Protein AF-0000000082933139 (afdb_homodimer)

Nearest PDB structures (foldseek):
  3ljs-assembly2_B  TM=9.142E-01  e=3.316E-31  Xylella fastidiosa Temecula1
  3pl2-assembly1_B  TM=9.063E-01  e=2.157E-30  Corynebacterium glutamicum
  3ljs-assembly2_A  TM=8.601E-01  e=1.639E-28  Xylella fastidiosa Temecula1
  8ras-assembly1_K  TM=7.975E-01  e=4.867E-24  Sinapis alba
  8w9z-assembly1_I  TM=8.044E-01  e=2.268E-21  Nicotiana tabacum

Secondary structure (DSSP, 8-state):
-EEEEEES--EEEEEEEEE-TTS-EEEEEEEE-HHHHHHHHHHHTT--EEEEEEEESSHHHHHHHHHHHHTTEEEEEEEEESSSPPPEEEEEE-TTS-EEEEEE-TT-GGG---GGG--HHHHHTEEEEEEESGGGSSTTHHHHHHHHHHHHHHTT-EEEEE----GGGSS-HHHHHHHHHHHHTT-SEEEEEHHHHHHHH----HHHHHHHHHHHH--SEEEEE-GGG-EEEEETTEEEEEPPPP---S--TTHHHHHHHHHHHHHHHH---GGG--HHHHHHHHHHHHHHHHHHTTSSSSGGGPPPHHHHHHHHHHHHT-/-EEEEEES--EEEEEEEEE-TTS-EEEEEEEE-HHHHHHHHHHHTT--EEEEEEEESSHHHHHHHHHHHHTTEEEEEEEEESSSPPPEEEEEE-TTS-EEEEEE-TT-GGG---GGG--HHHHHTEEEEEEESGGGSSTTHHHHHHHHHHHHHHTT-EEEEE----GGGSS-HHHHHHHHHHHHTT-SEEEEEHHHHHHHH----HHHHHHHHHHHH--SEEEEE-GGG-EEEEETTEEEEEPPPP---S--TTHHHHHHHHHHHHHHHH---GGG--HHHHHHHHHHHHHHHHHHTTSSSSGGGPPPHHHHHHHHHHHHT-

Radius of gyration: 29.5 Å; Cα contacts (8 Å, |Δi|>4): 1467; chains: 2; bounding box: 49×88×71 Å

Foldseek 3Di:
DFAEEEEFAKAWEWEWDAADPVRHTDTDTFIDDLRLLLQLLLLLQVGAYEYAFEAAPDPRRVVRLVVCVVSRHHDPRYHYDPPAHAKYKYWDQDPVRDTDIDIPPPPHGRQEDALVSGPLVNLLPYQEYEYELLLCQHPPSVVNVVSSLVSNVVSVHAYEYEHPDDCVSHPDLVVSLVSSVVVLLRHQEYEYELVVLCSNQVDNDPLVSVQCSCVVRVHQKYKYQHVQQFIKIDGHNDIDTAGADDDDFDAQPQLSSQLNSQLSSLVSVVVDDSNPDDPVSNNVSRHLSRLQSRQLRNDDGSSVSGDHPVVSVVSSVVRVVD/DFAEEEEFAKAWEWEWDAADPVRHTDTDTFIDDLRLLLQLLLLLQVGAYEYAFEAAPDPRRVVRVVVCVVSRHHDPRYHYDPPAHAKYKYWDQDPVRDTDIDIPPPPHGRQEDALVSGPLVNLLPYQEYEYELLLCQHPPSVVNVVSSLVSNVVSVHAYEYEHPDDCVSHPDLVVSLVSSVVVLLRHQEYEYELVVLCSNQVDNDPLVSVQCSCVVRVHQKYKYQHVQQFIKIDGHPDIDTAGADDDDFDAQPQLSSQLNSQLSSLVVVVVDDSNPDDPVSNNVSSHLSRLQSRQLRNDDGSSVSGDHPVVSVVSSVVRVVD

Organism: NCBI:txid1450156

InterPro domains:
  IPR002173 Carbohydrate/purine kinase, PfkB, conserved site [PS00584] (251-264)
  IPR011611 Carbohydrate kinase PfkB [PF00294] (3-308)
  IPR029056 Ribokinase-like [G3DSA:3.40.1190.20] (1-322)
  IPR029056 Ribokinase-like [SSF53613] (1-316)
  IPR050306 PfkB Carbohydrate Kinase [PTHR43085] (4-315)

Structure (mmCIF, N/CA/C/O backbone):
data_AF-0000000082933139-model_v1
#
loop_
_entity.id
_entity.type
_entity.pdbx_description
1 polymer 'Carbohydrate kinase'
#
loop_
_atom_site.group_PDB
_atom_site.id
_atom_site.type_symbol
_atom_site.label_atom_id
_atom_site.label_alt_id
_atom_site.label_comp_id
_atom_site.label_asym_id
_atom_site.label_entity_id
_atom_site.label_seq_id
_atom_site.pdbx_PDB_ins_code
_atom_site.Cartn_x
_atom_site.Cartn_y
_atom_site.Cartn_z
_atom_site.occupancy
_atom_site.B_iso_or_equiv
_atom_site.auth_seq_id
_atom_site.auth_comp_id
_atom_site.auth_asym_id
_atom_site.auth_atom_id
_atom_site.pdbx_PDB_model_num
ATOM 1 N N . MET A 1 1 ? -16.219 -31.406 -9.07 1 93.25 1 MET A N 1
ATOM 2 C CA . MET A 1 1 ? -14.875 -31.938 -9.25 1 93.25 1 MET A CA 1
ATOM 3 C C . MET A 1 1 ? -13.977 -30.938 -9.961 1 93.25 1 MET A C 1
ATOM 5 O O . MET A 1 1 ? -14.406 -30.281 -10.914 1 93.25 1 MET A O 1
ATOM 9 N N . TYR A 1 2 ? -12.812 -30.672 -9.422 1 98.31 2 TYR A N 1
ATOM 10 C CA . TYR A 1 2 ? -11.852 -29.734 -10.008 1 98.31 2 TYR A CA 1
ATOM 11 C C . TYR A 1 2 ? -10.758 -30.484 -10.758 1 98.31 2 TYR A C 1
ATOM 13 O O . TYR A 1 2 ? -10.406 -31.609 -10.398 1 98.31 2 TYR A O 1
ATOM 21 N N . ASP A 1 3 ? -10.336 -29.859 -11.836 1 98.75 3 ASP A N 1
ATOM 22 C CA . ASP A 1 3 ? -9.133 -30.359 -12.484 1 98.75 3 ASP A CA 1
ATOM 23 C C . ASP A 1 3 ? -7.879 -29.984 -11.688 1 98.75 3 ASP A C 1
ATOM 25 O O . ASP A 1 3 ? -7.027 -30.844 -11.43 1 98.75 3 ASP A O 1
ATOM 29 N N . VAL A 1 4 ? -7.777 -28.75 -11.352 1 98.88 4 VAL A N 1
ATOM 30 C CA . VAL A 1 4 ? -6.617 -28.281 -10.602 1 98.88 4 VAL A CA 1
ATOM 31 C C . VAL A 1 4 ? -7.07 -27.344 -9.484 1 98.88 4 VAL A C 1
ATOM 33 O O . VAL A 1 4 ? -7.848 -26.406 -9.719 1 98.88 4 VAL A O 1
ATOM 36 N N . VAL A 1 5 ? -6.637 -27.531 -8.297 1 98.94 5 VAL A N 1
ATOM 37 C CA . VAL A 1 5 ? -6.758 -26.609 -7.172 1 98.94 5 VAL A CA 1
ATOM 38 C C . VAL A 1 5 ? -5.371 -26.125 -6.742 1 98.94 5 VAL A C 1
ATOM 40 O O . VAL A 1 5 ? -4.422 -26.922 -6.695 1 98.94 5 VAL A O 1
ATOM 43 N N . ALA A 1 6 ? -5.246 -24.891 -6.566 1 98.94 6 ALA A N 1
ATOM 44 C CA . ALA A 1 6 ? -3.957 -24.344 -6.148 1 98.94 6 ALA A CA 1
ATOM 45 C C . ALA A 1 6 ? -4.09 -23.547 -4.852 1 98.94 6 ALA A C 1
ATOM 47 O O . ALA A 1 6 ? -5.141 -22.953 -4.582 1 98.94 6 ALA A O 1
ATOM 48 N N . LEU A 1 7 ? -3.043 -23.562 -4.078 1 98.88 7 LEU A N 1
ATOM 49 C CA . LEU A 1 7 ? -2.949 -22.812 -2.83 1 98.88 7 LEU A CA 1
ATOM 50 C C . LEU A 1 7 ? -1.76 -21.859 -2.855 1 98.88 7 LEU A C 1
ATOM 52 O O . LEU A 1 7 ? -0.675 -22.219 -3.312 1 98.88 7 LEU A O 1
ATOM 56 N N . GLY A 1 8 ? -1.961 -20.641 -2.455 1 98.62 8 GLY A N 1
ATOM 57 C CA . GLY A 1 8 ? -0.815 -19.766 -2.34 1 98.62 8 GLY A CA 1
ATOM 58 C C . GLY A 1 8 ? -1.201 -18.297 -2.248 1 98.62 8 GLY A C 1
ATOM 59 O O . GLY A 1 8 ? -2.207 -17.953 -1.625 1 98.62 8 GLY A O 1
ATOM 60 N N . GLU A 1 9 ? -0.348 -17.453 -2.799 1 98.25 9 GLU A N 1
ATOM 61 C CA . GLU A 1 9 ? -0.527 -16.016 -2.672 1 98.25 9 GLU A CA 1
ATOM 62 C C . GLU A 1 9 ? -1.403 -15.461 -3.795 1 98.25 9 GLU A C 1
ATOM 64 O O . GLU A 1 9 ? -1.332 -15.938 -4.934 1 98.25 9 GLU A O 1
ATOM 69 N N . LEU A 1 10 ? -2.199 -14.578 -3.502 1 98.25 10 LEU A N 1
ATOM 70 C CA . LEU A 1 10 ? -2.967 -13.68 -4.359 1 98.25 10 LEU A CA 1
ATOM 71 C C . LEU A 1 10 ? -2.857 -12.242 -3.877 1 98.25 10 LEU A C 1
ATOM 73 O O . LEU A 1 10 ? -3.107 -11.953 -2.703 1 98.25 10 LEU A O 1
ATOM 77 N N . LEU A 1 11 ? -2.395 -11.352 -4.742 1 98.06 11 LEU A N 1
ATOM 78 C CA . LEU A 1 11 ? -2.061 -10 -4.305 1 98.06 11 LEU A CA 1
ATOM 79 C C . LEU A 1 11 ? -2.213 -9.008 -5.449 1 98.06 11 LEU A C 1
ATOM 81 O O . LEU A 1 11 ? -2.57 -9.383 -6.566 1 98.06 11 LEU A O 1
ATOM 85 N N . ILE A 1 12 ? -2.035 -7.727 -5.129 1 97.25 12 ILE A N 1
ATOM 86 C CA . ILE A 1 12 ? -2.082 -6.676 -6.137 1 97.25 12 ILE A CA 1
ATOM 87 C C . ILE A 1 12 ? -0.664 -6.305 -6.562 1 97.25 12 ILE A C 1
ATOM 89 O O . ILE A 1 12 ? 0.189 -6.016 -5.719 1 97.25 12 ILE A O 1
ATOM 93 N N . ASP A 1 13 ? -0.45 -6.348 -7.805 1 95.56 13 ASP A N 1
ATOM 94 C CA . ASP A 1 13 ? 0.782 -5.828 -8.391 1 95.56 13 ASP A CA 1
ATOM 95 C C . ASP A 1 13 ? 0.583 -4.41 -8.922 1 95.56 13 ASP A C 1
ATOM 97 O O . ASP A 1 13 ? -0.117 -4.203 -9.914 1 95.56 13 ASP A O 1
ATOM 101 N N . PHE A 1 14 ? 1.21 -3.439 -8.25 1 95.81 14 PHE A N 1
ATOM 102 C CA . PHE A 1 14 ? 1.191 -2.068 -8.742 1 95.81 14 PHE A CA 1
ATOM 103 C C . PHE A 1 14 ? 2.398 -1.799 -9.633 1 95.81 14 PHE A C 1
ATOM 105 O O . PHE A 1 14 ? 3.541 -1.845 -9.172 1 95.81 14 PHE A O 1
ATOM 112 N N . THR A 1 15 ? 2.148 -1.492 -10.891 1 92.88 15 THR A N 1
ATOM 113 C CA . THR A 1 15 ? 3.219 -1.225 -11.844 1 92.88 15 THR A CA 1
ATOM 114 C C . THR A 1 15 ? 3.193 0.234 -12.297 1 92.88 15 THR A C 1
ATOM 116 O O . THR A 1 15 ? 2.125 0.843 -12.375 1 92.88 15 THR A O 1
ATOM 119 N N . PRO A 1 16 ? 4.367 0.781 -12.57 1 91.88 16 PRO A N 1
ATOM 120 C CA . PRO A 1 16 ? 4.402 2.17 -13.031 1 91.88 16 PRO A CA 1
ATOM 121 C C . PRO A 1 16 ? 3.633 2.373 -14.336 1 91.88 16 PRO A C 1
ATOM 123 O O . PRO A 1 16 ? 3.697 1.529 -15.234 1 91.88 16 PRO A O 1
ATOM 126 N N . ALA A 1 17 ? 2.90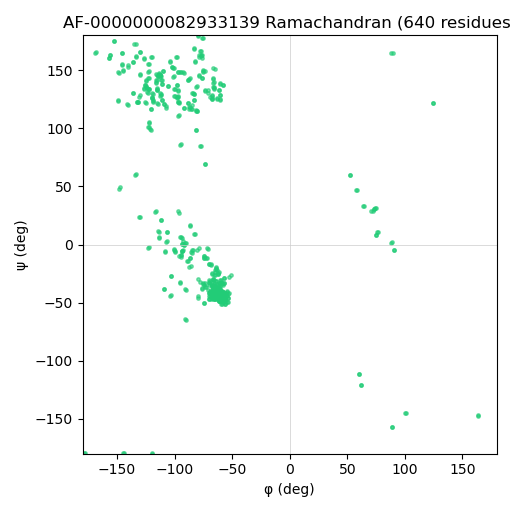8 3.447 -14.43 1 91.69 17 ALA A N 1
ATOM 127 C CA . ALA A 1 17 ? 2.102 3.746 -15.609 1 91.69 17 ALA A CA 1
ATOM 128 C C . ALA A 1 17 ? 2.342 5.176 -16.094 1 91.69 17 ALA A C 1
ATOM 130 O O . ALA A 1 17 ? 1.435 5.816 -16.625 1 91.69 17 ALA A O 1
ATOM 131 N N . GLY A 1 18 ? 3.484 5.734 -15.758 1 89.56 18 GLY A N 1
ATOM 132 C CA . GLY A 1 18 ? 3.83 7.066 -16.219 1 89.56 18 GLY A CA 1
ATOM 133 C C . GLY A 1 18 ? 3.354 8.164 -15.289 1 89.56 18 GLY A C 1
ATOM 134 O O . GLY A 1 18 ? 3.314 7.977 -14.07 1 89.56 18 GLY A O 1
ATOM 135 N N . LEU A 1 19 ? 3.176 9.445 -15.82 1 89.88 19 LEU A N 1
ATOM 136 C CA . LEU A 1 19 ? 2.814 10.617 -15.039 1 89.88 19 LEU A CA 1
ATOM 137 C C . LEU A 1 19 ? 1.415 11.102 -15.398 1 89.88 19 LEU A C 1
ATOM 139 O O . LEU A 1 19 ? 0.994 10.992 -16.562 1 89.88 19 LEU A O 1
ATOM 143 N N . SER A 1 20 ? 0.741 11.609 -14.406 1 87.69 20 SER A N 1
ATOM 144 C CA . SER A 1 20 ? -0.543 12.258 -14.648 1 87.69 20 SER A CA 1
ATOM 145 C C . SER A 1 20 ? -0.355 13.648 -15.25 1 87.69 20 SER A C 1
ATOM 147 O O . SER A 1 20 ? 0.776 14.102 -15.438 1 87.69 20 SER A O 1
ATOM 149 N N . SER A 1 21 ? -1.571 14.305 -15.547 1 81.12 21 SER A N 1
ATOM 150 C CA . SER A 1 21 ? -1.556 15.68 -16.047 1 81.12 21 SER A CA 1
ATOM 151 C C . SER A 1 21 ? -0.943 16.625 -15.023 1 81.12 21 SER A C 1
ATOM 153 O O . SER A 1 21 ? -0.359 17.656 -15.383 1 81.12 21 SER A O 1
ATOM 155 N N . ASN A 1 22 ? -0.962 16.312 -13.781 1 78.06 22 ASN A N 1
ATOM 156 C CA . ASN A 1 22 ? -0.425 17.125 -12.703 1 78.06 22 ASN A CA 1
ATOM 157 C C . ASN A 1 22 ? 1.006 16.734 -12.352 1 78.06 22 ASN A C 1
ATOM 159 O O . ASN A 1 22 ? 1.52 17.109 -11.297 1 78.06 22 ASN A O 1
ATOM 163 N N . GLN A 1 23 ? 1.573 15.812 -13.18 1 81.25 23 GLN A N 1
ATOM 164 C CA . GLN A 1 23 ? 2.967 15.391 -13.07 1 81.25 23 GLN A CA 1
ATOM 165 C C . GLN A 1 23 ? 3.195 14.539 -11.828 1 81.25 23 GLN A C 1
ATOM 167 O O . GLN A 1 23 ? 4.258 14.617 -11.203 1 81.25 23 GLN A O 1
ATOM 172 N N . CYS A 1 24 ? 2.143 13.852 -11.438 1 87.31 24 CYS A N 1
ATOM 173 C CA . CYS A 1 24 ? 2.258 12.891 -10.352 1 87.31 24 CYS A CA 1
ATOM 174 C C . CYS A 1 24 ? 2.439 11.477 -10.891 1 87.31 24 CYS A C 1
ATOM 176 O O . CYS A 1 24 ? 1.902 11.141 -11.945 1 87.31 24 CYS A O 1
ATOM 178 N N . PHE A 1 25 ? 3.145 10.656 -10.195 1 91.12 25 PHE A N 1
ATOM 179 C CA . PHE A 1 25 ? 3.379 9.273 -10.609 1 91.12 25 PHE A CA 1
ATOM 180 C C . PHE A 1 25 ? 2.082 8.477 -10.594 1 91.12 25 PHE A C 1
ATOM 182 O O . PHE A 1 25 ? 1.262 8.633 -9.688 1 91.12 25 PHE A O 1
ATOM 189 N N . LEU A 1 26 ? 1.925 7.641 -11.602 1 94.38 26 LEU A N 1
ATOM 190 C CA . LEU A 1 26 ? 0.761 6.766 -11.711 1 94.38 26 LEU A CA 1
ATOM 191 C C . LEU A 1 26 ? 1.159 5.305 -11.539 1 94.38 26 LEU A C 1
ATOM 193 O O . LEU A 1 26 ? 2.221 4.887 -12 1 94.38 26 LEU A O 1
ATOM 197 N N . PHE A 1 27 ? 0.306 4.562 -10.93 1 95.12 27 PHE A N 1
ATOM 198 C CA . PHE A 1 27 ? 0.46 3.115 -10.812 1 95.12 27 PHE A CA 1
ATOM 199 C C . PHE A 1 27 ? -0.769 2.396 -11.359 1 95.12 27 PHE A C 1
ATOM 201 O O . PHE A 1 27 ? -1.898 2.846 -11.156 1 95.12 27 PHE A O 1
ATOM 208 N N . GLU A 1 28 ? -0.49 1.3 -12.023 1 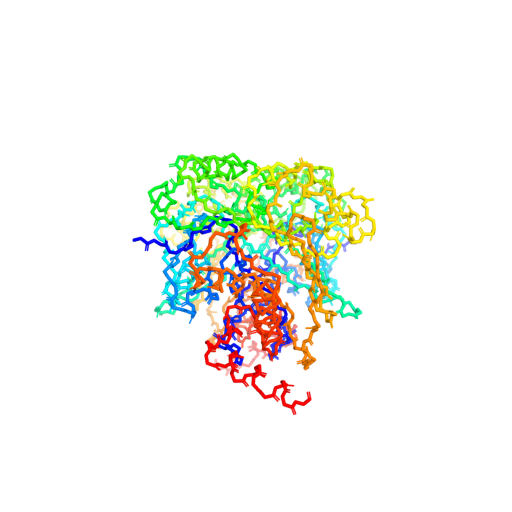95 28 GLU A N 1
ATOM 209 C CA . GLU A 1 28 ? -1.558 0.436 -12.516 1 95 28 GLU A CA 1
ATOM 210 C C . GLU A 1 28 ? -1.811 -0.729 -11.562 1 95 28 GLU A C 1
ATOM 212 O O . GLU A 1 28 ? -0.87 -1.394 -11.125 1 95 28 GLU A O 1
ATOM 217 N N . GLN A 1 29 ? -3.064 -0.867 -11.195 1 95 29 GLN A N 1
ATOM 218 C CA . GLN A 1 29 ? -3.49 -1.962 -10.336 1 95 29 GLN A CA 1
ATOM 219 C C . GLN A 1 29 ? -3.686 -3.248 -11.133 1 95 29 GLN A C 1
ATOM 221 O O . GLN A 1 29 ? -4.582 -3.334 -11.969 1 95 29 GLN A O 1
ATOM 226 N N . ASN A 1 30 ? -2.869 -4.301 -10.875 1 94.38 30 ASN A N 1
ATOM 227 C CA . ASN A 1 30 ? -2.959 -5.574 -11.586 1 94.38 30 ASN A CA 1
ATOM 228 C C . ASN A 1 30 ? -3.102 -6.742 -10.617 1 94.38 30 ASN A C 1
ATOM 230 O O . ASN A 1 30 ? -2.48 -6.754 -9.547 1 94.38 30 ASN A O 1
ATOM 234 N N . PRO A 1 31 ? -4.016 -7.68 -11 1 95.31 31 PRO A N 1
ATOM 235 C CA . PRO A 1 31 ? -4.027 -8.898 -10.188 1 95.31 31 PRO A CA 1
ATOM 236 C C . PRO A 1 31 ? -2.736 -9.711 -10.32 1 95.31 31 PRO A C 1
ATOM 238 O O . PRO A 1 31 ? -2.189 -9.836 -11.422 1 95.31 31 PRO A O 1
ATOM 241 N N . GLY A 1 32 ? -2.201 -10.156 -9.172 1 93.94 32 GLY A N 1
ATOM 242 C CA . GLY A 1 32 ? -0.989 -10.961 -9.156 1 93.94 32 GLY A CA 1
ATOM 243 C C . GLY A 1 32 ? -1.089 -12.18 -8.25 1 93.94 32 GLY A C 1
ATOM 244 O O . GLY A 1 32 ? -2.037 -12.305 -7.477 1 93.94 32 GLY A O 1
ATOM 245 N N . GLY A 1 33 ? -0.032 -12.977 -8.375 1 96 33 GLY A N 1
ATOM 246 C CA . GLY A 1 33 ? 0.03 -14.266 -7.695 1 96 33 GLY A CA 1
ATOM 247 C C . GLY A 1 33 ? 0.272 -15.43 -8.641 1 96 33 GLY A C 1
ATOM 248 O O . GLY A 1 33 ? -0.572 -15.734 -9.477 1 96 33 GLY A O 1
ATOM 249 N N . ALA A 1 34 ? 1.315 -16.094 -8.367 1 97.69 34 ALA A N 1
ATOM 250 C CA . ALA A 1 34 ? 1.764 -17.141 -9.297 1 97.69 34 ALA A CA 1
ATOM 251 C C . ALA A 1 34 ? 0.75 -18.281 -9.383 1 97.69 34 ALA A C 1
ATOM 253 O O . ALA A 1 34 ? 0.373 -18.703 -10.477 1 97.69 34 ALA A O 1
ATOM 254 N N . PRO A 1 35 ? 0.233 -18.797 -8.242 1 98.56 35 PRO A N 1
ATOM 255 C CA . PRO A 1 35 ? -0.731 -19.906 -8.344 1 98.56 35 PRO A CA 1
ATOM 256 C C . PRO A 1 35 ? -1.997 -19.5 -9.102 1 98.56 35 PRO A C 1
ATOM 258 O O . PRO A 1 35 ? -2.518 -20.297 -9.898 1 98.56 35 PRO A O 1
ATOM 261 N N . ALA A 1 36 ? -2.457 -18.312 -8.836 1 97.94 36 ALA A N 1
ATOM 262 C CA . ALA A 1 36 ? -3.652 -17.828 -9.523 1 97.94 36 ALA A CA 1
ATOM 263 C C . ALA A 1 36 ? -3.395 -17.672 -11.023 1 97.94 36 ALA A C 1
ATOM 265 O O . ALA A 1 36 ? -4.285 -17.922 -11.836 1 97.94 36 ALA A O 1
ATOM 266 N N . ASN A 1 37 ? -2.238 -17.25 -11.398 1 97.88 37 ASN A N 1
ATOM 267 C CA . ASN A 1 37 ? -1.879 -17.156 -12.805 1 97.88 37 ASN A CA 1
ATOM 268 C C . ASN A 1 37 ? -1.94 -18.516 -13.492 1 97.88 37 ASN A C 1
ATOM 270 O O . ASN A 1 37 ? -2.459 -18.641 -14.602 1 97.88 37 ASN A O 1
ATOM 274 N N . VAL A 1 38 ? -1.393 -19.5 -12.797 1 98.75 38 VAL A N 1
ATOM 275 C CA . VAL A 1 38 ? -1.419 -20.859 -13.328 1 98.75 38 VAL A CA 1
ATOM 276 C C . VAL A 1 38 ? -2.863 -21.312 -13.523 1 98.75 38 VAL A C 1
ATOM 278 O O . VAL A 1 38 ? -3.223 -21.828 -14.586 1 98.75 38 VAL A O 1
ATOM 281 N N . LEU A 1 39 ? -3.695 -21.109 -12.516 1 98.81 39 LEU A N 1
ATOM 282 C CA . LEU A 1 39 ? -5.098 -21.5 -12.57 1 98.81 39 LEU A CA 1
ATOM 283 C C . LEU A 1 39 ? -5.828 -20.766 -13.688 1 98.81 39 LEU A C 1
ATOM 285 O O . LEU A 1 39 ? -6.727 -21.328 -14.32 1 98.81 39 LEU A O 1
ATOM 289 N N . SER A 1 40 ? -5.48 -19.531 -13.883 1 98.38 40 SER A N 1
ATOM 290 C CA . SER A 1 40 ? -6.156 -18.703 -14.883 1 98.38 40 SER A CA 1
ATOM 291 C C . SER A 1 40 ? -5.918 -19.25 -16.297 1 98.38 40 SER A C 1
ATOM 293 O O . SER A 1 40 ? -6.812 -19.219 -17.141 1 98.38 40 SER A O 1
ATOM 295 N N . VAL A 1 41 ? -4.711 -19.688 -16.578 1 98.44 41 VAL A N 1
ATOM 296 C CA . VAL A 1 41 ? -4.402 -20.312 -17.859 1 98.44 41 VAL A CA 1
ATOM 297 C C . VAL A 1 41 ? -5.27 -21.547 -18.047 1 98.44 41 VAL A C 1
ATOM 299 O O . VAL A 1 41 ? -5.895 -21.719 -19.094 1 98.44 41 VAL A O 1
ATOM 302 N N . LEU A 1 42 ? -5.336 -22.406 -17.031 1 98.81 42 LEU A N 1
ATOM 303 C CA . LEU A 1 42 ? -6.102 -23.656 -17.078 1 98.81 42 LEU A CA 1
ATOM 304 C C . LEU A 1 42 ? -7.586 -23.375 -17.281 1 98.81 42 LEU A C 1
ATOM 306 O O . LEU A 1 42 ? -8.258 -24.062 -18.047 1 98.81 42 LEU A O 1
ATOM 310 N N . SER A 1 43 ? -8.023 -22.359 -16.516 1 98.56 43 SER A N 1
ATOM 311 C CA . SER A 1 43 ? -9.43 -21.984 -16.656 1 98.56 43 SER A CA 1
ATOM 312 C C . SER A 1 43 ? -9.727 -21.516 -18.078 1 98.56 43 SER A C 1
ATOM 314 O O . SER A 1 43 ? -10.742 -21.906 -18.672 1 98.56 43 SER A O 1
ATOM 316 N N . LYS A 1 44 ? -8.875 -20.688 -18.625 1 97.5 44 LYS A N 1
ATOM 317 C CA . LYS A 1 44 ? -9.039 -20.219 -20 1 97.5 44 LYS A CA 1
ATOM 318 C C . LYS A 1 44 ? -9.023 -21.391 -20.984 1 97.5 44 LYS A C 1
ATOM 320 O O . LYS A 1 44 ? -9.633 -21.312 -22.062 1 97.5 44 LYS A O 1
ATOM 325 N N . PHE A 1 45 ? -8.32 -22.422 -20.672 1 98.31 45 PHE A N 1
ATOM 326 C CA . PHE A 1 45 ? -8.258 -23.641 -21.484 1 98.31 45 PHE A CA 1
ATOM 327 C C . PHE A 1 45 ? -9.391 -24.594 -21.125 1 98.31 45 PHE A C 1
ATOM 329 O O . PHE A 1 45 ? -9.297 -25.797 -21.359 1 98.31 45 PHE A O 1
ATOM 336 N N . ASN A 1 46 ? -10.43 -24.156 -20.438 1 97.75 46 ASN A N 1
ATOM 337 C CA . ASN A 1 46 ? -11.695 -24.828 -20.141 1 97.75 46 ASN A CA 1
ATOM 338 C C . ASN A 1 46 ? -11.523 -25.922 -19.109 1 97.75 46 ASN A C 1
ATOM 340 O O . ASN A 1 46 ? -12.148 -26.984 -19.203 1 97.75 46 ASN A O 1
ATOM 344 N N . LYS A 1 47 ? -10.625 -25.797 -18.219 1 98.62 47 LYS A N 1
ATOM 345 C CA . LYS A 1 47 ? -10.5 -26.688 -17.078 1 98.62 47 LYS A CA 1
ATOM 346 C C . LYS A 1 47 ? -11.211 -26.125 -15.852 1 98.62 47 LYS A C 1
ATOM 348 O O . LYS A 1 47 ? -11.312 -24.922 -15.688 1 98.62 47 LYS A O 1
ATOM 353 N N . ALA A 1 48 ? -11.711 -26.984 -15.039 1 98.81 48 ALA A N 1
ATOM 354 C CA . ALA A 1 48 ? -12.305 -26.578 -13.766 1 98.81 48 ALA A CA 1
ATOM 355 C C . ALA A 1 48 ? -11.234 -26.359 -12.703 1 98.81 48 ALA A C 1
ATOM 357 O O . ALA A 1 48 ? -10.523 -27.297 -12.328 1 98.81 48 ALA A O 1
ATOM 358 N N . THR A 1 49 ? -11.125 -25.109 -12.266 1 98.88 49 THR A N 1
ATOM 359 C CA . THR A 1 49 ? -10.039 -24.781 -11.344 1 98.88 49 THR A CA 1
ATOM 360 C C . THR A 1 49 ? -10.578 -24.094 -10.094 1 98.88 49 THR A C 1
ATOM 362 O O . THR A 1 49 ? -11.727 -23.641 -10.078 1 98.88 49 THR A O 1
ATOM 365 N N . GLY A 1 50 ? -9.781 -24.109 -9.016 1 98.88 50 GLY A N 1
ATOM 366 C CA . GLY A 1 50 ? -10.141 -23.453 -7.762 1 98.88 50 GLY A CA 1
ATOM 367 C C . GLY A 1 50 ? -8.93 -22.938 -6.996 1 98.88 50 GLY A C 1
ATOM 368 O O . GLY A 1 50 ? -7.867 -23.562 -7.012 1 98.88 50 GLY A O 1
ATOM 369 N N . PHE A 1 51 ? -9.148 -21.875 -6.309 1 98.88 51 PHE A N 1
ATOM 370 C CA . PHE A 1 51 ? -8.07 -21.219 -5.578 1 98.88 51 PHE A CA 1
ATOM 371 C C . PHE A 1 51 ? -8.32 -21.266 -4.078 1 98.88 51 PHE A C 1
ATOM 373 O O . PHE A 1 51 ? -9.453 -21.078 -3.627 1 98.88 51 PHE A O 1
ATOM 380 N N . ILE A 1 52 ? -7.25 -21.625 -3.357 1 98.94 52 ILE A N 1
ATOM 381 C CA . ILE A 1 52 ? -7.273 -21.594 -1.899 1 98.94 52 ILE A CA 1
ATOM 382 C C . ILE A 1 52 ? -6.273 -20.547 -1.394 1 98.94 52 ILE A C 1
ATOM 384 O O . ILE A 1 52 ? -5.09 -20.609 -1.731 1 98.94 52 ILE A O 1
ATOM 388 N N . GLY A 1 53 ? -6.664 -19.641 -0.705 1 98.81 53 GLY A N 1
ATOM 389 C CA . GLY A 1 53 ? -5.816 -18.609 -0.122 1 98.81 53 GLY A CA 1
ATOM 390 C C . GLY A 1 53 ? -6.586 -17.625 0.726 1 98.81 53 GLY A C 1
ATOM 391 O O . GLY A 1 53 ? -7.781 -17.797 0.967 1 98.81 53 GLY A O 1
ATOM 392 N N . LYS A 1 54 ? -5.926 -16.656 1.275 1 98.75 54 LYS A N 1
ATOM 393 C CA . LYS A 1 54 ? -6.539 -15.656 2.15 1 98.75 54 LYS A CA 1
ATOM 394 C C . LYS A 1 54 ? -6.273 -14.242 1.641 1 98.75 54 LYS A C 1
ATOM 396 O O . LYS A 1 54 ? -5.172 -13.938 1.186 1 98.75 54 LYS A O 1
ATOM 401 N N . LEU A 1 55 ? -7.293 -13.422 1.646 1 98.81 55 LEU A N 1
ATOM 402 C CA . LEU A 1 55 ? -7.27 -12.023 1.25 1 98.81 55 LEU A CA 1
ATOM 403 C C . LEU A 1 55 ? -7.754 -11.125 2.385 1 98.81 55 LEU A C 1
ATOM 405 O O . LEU A 1 55 ? -8.438 -11.594 3.301 1 98.81 55 LEU A O 1
ATOM 409 N N . GLY A 1 56 ? -7.297 -9.859 2.34 1 98.19 56 GLY A N 1
ATOM 410 C CA . GLY A 1 56 ? -7.926 -8.906 3.24 1 98.19 56 GLY A CA 1
ATOM 411 C C . GLY A 1 56 ? -9.383 -8.633 2.898 1 98.19 56 GLY A C 1
ATOM 412 O O . GLY A 1 56 ? -9.758 -8.648 1.727 1 98.19 56 GLY A O 1
ATOM 413 N N . ASN A 1 57 ? -10.211 -8.469 3.938 1 97.31 57 ASN A N 1
ATOM 414 C CA . ASN A 1 57 ? -11.57 -7.973 3.721 1 97.31 57 ASN A CA 1
ATOM 415 C C . ASN A 1 57 ? -11.57 -6.484 3.391 1 97.31 57 ASN A C 1
ATOM 417 O O . ASN A 1 57 ? -12.031 -5.668 4.191 1 97.31 57 ASN A O 1
ATOM 421 N N . ASP A 1 58 ? -11.086 -6.145 2.248 1 94.94 58 ASP A N 1
ATOM 422 C CA . ASP A 1 58 ? -10.906 -4.785 1.758 1 94.94 58 ASP A CA 1
ATOM 423 C C . ASP A 1 58 ? -11.164 -4.703 0.255 1 94.94 58 ASP A C 1
ATOM 425 O O . ASP A 1 58 ? -11.57 -5.688 -0.364 1 94.94 58 ASP A O 1
ATOM 429 N N . GLN A 1 59 ? -11.023 -3.561 -0.301 1 93.5 59 GLN A N 1
ATOM 430 C CA . GLN A 1 59 ? -11.367 -3.342 -1.703 1 93.5 59 GLN A CA 1
ATOM 431 C C . GLN A 1 59 ? -10.469 -4.172 -2.621 1 93.5 59 GLN A C 1
ATOM 433 O O . GLN A 1 59 ? -10.93 -4.699 -3.635 1 93.5 59 GLN A O 1
ATOM 438 N N . PHE A 1 60 ? -9.211 -4.289 -2.266 1 96.62 60 PHE A N 1
ATOM 439 C CA . PHE A 1 60 ? -8.273 -5.039 -3.092 1 96.62 60 PHE A CA 1
ATOM 440 C C . PHE A 1 60 ? -8.594 -6.531 -3.061 1 96.62 60 PHE A C 1
ATOM 442 O O . PHE A 1 60 ? -8.539 -7.203 -4.09 1 96.62 60 PHE A O 1
ATOM 449 N N . GLY A 1 61 ? -8.883 -6.992 -1.845 1 98.06 61 GLY A N 1
ATOM 450 C CA . GLY A 1 61 ? -9.273 -8.391 -1.733 1 98.06 61 GLY A CA 1
ATOM 451 C C . GLY A 1 61 ? -10.5 -8.727 -2.555 1 98.06 61 GLY A C 1
ATOM 452 O O . GLY A 1 61 ? -10.516 -9.727 -3.275 1 98.06 61 GLY A O 1
ATOM 453 N N . HIS A 1 62 ? -11.5 -7.91 -2.469 1 96.81 62 HIS A N 1
ATOM 454 C CA . HIS A 1 62 ? -12.727 -8.141 -3.219 1 96.81 62 HIS A CA 1
ATOM 455 C C . HIS A 1 62 ? -12.492 -8.008 -4.719 1 96.81 62 HIS A C 1
ATOM 457 O O . HIS A 1 62 ? -13.078 -8.742 -5.512 1 96.81 62 HIS A O 1
ATOM 463 N N . PHE A 1 63 ? -11.695 -7.082 -5.062 1 95.31 63 PHE A N 1
ATOM 464 C CA . PHE A 1 63 ? -11.312 -6.941 -6.465 1 95.31 63 PHE A CA 1
ATOM 465 C C . PHE A 1 63 ? -10.672 -8.219 -6.984 1 95.31 63 PHE A C 1
ATOM 467 O O . PHE A 1 63 ? -11.062 -8.727 -8.039 1 95.31 63 PHE A O 1
ATOM 474 N N . LEU A 1 64 ? -9.719 -8.758 -6.27 1 97.88 64 LEU A N 1
ATOM 475 C CA . LEU A 1 64 ? -9 -9.961 -6.68 1 97.88 64 LEU A CA 1
ATOM 476 C C . LEU A 1 64 ? -9.945 -11.148 -6.812 1 97.88 64 LEU A C 1
ATOM 478 O O . LEU A 1 64 ? -9.867 -11.906 -7.781 1 97.88 64 LEU A O 1
ATOM 482 N N . LYS A 1 65 ? -10.805 -11.312 -5.797 1 98.56 65 LYS A N 1
ATOM 483 C CA . LYS A 1 65 ? -11.797 -12.375 -5.902 1 98.56 65 LYS A CA 1
ATOM 484 C C . LYS A 1 65 ? -12.656 -12.203 -7.156 1 98.56 65 LYS A C 1
ATOM 486 O O . LYS A 1 65 ? -12.945 -13.18 -7.852 1 98.56 65 LYS A O 1
ATOM 491 N N . GLY A 1 66 ? -13.086 -10.961 -7.41 1 97.44 66 GLY A N 1
ATOM 492 C CA . GLY A 1 66 ? -13.875 -10.68 -8.602 1 97.44 66 GLY A CA 1
ATOM 493 C C . GLY A 1 66 ? -13.156 -11.039 -9.891 1 97.44 66 GLY A C 1
ATOM 494 O O . GLY A 1 66 ? -13.766 -11.57 -10.82 1 97.44 66 GLY A O 1
ATOM 495 N N . VAL A 1 67 ? -11.883 -10.766 -9.961 1 96.31 67 VAL A N 1
ATOM 496 C CA . VAL A 1 67 ? -11.086 -11.086 -11.141 1 96.31 67 VAL A CA 1
ATOM 497 C C . VAL A 1 67 ? -11.125 -12.594 -11.398 1 96.31 67 VAL A C 1
ATOM 499 O O . VAL A 1 67 ? -11.328 -13.031 -12.531 1 96.31 67 VAL A O 1
ATOM 502 N N . LEU A 1 68 ? -10.898 -13.391 -10.352 1 98.12 68 LEU A N 1
ATOM 503 C CA . LEU A 1 68 ? -10.898 -14.844 -10.492 1 98.12 68 LEU A CA 1
ATOM 504 C C . LEU A 1 68 ? -12.289 -15.344 -10.875 1 98.12 68 LEU A C 1
ATOM 506 O O . LEU A 1 68 ? -12.422 -16.219 -11.734 1 98.12 68 LEU A O 1
ATOM 510 N N . ASP A 1 69 ? -13.32 -14.781 -10.227 1 98.25 69 ASP A N 1
ATOM 511 C CA . ASP A 1 69 ? -14.688 -15.148 -10.578 1 98.25 69 ASP A CA 1
ATOM 512 C C . ASP A 1 69 ? -14.969 -14.883 -12.055 1 98.25 69 ASP A C 1
ATOM 514 O O . ASP A 1 69 ? -15.602 -15.695 -12.727 1 98.25 69 ASP A O 1
ATOM 518 N N . ASP A 1 70 ? -14.523 -13.828 -12.531 1 96.62 70 ASP A N 1
ATOM 519 C CA . ASP A 1 70 ? -14.789 -13.398 -13.898 1 96.62 70 ASP A CA 1
ATOM 520 C C . ASP A 1 70 ? -14.164 -14.359 -14.914 1 96.62 70 ASP A C 1
ATOM 522 O O . ASP A 1 70 ? -14.656 -14.492 -16.031 1 96.62 70 ASP A O 1
ATOM 526 N N . ILE A 1 71 ? -13.117 -15.039 -14.523 1 96.44 71 ILE A N 1
ATOM 527 C CA . ILE A 1 71 ? -12.469 -15.953 -15.461 1 96.44 71 ILE A CA 1
ATOM 528 C C . ILE A 1 71 ? -12.773 -17.391 -15.078 1 96.44 71 ILE A C 1
ATOM 530 O O . ILE A 1 71 ? -12.055 -18.312 -15.469 1 96.44 71 ILE A O 1
ATOM 534 N N . ASN A 1 72 ? -13.672 -17.594 -14.18 1 97.75 72 ASN A N 1
ATOM 535 C CA . ASN A 1 72 ? -14.273 -18.875 -13.82 1 97.75 72 ASN A CA 1
ATOM 536 C C . ASN A 1 72 ? -13.32 -19.734 -13.008 1 97.75 72 ASN A C 1
ATOM 538 O O . ASN A 1 72 ? -13.273 -20.953 -13.18 1 97.75 72 ASN A O 1
ATOM 542 N N . VAL A 1 73 ? -12.492 -19.125 -12.258 1 98.62 73 VAL A N 1
ATOM 543 C CA . VAL A 1 73 ? -11.758 -19.828 -11.211 1 98.62 73 VAL A CA 1
ATOM 544 C C . VAL A 1 73 ? -12.57 -19.828 -9.914 1 98.62 73 VAL A C 1
ATOM 546 O O . VAL A 1 73 ? -12.953 -18.766 -9.422 1 98.62 73 VAL A O 1
ATOM 549 N N . SER A 1 74 ? -12.844 -21 -9.438 1 98.75 74 SER A N 1
ATOM 550 C CA . SER A 1 74 ? -13.641 -21.062 -8.211 1 98.75 74 SER A CA 1
ATOM 551 C C . SER A 1 74 ? -12.93 -20.375 -7.051 1 98.75 74 SER A C 1
ATOM 553 O O . SER A 1 74 ? -11.742 -20.609 -6.82 1 98.75 74 SER A O 1
ATOM 555 N N . THR A 1 75 ? -13.648 -19.562 -6.34 1 98.69 75 THR A N 1
ATOM 556 C CA . THR A 1 75 ? -13.086 -18.812 -5.211 1 98.69 75 THR A CA 1
ATOM 557 C C . THR A 1 75 ? -13.672 -19.312 -3.895 1 98.69 75 THR A C 1
ATOM 559 O O . THR A 1 75 ? -13.641 -18.609 -2.885 1 98.69 75 THR A O 1
ATOM 562 N N . GLU A 1 76 ? -14.188 -20.516 -3.891 1 98.31 76 GLU A N 1
ATOM 563 C CA . GLU A 1 76 ? -14.797 -21.109 -2.701 1 98.31 76 GLU A CA 1
ATOM 564 C C . GLU A 1 76 ? -13.758 -21.312 -1.603 1 98.31 76 GLU A C 1
ATOM 566 O O . GLU A 1 76 ? -14.102 -21.406 -0.423 1 98.31 76 GLU A O 1
ATOM 571 N N . GLY A 1 77 ? -12.516 -21.406 -1.998 1 98.75 77 GLY A N 1
ATOM 572 C CA . GLY A 1 77 ? -11.438 -21.641 -1.053 1 98.75 77 GLY A CA 1
ATOM 573 C C . GLY A 1 77 ? -10.828 -20.359 -0.507 1 98.75 77 GLY A C 1
ATOM 574 O O . GLY A 1 77 ? -9.922 -20.406 0.326 1 98.75 77 GLY A O 1
ATOM 575 N N . ILE A 1 78 ? -11.344 -19.188 -0.92 1 98.81 78 ILE A N 1
ATOM 576 C CA . ILE A 1 78 ? -10.797 -17.922 -0.454 1 98.81 78 ILE A CA 1
ATOM 577 C C . ILE A 1 78 ? -11.422 -17.547 0.887 1 98.81 78 ILE A C 1
ATOM 579 O O . ILE A 1 78 ? -12.641 -17.641 1.053 1 98.81 78 ILE A O 1
ATOM 583 N N . VAL A 1 79 ? -10.586 -17.203 1.86 1 98.69 79 VAL A N 1
ATOM 584 C CA . VAL A 1 79 ? -10.992 -16.688 3.16 1 98.6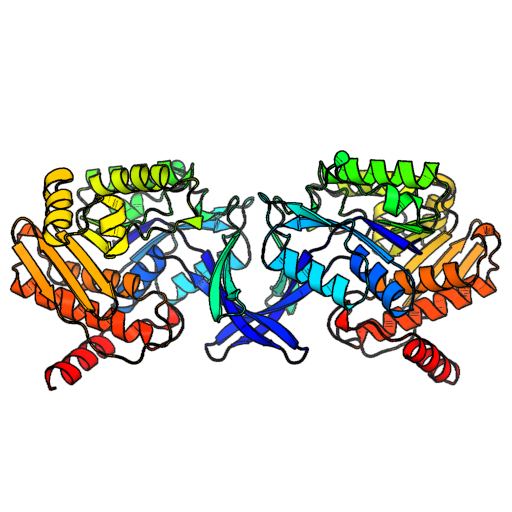9 79 VAL A CA 1
ATOM 585 C C . VAL A 1 79 ? -10.594 -15.219 3.275 1 98.69 79 VAL A C 1
ATOM 587 O O . VAL A 1 79 ? -9.516 -14.82 2.83 1 98.69 79 VAL A O 1
ATOM 590 N N . PHE A 1 80 ? -11.508 -14.391 3.838 1 98.56 80 PHE A N 1
ATOM 591 C CA . PHE A 1 80 ? -11.203 -12.977 4.031 1 98.56 80 PHE A CA 1
ATOM 592 C C . PHE A 1 80 ? -10.734 -12.719 5.457 1 98.56 80 PHE A C 1
ATOM 594 O O . PHE A 1 80 ? -11.258 -13.305 6.406 1 98.56 80 PHE A O 1
ATOM 601 N N . ASP A 1 81 ? -9.734 -11.945 5.613 1 98.19 81 ASP A N 1
ATOM 602 C CA . ASP A 1 81 ? -9.203 -11.531 6.906 1 98.19 81 ASP A CA 1
ATOM 603 C C . ASP A 1 81 ? -9.688 -10.133 7.277 1 98.19 81 ASP A C 1
ATOM 605 O O . ASP A 1 81 ? -9.461 -9.172 6.531 1 98.19 81 ASP A O 1
ATOM 609 N N . ASP A 1 82 ? -10.258 -9.906 8.43 1 95.5 82 ASP A N 1
ATOM 610 C CA . ASP A 1 82 ? -10.797 -8.617 8.844 1 95.5 82 ASP A CA 1
ATOM 611 C C . ASP A 1 82 ? -9.719 -7.746 9.484 1 95.5 82 ASP A C 1
ATOM 613 O O . ASP A 1 82 ? -9.898 -6.539 9.648 1 95.5 82 ASP A O 1
ATOM 617 N N . GLU A 1 83 ? -8.594 -8.336 9.781 1 93.88 83 GLU A N 1
ATOM 618 C CA . GLU A 1 83 ? -7.57 -7.613 10.531 1 93.88 83 GLU A CA 1
ATOM 619 C C . GLU A 1 83 ? -6.379 -7.27 9.648 1 93.88 83 GLU A C 1
ATOM 621 O O . GLU A 1 83 ? -5.75 -6.223 9.812 1 93.88 83 GLU A O 1
ATOM 626 N N . VAL A 1 84 ? -6.02 -8.188 8.766 1 96.38 84 VAL A N 1
ATOM 627 C CA . VAL A 1 84 ? -4.82 -8.023 7.949 1 96.38 84 VAL A CA 1
ATOM 628 C C . VAL A 1 84 ? -5.215 -7.668 6.516 1 96.38 84 VAL A C 1
ATOM 630 O O . VAL A 1 84 ? -6.098 -8.297 5.934 1 96.38 84 VAL A O 1
ATOM 633 N N . ARG A 1 85 ? -4.527 -6.715 5.922 1 96.88 85 ARG A N 1
ATOM 634 C CA . ARG A 1 85 ? -4.871 -6.188 4.605 1 96.88 85 ARG A CA 1
ATOM 635 C C . ARG A 1 85 ? -4.32 -7.078 3.498 1 96.88 85 ARG A C 1
ATOM 637 O O . ARG A 1 85 ? -3.389 -7.855 3.725 1 96.88 85 ARG A O 1
ATOM 644 N N . THR A 1 86 ? -4.949 -6.957 2.342 1 98.44 86 THR A N 1
ATOM 645 C CA . THR A 1 86 ? -4.465 -7.641 1.146 1 98.44 86 THR A CA 1
ATOM 646 C C . THR A 1 86 ? -3.029 -7.227 0.833 1 98.44 86 THR A C 1
ATOM 648 O O . THR A 1 86 ? -2.672 -6.055 0.959 1 98.44 86 THR A O 1
ATOM 651 N N . THR A 1 87 ? -2.211 -8.188 0.47 1 98.31 87 THR A N 1
ATOM 652 C CA . THR A 1 87 ? -0.807 -7.938 0.159 1 98.31 87 THR A CA 1
ATOM 653 C C . THR A 1 87 ? -0.674 -7.086 -1.099 1 98.31 87 THR A C 1
ATOM 655 O O . THR A 1 87 ? -1.385 -7.301 -2.082 1 98.31 87 THR A O 1
ATOM 658 N N . LEU A 1 88 ? 0.216 -6.09 -1.032 1 97.81 88 LEU A N 1
ATOM 659 C CA . LEU A 1 88 ? 0.533 -5.254 -2.186 1 97.81 88 LEU A CA 1
ATOM 660 C C . LEU A 1 88 ? 1.993 -5.418 -2.594 1 97.81 88 LEU A C 1
ATOM 662 O O . LEU A 1 88 ? 2.871 -5.543 -1.735 1 97.81 88 LEU A O 1
ATOM 666 N N . ALA A 1 89 ? 2.197 -5.473 -3.842 1 95.94 89 ALA A N 1
ATOM 667 C CA . ALA A 1 89 ? 3.537 -5.402 -4.422 1 95.94 89 ALA A CA 1
ATOM 668 C C . ALA A 1 89 ? 3.672 -4.191 -5.34 1 95.94 89 ALA A C 1
ATOM 670 O O . ALA A 1 89 ? 2.793 -3.926 -6.164 1 95.94 89 ALA A O 1
ATOM 671 N N . PHE A 1 90 ? 4.738 -3.408 -5.125 1 95.38 90 PHE A N 1
ATOM 672 C CA . PHE A 1 90 ? 5.012 -2.254 -5.973 1 95.38 90 PHE A CA 1
ATOM 673 C C . PHE A 1 90 ? 6.273 -2.477 -6.801 1 95.38 90 PHE A C 1
ATOM 675 O O . PHE A 1 90 ? 7.309 -2.877 -6.266 1 95.38 90 PHE A O 1
ATOM 682 N N . VAL A 1 91 ? 6.129 -2.246 -8.023 1 90.94 91 VAL A N 1
ATOM 683 C CA . VAL A 1 91 ? 7.285 -2.191 -8.914 1 90.94 91 VAL A CA 1
ATOM 684 C C . VAL A 1 91 ? 7.723 -0.74 -9.102 1 90.94 91 VAL A C 1
ATOM 686 O O . VAL A 1 91 ? 6.902 0.129 -9.406 1 90.94 91 VAL A O 1
ATOM 689 N N . HIS A 1 92 ? 8.938 -0.47 -8.758 1 88.62 92 HIS A N 1
ATOM 690 C CA . HIS A 1 92 ? 9.523 0.849 -8.969 1 88.62 92 HIS A CA 1
ATOM 691 C C . HIS A 1 92 ? 10.602 0.804 -10.047 1 88.62 92 HIS A C 1
ATOM 693 O O . HIS A 1 92 ? 11.305 -0.202 -10.188 1 88.62 92 HIS A O 1
ATOM 699 N N . LEU A 1 93 ? 10.656 1.843 -10.867 1 82.81 93 LEU A N 1
ATOM 700 C CA . LEU A 1 93 ? 11.758 1.977 -11.828 1 82.81 93 LEU A CA 1
ATOM 701 C C . LEU A 1 93 ? 12.844 2.898 -11.281 1 82.81 93 LEU A C 1
ATOM 703 O O . LEU A 1 93 ? 12.547 3.996 -10.805 1 82.81 93 LEU A O 1
ATOM 707 N N . ASP A 1 94 ? 14.031 2.414 -11.195 1 77.62 94 ASP A N 1
ATOM 708 C CA . ASP A 1 94 ? 15.117 3.273 -10.734 1 77.62 94 ASP A CA 1
ATOM 709 C C . ASP A 1 94 ? 15.617 4.176 -11.859 1 77.62 94 ASP A C 1
ATOM 711 O O . ASP A 1 94 ? 15.039 4.207 -12.945 1 77.62 94 ASP A O 1
ATOM 715 N N . GLU A 1 95 ? 16.562 4.949 -11.461 1 75.94 95 GLU A N 1
ATOM 716 C CA . GLU A 1 95 ? 17.094 5.941 -12.391 1 75.94 95 GLU A CA 1
ATOM 717 C C . GLU A 1 95 ? 17.609 5.281 -13.672 1 75.94 95 GLU A C 1
ATOM 719 O O . GLU A 1 95 ? 17.594 5.887 -14.742 1 75.94 95 GLU A O 1
ATOM 724 N N . ASN A 1 96 ? 18.062 4.043 -13.609 1 80.19 96 ASN A N 1
ATOM 725 C CA . ASN A 1 96 ? 18.609 3.32 -14.75 1 80.19 96 ASN A CA 1
ATOM 726 C C . ASN A 1 96 ? 17.547 2.512 -15.477 1 80.19 96 ASN A C 1
ATOM 728 O O . ASN A 1 96 ? 17.828 1.819 -16.453 1 80.19 96 ASN A O 1
ATOM 732 N N . GLY A 1 97 ? 16.359 2.625 -14.914 1 75.69 97 GLY A N 1
ATOM 733 C CA . GLY A 1 97 ? 15.266 1.877 -15.531 1 75.69 97 GLY A CA 1
ATOM 734 C C . GLY A 1 97 ? 15.125 0.471 -14.984 1 75.69 97 GLY A C 1
ATOM 735 O O . GLY A 1 97 ? 14.289 -0.305 -15.461 1 75.69 97 GLY A O 1
ATOM 736 N N . ASP A 1 98 ? 15.961 0.135 -14.016 1 80.19 98 ASP A N 1
ATOM 737 C CA . ASP A 1 98 ? 15.891 -1.193 -13.414 1 80.19 98 ASP A CA 1
ATOM 738 C C . ASP A 1 98 ? 14.711 -1.298 -12.453 1 80.19 98 ASP A C 1
ATOM 740 O O . ASP A 1 98 ? 14.406 -0.348 -11.727 1 80.19 98 ASP A O 1
ATOM 744 N N . ARG A 1 99 ? 14.094 -2.512 -12.453 1 82.5 99 ARG A N 1
ATOM 745 C CA . ARG A 1 99 ? 12.914 -2.734 -11.617 1 82.5 99 ARG A CA 1
ATOM 746 C C . ARG A 1 99 ? 13.32 -3.076 -10.188 1 82.5 99 ARG A C 1
ATOM 748 O O . ARG A 1 99 ? 14.203 -3.908 -9.969 1 82.5 99 ARG A O 1
ATOM 755 N N . LYS A 1 100 ? 12.82 -2.324 -9.336 1 86.56 100 LYS A N 1
ATOM 756 C CA . LYS A 1 100 ? 12.898 -2.637 -7.914 1 86.56 100 LYS A CA 1
ATOM 757 C C . LYS A 1 100 ? 11.523 -2.918 -7.332 1 86.56 100 LYS A C 1
ATOM 759 O O . LYS A 1 100 ? 10.523 -2.348 -7.785 1 86.56 100 LYS A O 1
ATOM 764 N N . PHE A 1 101 ? 11.539 -3.902 -6.344 1 88.56 101 PHE A N 1
ATOM 765 C CA . PHE A 1 101 ? 10.258 -4.305 -5.781 1 88.56 101 PHE A CA 1
ATOM 766 C C . PHE A 1 101 ? 10.18 -3.934 -4.305 1 88.56 101 PHE A C 1
ATOM 768 O O . PHE A 1 101 ? 11.188 -3.967 -3.594 1 88.56 101 PHE A O 1
ATOM 775 N N . SER A 1 102 ? 9.016 -3.52 -3.949 1 91.88 102 SER A N 1
ATOM 776 C CA . SER A 1 102 ? 8.68 -3.404 -2.533 1 91.88 102 SER A CA 1
ATOM 777 C C . SER A 1 102 ? 7.348 -4.078 -2.221 1 91.88 102 SER A C 1
ATOM 779 O O . SER A 1 102 ? 6.449 -4.105 -3.062 1 91.88 102 SER A O 1
ATOM 781 N N . PHE A 1 103 ? 7.297 -4.633 -1.021 1 94.62 103 PHE A N 1
ATOM 782 C CA . PHE A 1 103 ? 6.113 -5.402 -0.653 1 94.62 103 PHE A CA 1
ATOM 783 C C . PHE A 1 103 ? 5.484 -4.852 0.622 1 94.62 103 PHE A C 1
ATOM 785 O O . PHE A 1 103 ? 6.195 -4.5 1.567 1 94.62 103 PHE A O 1
ATOM 792 N N . TYR A 1 104 ? 4.266 -4.641 0.591 1 96.38 104 TYR A N 1
ATOM 793 C CA . TYR A 1 104 ? 3.48 -4.426 1.802 1 96.38 104 TYR A CA 1
ATOM 794 C C . TYR A 1 104 ? 2.85 -5.73 2.279 1 96.38 104 TYR A C 1
ATOM 796 O O . TYR A 1 104 ? 1.721 -6.055 1.905 1 96.38 104 TYR A O 1
ATOM 804 N N . ARG A 1 105 ? 3.615 -6.43 3.045 1 95.81 105 ARG A N 1
ATOM 805 C CA . ARG A 1 105 ? 3.354 -7.805 3.455 1 95.81 105 ARG A CA 1
ATOM 806 C C . ARG A 1 105 ? 3.906 -8.078 4.852 1 95.81 105 ARG A C 1
ATOM 808 O O . ARG A 1 105 ? 4.625 -9.055 5.062 1 95.81 105 ARG A O 1
ATOM 815 N N . ASN A 1 106 ? 3.6 -7.117 5.836 1 89.94 106 ASN A N 1
ATOM 816 C CA . ASN A 1 106 ? 4.172 -7.266 7.168 1 89.94 106 ASN A CA 1
ATOM 817 C C . ASN A 1 106 ? 3.121 -7.055 8.258 1 89.94 106 ASN A C 1
ATOM 819 O O . ASN A 1 106 ? 3.26 -6.164 9.094 1 89.94 106 ASN A O 1
ATOM 823 N N . PRO A 1 107 ? 2.102 -7.797 8.336 1 94.06 107 PRO A N 1
ATOM 824 C CA . PRO A 1 107 ? 1.853 -8.961 7.488 1 94.06 107 PRO A CA 1
ATOM 825 C C . PRO A 1 107 ? 0.916 -8.656 6.324 1 94.06 107 PRO A C 1
ATOM 827 O O . PRO A 1 107 ? 0.253 -7.617 6.316 1 94.06 107 PRO A O 1
ATOM 830 N N . GLY A 1 108 ? 0.941 -9.484 5.344 1 96.75 108 GLY A N 1
ATOM 831 C CA . GLY A 1 108 ? -0.083 -9.555 4.312 1 96.75 108 GLY A CA 1
ATOM 832 C C . GLY A 1 108 ? -1.055 -10.695 4.516 1 96.75 108 GLY A C 1
ATOM 833 O O . GLY A 1 108 ? -0.699 -11.727 5.098 1 96.75 108 GLY A O 1
ATOM 834 N N . ALA A 1 109 ? -2.234 -10.508 4.035 1 98.38 109 ALA A N 1
ATOM 835 C CA . ALA A 1 109 ? -3.281 -11.5 4.266 1 98.38 109 ALA A CA 1
ATOM 836 C C . ALA A 1 109 ? -2.857 -12.875 3.752 1 98.38 109 ALA A C 1
ATOM 838 O O . ALA A 1 109 ? -3.223 -13.898 4.332 1 98.38 109 ALA A O 1
ATOM 839 N N . ASP A 1 110 ? -2.09 -12.969 2.707 1 98.31 110 ASP A N 1
ATOM 840 C CA . ASP A 1 110 ? -1.676 -14.234 2.119 1 98.31 110 ASP A CA 1
ATOM 841 C C . ASP A 1 110 ? -0.814 -15.039 3.094 1 98.31 110 ASP A C 1
ATOM 843 O O . ASP A 1 110 ? -0.64 -16.25 2.926 1 98.31 110 ASP A O 1
ATOM 847 N N . MET A 1 111 ? -0.23 -14.375 4.105 1 98.12 111 MET A N 1
ATOM 848 C CA . MET A 1 111 ? 0.626 -15.016 5.098 1 98.12 111 MET A CA 1
ATOM 849 C C . MET A 1 111 ? -0.205 -15.617 6.223 1 98.12 111 MET A C 1
ATOM 851 O O . MET A 1 111 ? 0.316 -16.359 7.055 1 98.12 111 MET A O 1
ATOM 855 N N . MET A 1 112 ? -1.543 -15.391 6.188 1 98.62 112 MET A N 1
ATOM 856 C CA . MET A 1 112 ? -2.301 -15.594 7.422 1 98.62 112 MET A CA 1
ATOM 857 C C . MET A 1 112 ? -3.26 -16.766 7.285 1 98.62 112 MET A C 1
ATOM 859 O O . MET A 1 112 ? -4.082 -17.016 8.172 1 98.62 112 MET A O 1
ATOM 863 N N . LEU A 1 113 ? -3.205 -17.484 6.176 1 98.81 113 LEU A N 1
ATOM 864 C CA . LEU A 1 113 ? -4.051 -18.672 6.035 1 98.81 113 LEU A CA 1
ATOM 865 C C . LEU A 1 113 ? -3.736 -19.703 7.121 1 98.81 113 LEU A C 1
ATOM 867 O O . LEU A 1 113 ? -2.574 -20.047 7.328 1 98.81 113 LEU A O 1
ATOM 871 N N . LYS A 1 114 ? -4.785 -20.172 7.82 1 98.62 114 LYS A N 1
ATOM 872 C CA . LYS A 1 114 ? -4.613 -21.125 8.898 1 98.62 114 LYS A CA 1
ATOM 873 C C . LYS A 1 114 ? -5.023 -22.531 8.461 1 98.62 114 LYS A C 1
ATOM 875 O O . LYS A 1 114 ? -5.801 -22.688 7.52 1 98.62 114 LYS A O 1
ATOM 880 N N . GLU A 1 115 ? -4.52 -23.516 9.117 1 98.75 115 GLU A N 1
ATOM 881 C CA . GLU A 1 115 ? -4.801 -24.906 8.805 1 98.75 115 GLU A CA 1
ATOM 882 C C . GLU A 1 115 ? -6.301 -25.172 8.797 1 98.75 115 GLU A C 1
ATOM 884 O O . GLU A 1 115 ? -6.801 -25.906 7.934 1 98.75 115 GLU A O 1
ATOM 889 N N . GLU A 1 116 ? -6.973 -24.562 9.75 1 98.56 116 GLU A N 1
ATOM 890 C CA . GLU A 1 116 ? -8.391 -24.844 9.922 1 98.56 116 GLU A CA 1
ATOM 891 C C . GLU A 1 116 ? -9.227 -24.188 8.828 1 98.56 116 GLU A C 1
ATOM 893 O O . GLU A 1 116 ? -10.406 -24.5 8.664 1 98.56 116 GLU A O 1
ATOM 898 N N . GLU A 1 117 ? -8.594 -23.312 8.094 1 98.62 117 GLU A N 1
ATOM 899 C CA . GLU A 1 117 ? -9.32 -22.562 7.074 1 98.62 117 GLU A CA 1
ATOM 900 C C . GLU A 1 117 ? -9.211 -23.234 5.707 1 98.62 117 GLU A C 1
ATOM 902 O O . GLU A 1 117 ? -9.93 -22.875 4.773 1 98.62 117 GLU A O 1
ATOM 907 N N . ILE A 1 118 ? -8.375 -24.234 5.551 1 98.69 118 ILE A N 1
ATOM 908 C CA . ILE A 1 118 ? -8.148 -24.891 4.27 1 98.69 118 ILE A CA 1
ATOM 909 C C . ILE A 1 118 ? -9.406 -25.641 3.834 1 98.69 118 ILE A C 1
ATOM 911 O O . ILE A 1 118 ? -9.969 -26.422 4.602 1 98.69 118 ILE A O 1
ATOM 915 N N . ASN A 1 119 ? -9.828 -25.406 2.662 1 98.19 119 ASN A N 1
ATOM 916 C CA . ASN A 1 119 ? -10.93 -26.141 2.076 1 98.19 119 ASN A CA 1
ATOM 917 C C . ASN A 1 119 ? -10.484 -27.531 1.595 1 98.19 119 ASN A C 1
ATOM 919 O O . ASN A 1 119 ? -10.297 -27.734 0.396 1 98.19 119 ASN A O 1
ATOM 923 N N . LEU A 1 120 ? -10.461 -28.469 2.457 1 98.31 120 LEU A N 1
ATOM 924 C CA . LEU A 1 120 ? -9.961 -29.812 2.164 1 98.31 120 LEU A CA 1
ATOM 925 C C . LEU A 1 120 ? -10.859 -30.516 1.152 1 98.31 120 LEU A C 1
ATOM 927 O O . LEU A 1 120 ? -10.383 -31.328 0.36 1 98.31 120 LEU A O 1
ATOM 931 N N . GLU A 1 121 ? -12.109 -30.172 1.179 1 98.31 121 GLU A N 1
ATOM 932 C CA . GLU A 1 121 ? -13.047 -30.766 0.224 1 98.31 121 GLU A CA 1
ATOM 933 C C . GLU A 1 121 ? -12.664 -30.406 -1.211 1 98.31 121 GLU A C 1
ATOM 935 O O . GLU A 1 121 ? -12.742 -31.25 -2.105 1 98.31 121 GLU A O 1
ATOM 940 N N . MET A 1 122 ? -12.273 -29.203 -1.373 1 98.38 122 MET A N 1
ATOM 941 C CA . MET A 1 122 ? -11.836 -28.766 -2.693 1 98.38 122 MET A CA 1
ATOM 942 C C . MET A 1 122 ? -10.609 -29.562 -3.148 1 98.38 122 MET A C 1
ATOM 944 O O . MET A 1 122 ? -10.508 -29.938 -4.316 1 98.38 122 MET A O 1
ATOM 948 N N . ILE A 1 123 ? -9.719 -29.797 -2.24 1 98.69 123 ILE A N 1
ATOM 949 C CA . ILE A 1 123 ? -8.492 -30.531 -2.553 1 98.69 123 ILE A CA 1
ATOM 950 C C . ILE A 1 123 ? -8.836 -31.984 -2.887 1 98.69 123 ILE A C 1
ATOM 952 O O . ILE A 1 123 ? -8.406 -32.5 -3.918 1 98.69 123 ILE A O 1
ATOM 956 N N . LYS A 1 124 ? -9.664 -32.562 -2.07 1 97.94 124 LYS A N 1
ATOM 957 C CA . LYS A 1 124 ? -10.031 -33.969 -2.246 1 97.94 124 LYS A CA 1
ATOM 958 C C . LYS A 1 124 ? -10.719 -34.188 -3.592 1 97.94 124 LYS A C 1
ATOM 960 O O . LYS A 1 124 ? -10.57 -35.25 -4.207 1 97.94 124 LYS A O 1
ATOM 965 N N . ASN A 1 125 ? -11.414 -33.25 -4.008 1 97.94 125 ASN A N 1
ATOM 966 C CA . ASN A 1 125 ? -12.195 -33.344 -5.234 1 97.94 125 ASN A CA 1
ATOM 967 C C . ASN A 1 125 ? -11.453 -32.75 -6.43 1 97.94 125 ASN A C 1
ATOM 969 O O . ASN A 1 125 ? -12.07 -32.188 -7.332 1 97.94 125 ASN A O 1
ATOM 973 N N . SER A 1 126 ? -10.141 -32.75 -6.418 1 98.38 126 SER A N 1
ATOM 974 C CA . SER A 1 126 ? -9.336 -32.281 -7.543 1 98.38 126 SER A CA 1
ATOM 975 C C . SER A 1 126 ? -8.43 -33.406 -8.07 1 98.38 126 SER A C 1
ATOM 977 O O . SER A 1 126 ? -8.234 -34.406 -7.41 1 98.38 126 SER A O 1
ATOM 979 N N . LYS A 1 127 ? -7.945 -33.25 -9.273 1 98.44 127 LYS A N 1
ATOM 980 C CA . LYS A 1 127 ? -7 -34.188 -9.875 1 98.44 127 LYS A CA 1
ATOM 981 C C . LYS A 1 127 ? -5.559 -33.781 -9.586 1 98.44 127 LYS A C 1
ATOM 983 O O . LYS A 1 127 ? -4.699 -34.625 -9.383 1 98.44 127 LYS A O 1
ATOM 988 N N . VAL A 1 128 ? -5.324 -32.5 -9.617 1 98.75 128 VAL A N 1
ATOM 989 C CA . VAL A 1 128 ? -3.99 -31.938 -9.406 1 98.75 128 VAL A CA 1
ATOM 990 C C . VAL A 1 128 ? -4.039 -30.891 -8.305 1 98.75 128 VAL A C 1
ATOM 992 O O . VAL A 1 128 ? -4.961 -30.062 -8.266 1 98.75 128 VAL A O 1
ATOM 995 N N . PHE A 1 129 ? -3.117 -30.906 -7.355 1 98.88 129 PHE A N 1
ATOM 996 C CA . PHE A 1 129 ? -2.914 -29.859 -6.367 1 98.88 129 PHE A CA 1
ATOM 997 C C . PHE A 1 129 ? -1.625 -29.094 -6.645 1 98.88 129 PHE A C 1
ATOM 999 O O . PHE A 1 129 ? -0.551 -29.688 -6.738 1 98.88 129 PHE A O 1
ATOM 1006 N N . HIS A 1 130 ? -1.754 -27.797 -6.852 1 98.94 130 HIS A N 1
ATOM 1007 C CA . HIS A 1 130 ? -0.608 -26.953 -7.188 1 98.94 130 HIS A CA 1
ATOM 1008 C C . HIS A 1 130 ? -0.295 -25.969 -6.062 1 98.94 130 HIS A C 1
ATOM 1010 O O . HIS A 1 130 ? -1.206 -25.453 -5.41 1 98.94 130 HIS A O 1
ATOM 1016 N N . PHE A 1 131 ? 1.02 -25.672 -5.871 1 98.88 131 PHE A N 1
ATOM 1017 C CA . PHE A 1 131 ? 1.399 -24.688 -4.863 1 98.88 131 PHE A CA 1
ATOM 1018 C C . PHE A 1 131 ? 2.756 -24.078 -5.188 1 98.88 131 PHE A C 1
ATOM 1020 O O . PHE A 1 131 ? 3.438 -24.516 -6.117 1 98.88 131 PHE A O 1
ATOM 1027 N N . GLY A 1 132 ? 3.076 -22.984 -4.605 1 98.38 132 GLY A N 1
ATOM 1028 C CA . GLY A 1 132 ? 4.383 -22.344 -4.613 1 98.38 132 GLY A CA 1
ATOM 1029 C C . GLY A 1 132 ? 4.977 -22.188 -3.225 1 98.38 132 GLY A C 1
ATOM 1030 O O . GLY A 1 132 ? 4.359 -22.578 -2.232 1 98.38 132 GLY A O 1
ATOM 1031 N N . SER A 1 133 ? 6.141 -21.625 -3.16 1 98.19 133 SER A N 1
ATOM 1032 C CA . SER A 1 133 ? 6.832 -21.578 -1.877 1 98.19 133 SER A CA 1
ATOM 1033 C C . SER A 1 133 ? 6.449 -20.344 -1.085 1 98.19 133 SER A C 1
ATOM 1035 O O . SER A 1 133 ? 6.715 -20.25 0.116 1 98.19 133 SER A O 1
ATOM 1037 N N . LEU A 1 134 ? 5.82 -19.375 -1.744 1 97.69 134 LEU A N 1
ATOM 1038 C CA . LEU A 1 134 ? 5.562 -18.125 -1.061 1 97.69 134 LEU A CA 1
ATOM 1039 C C . LEU A 1 134 ? 4.555 -18.312 0.069 1 97.69 134 LEU A C 1
ATOM 1041 O O . LEU A 1 134 ? 4.551 -17.547 1.036 1 97.69 134 LEU A O 1
ATOM 1045 N N . SER A 1 135 ? 3.711 -19.328 -0.056 1 98.38 135 SER A N 1
ATOM 1046 C CA . SER A 1 135 ? 2.795 -19.656 1.033 1 98.38 135 SER A CA 1
ATOM 1047 C C . SER A 1 135 ? 3.537 -20.266 2.215 1 98.38 135 SER A C 1
ATOM 1049 O O . SER A 1 135 ? 2.947 -20.5 3.273 1 98.38 135 SER A O 1
ATOM 1051 N N . MET A 1 136 ? 4.82 -20.469 2.045 1 98.38 136 MET A N 1
ATOM 1052 C CA . MET A 1 136 ? 5.594 -21.109 3.098 1 98.38 136 MET A CA 1
ATOM 1053 C C . MET A 1 136 ? 6.609 -20.156 3.703 1 98.38 136 MET A C 1
ATOM 1055 O O . MET A 1 136 ? 7.516 -20.578 4.426 1 98.38 136 MET A O 1
ATOM 1059 N N . THR A 1 137 ? 6.52 -18.859 3.385 1 97.81 137 THR A N 1
ATOM 1060 C CA . THR A 1 137 ? 7.465 -17.875 3.879 1 97.81 137 THR A CA 1
ATOM 1061 C C . THR A 1 137 ? 7.281 -17.656 5.375 1 97.81 137 THR A C 1
ATOM 1063 O O . THR A 1 137 ? 8.242 -17.344 6.086 1 97.81 137 THR A O 1
ATOM 1066 N N . HIS A 1 138 ? 6.043 -17.766 5.801 1 97.5 138 HIS A N 1
ATOM 1067 C CA . HIS A 1 138 ? 5.723 -17.422 7.184 1 97.5 138 HIS A CA 1
ATOM 1068 C C . HIS A 1 138 ? 4.625 -18.328 7.73 1 97.5 138 HIS A C 1
ATOM 1070 O O . HIS A 1 138 ? 3.848 -18.906 6.965 1 97.5 138 HIS A O 1
ATOM 1076 N N . GLU A 1 139 ? 4.664 -18.438 9.055 1 98 139 GLU A N 1
ATOM 1077 C CA . GLU A 1 139 ? 3.494 -18.984 9.742 1 98 139 GLU A CA 1
ATOM 1078 C C . GLU A 1 139 ? 2.4 -17.922 9.883 1 98 139 GLU A C 1
ATOM 1080 O O . GLU A 1 139 ? 2.691 -16.734 9.992 1 98 139 GLU A O 1
ATOM 1085 N N . PRO A 1 140 ? 1.163 -18.344 9.805 1 98.5 140 PRO A N 1
ATOM 1086 C CA . PRO A 1 140 ? 0.638 -19.703 9.875 1 98.5 140 PRO A CA 1
ATOM 1087 C C . PRO A 1 140 ? 0.478 -20.344 8.492 1 98.5 140 PRO A C 1
ATOM 1089 O O . PRO A 1 140 ? 0.148 -21.531 8.391 1 98.5 140 PRO A O 1
ATOM 1092 N N . ALA A 1 141 ? 0.7 -19.609 7.473 1 98.69 141 ALA A N 1
ATOM 1093 C CA . ALA A 1 141 ? 0.447 -20.094 6.113 1 98.69 141 ALA A CA 1
ATOM 1094 C C . ALA A 1 141 ? 1.358 -21.266 5.77 1 98.69 141 ALA A C 1
ATOM 1096 O O . ALA A 1 141 ? 0.96 -22.172 5.035 1 98.69 141 ALA A O 1
ATOM 1097 N N . ARG A 1 142 ? 2.529 -21.25 6.328 1 98.56 142 ARG A N 1
ATOM 1098 C CA . ARG A 1 142 ? 3.467 -22.344 6.094 1 98.56 142 ARG A CA 1
ATOM 1099 C C . ARG A 1 142 ? 2.871 -23.672 6.539 1 98.56 142 ARG A C 1
ATOM 1101 O O . ARG A 1 142 ? 2.826 -24.625 5.762 1 98.56 142 ARG A O 1
ATOM 1108 N N . SER A 1 143 ? 2.373 -23.719 7.762 1 98.69 143 SER A N 1
ATOM 1109 C CA . SER A 1 143 ? 1.758 -24.922 8.297 1 98.69 143 SER A CA 1
ATOM 1110 C C . SER A 1 143 ? 0.503 -25.297 7.512 1 98.69 143 SER A C 1
ATOM 1112 O O . SER A 1 143 ? 0.24 -26.484 7.277 1 98.69 143 SER A O 1
ATOM 1114 N N . ALA A 1 144 ? -0.25 -24.312 7.137 1 98.81 144 ALA A N 1
ATOM 1115 C CA . ALA A 1 144 ? -1.45 -24.562 6.34 1 98.81 144 ALA A CA 1
ATOM 1116 C C . ALA A 1 144 ? -1.101 -25.203 5.004 1 98.81 144 ALA A C 1
ATOM 1118 O O . ALA A 1 144 ? -1.762 -26.156 4.574 1 98.81 144 ALA A O 1
ATOM 1119 N N . THR A 1 145 ? -0.099 -24.688 4.371 1 98.81 145 THR A N 1
ATOM 1120 C CA . THR A 1 145 ? 0.341 -25.234 3.088 1 98.81 145 THR A CA 1
ATOM 1121 C C . THR A 1 145 ? 0.799 -26.688 3.236 1 98.81 145 THR A C 1
ATOM 1123 O O . THR A 1 145 ? 0.433 -27.531 2.432 1 98.81 145 THR A O 1
ATOM 1126 N N . LEU A 1 146 ? 1.544 -26.953 4.234 1 98.69 146 LEU A N 1
ATOM 1127 C CA . LEU A 1 146 ? 2.055 -28.297 4.469 1 98.69 146 LEU A CA 1
ATOM 1128 C C . LEU A 1 146 ? 0.916 -29.266 4.766 1 98.69 146 LEU A C 1
ATOM 1130 O O . LEU A 1 146 ? 0.936 -30.406 4.309 1 98.69 146 LEU A O 1
ATOM 1134 N N . LYS A 1 147 ? -0.052 -28.797 5.504 1 98.69 147 LYS A N 1
ATOM 1135 C CA . LYS A 1 147 ? -1.228 -29.641 5.754 1 98.69 147 LYS A CA 1
ATOM 1136 C C . LYS A 1 147 ? -1.943 -29.984 4.453 1 98.69 147 LYS A C 1
ATOM 1138 O O . LYS A 1 147 ? -2.352 -31.125 4.25 1 98.69 147 LYS A O 1
ATOM 1143 N N . ALA A 1 148 ? -2.109 -29 3.646 1 98.88 148 ALA A N 1
ATOM 1144 C CA . ALA A 1 148 ? -2.76 -29.203 2.355 1 98.88 148 ALA A CA 1
ATOM 1145 C C . ALA A 1 148 ? -1.987 -30.203 1.509 1 98.88 148 ALA A C 1
ATOM 1147 O O . ALA A 1 148 ? -2.586 -31.062 0.85 1 98.88 148 ALA A O 1
ATOM 1148 N N . LEU A 1 149 ? -0.681 -30.109 1.548 1 98.75 149 LEU A N 1
ATOM 1149 C CA . LEU A 1 149 ? 0.176 -31 0.777 1 98.75 149 LEU A CA 1
ATOM 1150 C C . LEU A 1 149 ? 0.06 -32.438 1.282 1 98.75 149 LEU A C 1
ATOM 1152 O O . LEU A 1 149 ? -0.068 -33.375 0.487 1 98.75 149 LEU A O 1
ATOM 1156 N N . LYS A 1 150 ? 0.131 -32.594 2.562 1 98.62 150 LYS A N 1
ATOM 1157 C CA . LYS A 1 150 ? -0.021 -33.906 3.16 1 98.62 150 LYS A CA 1
ATOM 1158 C C . LYS A 1 150 ? -1.365 -34.531 2.789 1 98.62 150 LYS A C 1
ATOM 1160 O O . LYS A 1 150 ? -1.437 -35.719 2.449 1 98.62 150 LYS A O 1
ATOM 1165 N N . TYR A 1 151 ? -2.355 -33.719 2.869 1 98.81 151 TYR A N 1
ATOM 1166 C CA . TYR A 1 151 ? -3.697 -34.188 2.541 1 98.81 151 TYR A CA 1
ATOM 1167 C C . TYR A 1 151 ? -3.791 -34.594 1.072 1 98.81 151 TYR A C 1
ATOM 1169 O O . TYR A 1 151 ? -4.383 -35.625 0.739 1 98.81 151 TYR A O 1
ATOM 1177 N N . ALA A 1 152 ? -3.266 -33.781 0.175 1 98.75 152 ALA A N 1
ATOM 1178 C CA . ALA A 1 152 ? -3.26 -34.062 -1.253 1 98.75 152 ALA A CA 1
ATOM 1179 C C . ALA A 1 152 ? -2.584 -35.406 -1.523 1 98.75 152 ALA A C 1
ATOM 1181 O O . ALA A 1 152 ? -3.072 -36.219 -2.33 1 98.75 152 ALA A O 1
ATOM 1182 N N . LYS A 1 153 ? -1.486 -35.688 -0.857 1 97.94 153 LYS A N 1
ATOM 1183 C CA . LYS A 1 153 ? -0.766 -36.938 -1.017 1 97.94 153 LYS A CA 1
ATOM 1184 C C . LYS A 1 153 ? -1.585 -38.094 -0.486 1 97.94 153 LYS A C 1
ATOM 1186 O O . LYS A 1 153 ? -1.609 -39.188 -1.093 1 97.94 153 LYS A O 1
ATOM 1191 N N . GLU A 1 154 ? -2.225 -37.875 0.635 1 98.06 154 GLU A N 1
ATOM 1192 C CA . GLU A 1 154 ? -3.092 -38.906 1.21 1 98.06 154 GLU A CA 1
ATOM 1193 C C . GLU A 1 154 ? -4.203 -39.281 0.242 1 98.06 154 GLU A C 1
ATOM 1195 O O . GLU A 1 154 ? -4.645 -40.438 0.226 1 98.06 154 GLU A O 1
ATOM 1200 N N . LYS A 1 155 ? -4.613 -38.375 -0.486 1 97.88 155 LYS A N 1
ATOM 1201 C CA . LYS A 1 155 ? -5.703 -38.594 -1.427 1 97.88 155 LYS A CA 1
ATOM 1202 C C . LYS A 1 155 ? -5.164 -39 -2.803 1 97.88 155 LYS A C 1
ATOM 1204 O O . LYS A 1 155 ? -5.926 -39.094 -3.764 1 97.88 155 LYS A O 1
ATOM 1209 N N . ASP A 1 156 ? -3.848 -39.156 -2.969 1 96.75 156 ASP A N 1
ATOM 1210 C CA . ASP A 1 156 ? -3.152 -39.625 -4.16 1 96.75 156 ASP A CA 1
ATOM 1211 C C . ASP A 1 156 ? -3.33 -38.656 -5.324 1 96.75 156 ASP A C 1
ATOM 1213 O O . ASP A 1 156 ? -3.543 -39.094 -6.465 1 96.75 156 ASP A O 1
ATOM 1217 N N . LEU A 1 157 ? -3.418 -37.375 -4.984 1 97.94 157 LEU A N 1
ATOM 1218 C CA . LEU A 1 157 ? -3.465 -36.375 -6.023 1 97.94 157 LEU A CA 1
ATOM 1219 C C . LEU A 1 157 ? -2.084 -36.156 -6.641 1 97.94 157 LEU A C 1
ATOM 1221 O O . LEU A 1 157 ? -1.066 -36.406 -5.992 1 97.94 157 LEU A O 1
ATOM 1225 N N . LEU A 1 158 ? -2.084 -35.781 -7.945 1 98.12 158 LEU A N 1
ATOM 1226 C CA . LEU A 1 158 ? -0.859 -35.281 -8.547 1 98.12 158 LEU A CA 1
ATOM 1227 C C . LEU A 1 158 ? -0.494 -33.906 -7.973 1 98.12 158 LEU A C 1
ATOM 1229 O O . LEU A 1 158 ? -1.323 -33 -7.949 1 98.12 158 LEU A O 1
ATOM 1233 N N . VAL A 1 159 ? 0.739 -33.719 -7.457 1 98.69 159 VAL A N 1
ATOM 1234 C CA . VAL A 1 159 ? 1.145 -32.469 -6.84 1 98.69 159 VAL A CA 1
ATOM 1235 C C . VAL A 1 159 ? 2.117 -31.734 -7.754 1 98.69 159 VAL A C 1
ATOM 1237 O O . VAL A 1 159 ? 3.158 -32.281 -8.133 1 98.69 159 VAL A O 1
ATOM 1240 N N . SER A 1 160 ? 1.733 -30.562 -8.172 1 98.88 160 SER A N 1
ATOM 1241 C CA . SER A 1 160 ? 2.562 -29.656 -8.969 1 98.88 160 SER A CA 1
ATOM 1242 C C . SER A 1 160 ? 3.174 -28.562 -8.109 1 98.88 160 SER A C 1
ATOM 1244 O O . SER A 1 160 ? 2.492 -27.969 -7.273 1 98.88 160 SER A O 1
ATOM 1246 N N . TYR A 1 161 ? 4.508 -28.312 -8.312 1 98.81 161 TYR A N 1
ATOM 1247 C CA . TYR A 1 161 ? 5.238 -27.375 -7.465 1 98.81 161 TYR A CA 1
ATOM 1248 C C . TYR A 1 161 ? 6.055 -26.391 -8.305 1 98.81 161 TYR A C 1
ATOM 1250 O O . TYR A 1 161 ? 6.836 -26.812 -9.164 1 98.81 161 TYR A O 1
ATOM 1258 N N . ASP A 1 162 ? 5.836 -25.172 -8.141 1 98.81 162 ASP A N 1
ATOM 1259 C CA . ASP A 1 162 ? 6.652 -24.062 -8.648 1 98.81 162 ASP A CA 1
ATOM 1260 C C . ASP A 1 162 ? 7.156 -23.188 -7.5 1 98.81 162 ASP A C 1
ATOM 1262 O O . ASP A 1 162 ? 6.445 -22.297 -7.039 1 98.81 162 ASP A O 1
ATOM 1266 N N . PRO A 1 163 ? 8.367 -23.391 -7.098 1 98.31 163 PRO A N 1
ATOM 1267 C CA . PRO A 1 163 ? 8.867 -22.625 -5.953 1 98.31 163 PRO A CA 1
ATOM 1268 C C . PRO A 1 163 ? 8.703 -21.125 -6.137 1 98.31 163 PRO A C 1
ATOM 1270 O O . PRO A 1 163 ? 8.258 -20.422 -5.215 1 98.31 163 PRO A O 1
ATOM 1273 N N . ASN A 1 164 ? 9.094 -20.656 -7.352 1 96.88 164 ASN A N 1
ATOM 1274 C CA . ASN A 1 164 ? 8.953 -19.234 -7.641 1 96.88 164 ASN A CA 1
ATOM 1275 C C . ASN A 1 164 ? 9.609 -18.375 -6.559 1 96.88 164 ASN A C 1
ATOM 1277 O O . ASN A 1 164 ? 8.961 -17.5 -5.973 1 96.88 164 ASN A O 1
ATOM 1281 N N . TYR A 1 165 ? 10.914 -18.594 -6.395 1 96.69 165 TYR A N 1
ATOM 1282 C CA . TYR A 1 165 ? 11.695 -17.969 -5.336 1 96.69 165 TYR A CA 1
ATOM 1283 C C . TYR A 1 165 ? 11.727 -16.453 -5.492 1 96.69 165 TYR A C 1
ATOM 1285 O O . TYR A 1 165 ? 12.047 -15.938 -6.57 1 96.69 165 TYR A O 1
ATOM 1293 N N . ARG A 1 166 ? 11.336 -15.773 -4.438 1 94.56 166 ARG A N 1
ATOM 1294 C CA . ARG A 1 166 ? 11.43 -14.32 -4.332 1 94.56 166 ARG A CA 1
ATOM 1295 C C . ARG A 1 166 ? 12.266 -13.906 -3.127 1 94.56 166 ARG A C 1
ATOM 1297 O O . ARG A 1 166 ? 11.766 -13.852 -2.002 1 94.56 166 ARG A O 1
ATOM 1304 N N . PRO A 1 167 ? 13.453 -13.477 -3.369 1 94.06 167 PRO A N 1
ATOM 1305 C CA . PRO A 1 167 ? 14.391 -13.242 -2.273 1 94.06 167 PRO A CA 1
ATOM 1306 C C . PRO A 1 167 ? 13.867 -12.25 -1.241 1 94.06 167 PRO A C 1
ATOM 1308 O O . PRO A 1 167 ? 14.055 -12.438 -0.038 1 94.06 167 PRO A O 1
ATOM 1311 N N . LEU A 1 168 ? 13.125 -11.25 -1.611 1 91.06 168 LEU A N 1
ATOM 1312 C CA . LEU A 1 168 ? 12.711 -10.156 -0.739 1 91.06 168 LEU A CA 1
ATOM 1313 C C . LEU A 1 168 ? 11.617 -10.602 0.225 1 91.06 168 LEU A C 1
ATOM 1315 O O . LEU A 1 168 ? 11.312 -9.906 1.192 1 91.06 168 LEU A O 1
ATOM 1319 N N . LEU A 1 169 ? 11.086 -11.75 0.012 1 95.19 169 LEU A N 1
ATOM 1320 C CA . LEU A 1 169 ? 9.953 -12.195 0.818 1 95.19 169 LEU A CA 1
ATOM 1321 C C . LEU A 1 169 ? 10.414 -13.164 1.906 1 95.19 169 LEU A C 1
ATOM 1323 O O . LEU A 1 169 ? 9.609 -13.586 2.744 1 95.19 169 LEU A O 1
ATOM 1327 N N . TRP A 1 170 ? 11.68 -13.469 1.865 1 96.06 170 TRP A N 1
ATOM 1328 C CA . TRP A 1 170 ? 12.227 -14.414 2.83 1 96.06 170 TRP A CA 1
ATOM 1329 C C . TRP A 1 170 ? 13.148 -13.719 3.824 1 96.06 170 TRP A C 1
ATOM 1331 O O . TRP A 1 170 ? 13.797 -12.734 3.484 1 96.06 170 TRP A O 1
ATOM 1341 N N . LYS A 1 171 ? 13.219 -14.211 5.031 1 92.56 171 LYS A N 1
ATOM 1342 C CA . LYS A 1 171 ? 14.109 -13.672 6.059 1 92.56 171 LYS A CA 1
ATOM 1343 C C . LYS A 1 171 ? 15.57 -13.914 5.707 1 92.56 171 LYS A C 1
ATOM 1345 O O . LYS A 1 171 ? 16.438 -13.109 6.043 1 92.56 171 LYS A O 1
ATOM 1350 N N . SER A 1 172 ? 15.773 -15.109 5.047 1 95.94 172 SER A N 1
ATOM 1351 C CA . SER A 1 172 ? 17.125 -15.469 4.621 1 95.94 172 SER A CA 1
ATOM 1352 C C . SER A 1 172 ? 17.094 -16.469 3.473 1 95.94 172 SER A C 1
ATOM 1354 O O . SER A 1 172 ? 16.078 -17.156 3.268 1 95.94 172 SER A O 1
ATOM 1356 N N . ILE A 1 173 ? 18.188 -16.516 2.799 1 96.5 173 ILE A N 1
ATOM 1357 C CA . ILE A 1 173 ? 18.328 -17.484 1.705 1 96.5 173 ILE A CA 1
ATOM 1358 C C . ILE A 1 173 ? 18.281 -18.906 2.256 1 96.5 173 ILE A C 1
ATOM 1360 O O . ILE A 1 173 ? 17.734 -19.812 1.619 1 96.5 173 ILE A O 1
ATOM 1364 N N . GLU A 1 174 ? 18.828 -19.141 3.43 1 97.06 174 GLU A N 1
ATOM 1365 C CA . GLU A 1 174 ? 18.875 -20.453 4.062 1 97.06 174 GLU A CA 1
ATOM 1366 C C . GLU A 1 174 ? 17.469 -20.938 4.41 1 97.06 174 GLU A C 1
ATOM 1368 O O . GLU A 1 174 ? 17.125 -22.094 4.176 1 97.06 174 GLU A O 1
ATOM 1373 N N . GLU A 1 175 ? 16.703 -20.031 4.91 1 97.25 175 GLU A N 1
ATOM 1374 C CA . GLU A 1 175 ? 15.32 -20.391 5.223 1 97.25 175 GLU A CA 1
ATOM 1375 C C . GLU A 1 175 ? 14.539 -20.719 3.957 1 97.25 175 GLU A C 1
ATOM 1377 O O . GLU A 1 175 ? 13.75 -21.672 3.938 1 97.25 175 GLU A O 1
ATOM 1382 N N . ALA A 1 176 ? 14.758 -19.891 2.979 1 97.69 176 ALA A N 1
ATOM 1383 C CA . ALA A 1 176 ? 14.094 -20.125 1.7 1 97.69 176 ALA A CA 1
ATOM 1384 C C . ALA A 1 176 ? 14.422 -21.531 1.173 1 97.69 176 ALA A C 1
ATOM 1386 O O . ALA A 1 176 ? 13.523 -22.297 0.815 1 97.69 176 ALA A O 1
ATOM 1387 N N . LYS A 1 177 ? 15.68 -21.859 1.167 1 97.62 177 LYS A N 1
ATOM 1388 C CA . LYS A 1 177 ? 16.141 -23.156 0.673 1 97.62 177 LYS A CA 1
ATOM 1389 C C . LYS A 1 177 ? 15.516 -24.297 1.48 1 97.62 177 LYS A C 1
ATOM 1391 O O . LYS A 1 177 ? 15.062 -25.297 0.912 1 97.62 177 LYS A O 1
ATOM 1396 N N . GLN A 1 178 ? 15.531 -24.141 2.74 1 97.62 178 GLN A N 1
ATOM 1397 C CA . GLN A 1 178 ? 15 -25.172 3.625 1 97.62 178 GLN A CA 1
ATOM 1398 C C . GLN A 1 178 ? 13.516 -25.422 3.344 1 97.62 178 GLN A C 1
ATOM 1400 O O . GLN A 1 178 ? 13.102 -26.578 3.199 1 97.62 178 GLN A O 1
ATOM 1405 N N . GLN A 1 179 ? 12.766 -24.359 3.279 1 98.19 179 GLN A N 1
ATOM 1406 C CA . GLN A 1 179 ? 11.328 -24.516 3.082 1 98.19 179 GLN A CA 1
ATOM 1407 C C . GLN A 1 179 ? 11.016 -25 1.67 1 98.19 179 GLN A C 1
ATOM 1409 O O . GLN A 1 179 ? 10.078 -25.781 1.47 1 98.19 179 GLN A O 1
ATOM 1414 N N . ILE A 1 180 ? 11.742 -24.484 0.701 1 98.44 180 ILE A N 1
ATOM 1415 C CA . ILE A 1 180 ? 11.562 -24.938 -0.673 1 98.44 180 ILE A CA 1
ATOM 1416 C C . ILE A 1 180 ? 11.828 -26.453 -0.759 1 98.44 180 ILE A C 1
ATOM 1418 O O . ILE A 1 180 ? 11.07 -27.188 -1.396 1 98.44 180 ILE A O 1
ATOM 1422 N N . LYS A 1 181 ? 12.852 -26.922 -0.093 1 98 181 LYS A N 1
ATOM 1423 C CA . LYS A 1 181 ? 13.195 -28.328 -0.093 1 98 181 LYS A CA 1
ATOM 1424 C C . LYS A 1 181 ? 12.109 -29.172 0.58 1 98 181 LYS A C 1
ATOM 1426 O O . LYS A 1 181 ? 11.836 -30.297 0.169 1 98 181 LYS A O 1
ATOM 1431 N N . GLU A 1 182 ? 11.531 -28.625 1.587 1 98 182 GLU A N 1
ATOM 1432 C CA . GLU A 1 182 ? 10.398 -29.297 2.213 1 98 182 GLU A CA 1
ATOM 1433 C C . GLU A 1 182 ? 9.273 -29.531 1.209 1 98 182 GLU A C 1
ATOM 1435 O O . GLU A 1 182 ? 8.641 -30.594 1.219 1 98 182 GLU A O 1
ATOM 1440 N N . GLY A 1 183 ? 9.031 -28.562 0.385 1 98.38 183 GLY A N 1
ATOM 1441 C CA . GLY A 1 183 ? 8 -28.688 -0.638 1 98.38 183 GLY A CA 1
ATOM 1442 C C . GLY A 1 183 ? 8.336 -29.719 -1.691 1 98.38 183 GLY A C 1
ATOM 1443 O O . GLY A 1 183 ? 7.445 -30.391 -2.221 1 98.38 183 GLY A O 1
ATOM 1444 N N . LEU A 1 184 ? 9.641 -29.891 -1.952 1 98.56 184 LEU A N 1
ATOM 1445 C CA . LEU A 1 184 ? 10.102 -30.828 -2.975 1 98.56 184 LEU A CA 1
ATOM 1446 C C . LEU A 1 184 ? 9.703 -32.25 -2.629 1 98.56 184 LEU A C 1
ATOM 1448 O O . LEU A 1 184 ? 9.484 -33.094 -3.521 1 98.56 184 LEU A O 1
ATOM 1452 N N . ARG A 1 185 ? 9.516 -32.5 -1.413 1 97.88 185 ARG A N 1
ATOM 1453 C CA . ARG A 1 185 ? 9.219 -33.844 -0.936 1 97.88 185 ARG A CA 1
ATOM 1454 C C . ARG A 1 185 ? 7.832 -34.312 -1.389 1 97.88 185 ARG A C 1
ATOM 1456 O O . ARG A 1 185 ? 7.527 -35.5 -1.391 1 97.88 185 ARG A O 1
ATOM 1463 N N . TYR A 1 186 ? 7.035 -33.344 -1.792 1 98.19 186 TYR A N 1
ATOM 1464 C CA . TYR A 1 186 ? 5.656 -33.688 -2.145 1 98.19 186 TYR A CA 1
ATOM 1465 C C . TYR A 1 186 ? 5.445 -33.594 -3.652 1 98.19 186 TYR A C 1
ATOM 1467 O O . TYR A 1 186 ? 4.406 -34 -4.168 1 98.19 186 TYR A O 1
ATOM 1475 N N . ALA A 1 187 ? 6.375 -33.156 -4.406 1 98.31 187 ALA A N 1
ATOM 1476 C CA . ALA A 1 187 ? 6.176 -32.75 -5.793 1 98.31 187 ALA A CA 1
ATOM 1477 C C . ALA A 1 187 ? 6.203 -33.938 -6.73 1 98.31 187 ALA A C 1
ATOM 1479 O O . ALA A 1 187 ? 7.098 -34.812 -6.637 1 98.31 187 ALA A O 1
ATOM 1480 N N . ASP A 1 188 ? 5.211 -34.062 -7.586 1 97.81 188 ASP A N 1
ATOM 1481 C CA . ASP A 1 188 ? 5.227 -35 -8.711 1 97.81 188 ASP A CA 1
ATOM 1482 C C . ASP A 1 188 ? 5.691 -34.312 -9.984 1 97.81 188 ASP A C 1
ATOM 1484 O O . ASP A 1 188 ? 6.254 -34.938 -10.875 1 97.81 188 ASP A O 1
ATOM 1488 N N . ILE A 1 189 ? 5.367 -33.062 -10.086 1 98.31 189 ILE A N 1
ATOM 1489 C CA . ILE A 1 189 ? 5.789 -32.188 -11.164 1 98.31 189 ILE A CA 1
ATOM 1490 C C . ILE A 1 189 ? 6.461 -30.938 -10.578 1 98.31 189 ILE A C 1
ATOM 1492 O O . ILE A 1 189 ? 5.867 -30.219 -9.766 1 98.31 189 ILE A O 1
ATOM 1496 N N . LEU A 1 190 ? 7.703 -30.688 -10.969 1 98.75 190 LEU A N 1
ATOM 1497 C CA . LEU A 1 190 ? 8.461 -29.531 -10.492 1 98.75 190 LEU A CA 1
ATOM 1498 C C . LEU A 1 190 ? 8.844 -28.625 -11.648 1 98.75 190 LEU A C 1
ATOM 1500 O O . LEU A 1 190 ? 9.43 -29.078 -12.633 1 98.75 190 LEU A O 1
ATOM 1504 N N . LYS A 1 191 ? 8.477 -27.422 -11.578 1 98.81 191 LYS A N 1
ATOM 1505 C CA . LYS A 1 191 ? 8.938 -26.391 -12.508 1 98.81 191 LYS A CA 1
ATOM 1506 C C . LYS A 1 191 ? 9.852 -25.391 -11.805 1 98.81 191 LYS A C 1
ATOM 1508 O O . LYS A 1 191 ? 9.469 -24.812 -10.789 1 98.81 191 LYS A O 1
ATOM 1513 N N . VAL A 1 192 ? 11.055 -25.203 -12.32 1 98.38 192 VAL A N 1
ATOM 1514 C CA . VAL A 1 192 ? 12 -24.25 -11.766 1 98.38 192 VAL A CA 1
ATOM 1515 C C . VAL A 1 192 ? 12.664 -23.453 -12.898 1 98.38 192 VAL A C 1
ATOM 1517 O O . VAL A 1 192 ? 12.672 -23.891 -14.047 1 98.38 192 VAL A O 1
ATOM 1520 N N . SER A 1 193 ? 13.133 -22.344 -12.57 1 97.06 193 SER A N 1
ATOM 1521 C CA . SER A 1 193 ? 14.047 -21.641 -13.477 1 97.06 193 SER A CA 1
ATOM 1522 C C . SER A 1 193 ? 15.477 -22.141 -13.32 1 97.06 193 SER A C 1
ATOM 1524 O O . SER A 1 193 ? 15.781 -22.891 -12.383 1 97.06 193 SER A O 1
ATOM 1526 N N . GLU A 1 194 ? 16.266 -21.75 -14.227 1 96.06 194 GLU A N 1
ATOM 1527 C CA . GLU A 1 194 ? 17.688 -22.109 -14.141 1 96.06 194 GLU A CA 1
ATOM 1528 C C . GLU A 1 194 ? 18.312 -21.578 -12.859 1 96.06 194 GLU A C 1
ATOM 1530 O O . GLU A 1 194 ? 19.047 -22.297 -12.18 1 96.06 194 GLU A O 1
ATOM 1535 N N . GLU A 1 195 ? 17.984 -20.391 -12.516 1 95.38 195 GLU A N 1
ATOM 1536 C CA . GLU A 1 195 ? 18.516 -19.766 -11.312 1 95.38 195 GLU A CA 1
ATOM 1537 C C . GLU A 1 195 ? 18.031 -20.469 -10.055 1 95.38 195 GLU A C 1
ATOM 1539 O O . GLU A 1 195 ? 18.812 -20.688 -9.125 1 95.38 195 GLU A O 1
ATOM 1544 N N . GLU A 1 196 ? 16.797 -20.828 -10.039 1 96.75 196 GLU A N 1
ATOM 1545 C CA . GLU A 1 196 ? 16.234 -21.531 -8.898 1 96.75 196 GLU A CA 1
ATOM 1546 C C . GLU A 1 196 ? 16.859 -22.906 -8.734 1 96.75 196 GLU A C 1
ATOM 1548 O O . GLU A 1 196 ? 17.094 -23.375 -7.617 1 96.75 196 GLU A O 1
ATOM 1553 N N . LEU A 1 197 ? 17.047 -23.547 -9.883 1 97.81 197 LEU A N 1
ATOM 1554 C CA . LEU A 1 197 ? 17.656 -24.859 -9.852 1 97.81 197 LEU A CA 1
ATOM 1555 C C . LEU A 1 197 ? 19.031 -24.812 -9.188 1 97.81 197 LEU A C 1
ATOM 1557 O O . LEU A 1 197 ? 19.328 -25.641 -8.328 1 97.81 197 LEU A O 1
ATOM 1561 N N . GLU A 1 198 ? 19.766 -23.828 -9.602 1 97.19 198 GLU A N 1
ATOM 1562 C CA . GLU A 1 198 ? 21.078 -23.641 -9.008 1 97.19 198 GLU A CA 1
ATOM 1563 C C . GLU A 1 198 ? 20.984 -23.281 -7.527 1 97.19 198 GLU A C 1
ATOM 1565 O O . GLU A 1 198 ? 21.766 -23.766 -6.707 1 97.19 198 GLU A O 1
ATOM 1570 N N . LEU A 1 199 ? 20.047 -22.469 -7.219 1 96.62 199 LEU A N 1
ATOM 1571 C CA . LEU A 1 199 ? 19.844 -22.047 -5.84 1 96.62 199 LEU A CA 1
ATOM 1572 C C . LEU A 1 199 ? 19.516 -23.234 -4.945 1 96.62 199 LEU A C 1
ATOM 1574 O O . LEU A 1 199 ? 20.078 -23.375 -3.859 1 96.62 199 LEU A O 1
ATOM 1578 N N . ILE A 1 200 ? 18.625 -24.047 -5.398 1 97.06 200 ILE A N 1
ATOM 1579 C CA . ILE A 1 200 ? 18.078 -25.141 -4.605 1 97.06 200 ILE A CA 1
ATOM 1580 C C . ILE A 1 200 ? 19.125 -26.25 -4.461 1 97.06 200 ILE A C 1
ATOM 1582 O O . ILE A 1 200 ? 19.281 -26.828 -3.387 1 97.06 200 ILE A O 1
ATOM 1586 N N . THR A 1 201 ? 19.938 -26.516 -5.516 1 97.31 201 THR A N 1
ATOM 1587 C CA . THR A 1 201 ? 20.797 -27.703 -5.539 1 97.31 201 THR A CA 1
ATOM 1588 C C . THR A 1 201 ? 22.234 -27.328 -5.242 1 97.31 201 THR A C 1
ATOM 1590 O O . THR A 1 201 ? 23.031 -28.188 -4.84 1 97.31 201 THR A O 1
ATOM 1593 N N . GLY A 1 202 ? 22.594 -26.062 -5.578 1 96.81 202 GLY A N 1
ATOM 1594 C CA . GLY A 1 202 ? 23.984 -25.641 -5.516 1 96.81 202 GLY A CA 1
ATOM 1595 C C . GLY A 1 202 ? 24.812 -26.172 -6.672 1 96.81 202 GLY A C 1
ATOM 1596 O O . GLY A 1 202 ? 26.047 -26.094 -6.641 1 96.81 202 GLY A O 1
ATOM 1597 N N . ILE A 1 203 ? 24.109 -26.734 -7.672 1 97.31 203 ILE A N 1
ATOM 1598 C CA . ILE A 1 203 ? 24.781 -27.344 -8.812 1 97.31 203 ILE A CA 1
ATOM 1599 C C . ILE A 1 203 ? 24.516 -26.516 -10.07 1 97.31 203 ILE A C 1
ATOM 1601 O O . ILE A 1 203 ? 23.359 -26.266 -10.414 1 97.31 203 ILE A O 1
ATOM 1605 N N . ASP A 1 204 ? 25.469 -26.125 -10.812 1 94.81 204 ASP A N 1
ATOM 1606 C CA . ASP A 1 204 ? 25.344 -25.25 -11.977 1 94.81 204 ASP A CA 1
ATOM 1607 C C . ASP A 1 204 ? 25.047 -26.062 -13.234 1 94.81 204 ASP A C 1
ATOM 1609 O O . ASP A 1 204 ? 24.422 -25.562 -14.172 1 94.81 204 ASP A O 1
ATOM 1613 N N . ASP A 1 205 ? 25.312 -27.328 -13.234 1 96.19 205 ASP A N 1
ATOM 1614 C CA . ASP A 1 205 ? 25.047 -28.188 -14.383 1 96.19 205 ASP A CA 1
ATOM 1615 C C . ASP A 1 205 ? 23.609 -28.688 -14.375 1 96.19 205 ASP A C 1
ATOM 1617 O O . ASP A 1 205 ? 23.188 -29.391 -13.453 1 96.19 205 ASP A O 1
ATOM 1621 N N . MET A 1 206 ? 22.906 -28.344 -15.422 1 96.12 206 MET A N 1
ATOM 1622 C CA . MET A 1 206 ? 21.469 -28.609 -15.508 1 96.12 206 MET A CA 1
ATOM 1623 C C . MET A 1 206 ? 21.203 -30.109 -15.383 1 96.12 206 MET A C 1
ATOM 1625 O O . MET A 1 206 ? 20.297 -30.516 -14.641 1 96.12 206 MET A O 1
ATOM 1629 N N . LYS A 1 207 ? 21.938 -30.922 -16.141 1 96.88 207 LYS A N 1
ATOM 1630 C CA . LYS A 1 207 ? 21.75 -32.375 -16.125 1 96.88 207 LYS A CA 1
ATOM 1631 C C . LYS A 1 207 ? 22 -32.938 -14.727 1 96.88 207 LYS A C 1
ATOM 1633 O O . LYS A 1 207 ? 21.188 -33.688 -14.203 1 96.88 207 LYS A O 1
ATOM 1638 N N . LYS A 1 208 ? 23.094 -32.5 -14.117 1 97.69 208 LYS A N 1
ATOM 1639 C CA . LYS A 1 208 ? 23.469 -33 -12.797 1 97.69 208 LYS A CA 1
ATOM 1640 C C . LYS A 1 208 ? 22.484 -32.5 -11.734 1 97.69 208 LYS A C 1
ATOM 1642 O O . LYS A 1 208 ? 22.141 -33.25 -10.812 1 97.69 208 LYS A O 1
ATOM 1647 N N . ALA A 1 209 ? 22.109 -31.281 -11.898 1 98.12 209 ALA A N 1
ATOM 1648 C CA . ALA A 1 209 ? 21.219 -30.672 -10.914 1 98.12 209 ALA A CA 1
ATOM 1649 C C . ALA A 1 209 ? 19.859 -31.359 -10.922 1 98.12 209 ALA A C 1
ATOM 1651 O O . ALA A 1 209 ? 19.297 -31.656 -9.867 1 98.12 209 ALA A O 1
ATOM 1652 N N . THR A 1 210 ? 19.297 -31.594 -12.117 1 98.31 210 THR A N 1
ATOM 1653 C CA . THR A 1 210 ? 18 -32.25 -12.211 1 98.31 210 THR A CA 1
ATOM 1654 C C . THR A 1 210 ? 18.062 -33.688 -11.773 1 98.31 210 THR A C 1
ATOM 1656 O O . THR A 1 210 ? 17.109 -34.219 -11.203 1 98.31 210 THR A O 1
ATOM 1659 N N . GLU A 1 211 ? 19.188 -34.344 -12.078 1 97.56 211 GLU A N 1
ATOM 1660 C CA . GLU A 1 211 ? 19.375 -35.688 -11.602 1 97.56 211 GLU A CA 1
ATOM 1661 C C . GLU A 1 211 ? 19.406 -35.75 -10.078 1 97.56 211 GLU A C 1
ATOM 1663 O O . GLU A 1 211 ? 18.859 -36.688 -9.469 1 97.56 211 GLU A O 1
ATOM 1668 N N . PHE A 1 212 ? 20.094 -34.781 -9.508 1 97.31 212 PHE A N 1
ATOM 1669 C CA . PHE A 1 212 ? 20.156 -34.656 -8.062 1 97.31 212 PHE A CA 1
ATOM 1670 C C . PHE A 1 212 ? 18.75 -34.562 -7.457 1 97.31 212 PHE A C 1
ATOM 1672 O O . PHE A 1 212 ? 18.453 -35.25 -6.48 1 97.31 212 PHE A O 1
ATOM 1679 N N . LEU A 1 213 ? 17.906 -33.75 -8.008 1 97.62 213 LEU A N 1
ATOM 1680 C CA . LEU A 1 213 ? 16.547 -33.562 -7.512 1 97.62 213 LEU A CA 1
ATOM 1681 C C . LEU A 1 213 ? 15.719 -34.844 -7.723 1 97.62 213 LEU A C 1
ATOM 1683 O O . LEU A 1 213 ? 14.953 -35.25 -6.84 1 97.62 213 LEU A O 1
ATOM 1687 N N . TYR A 1 214 ? 15.867 -35.438 -8.891 1 96.69 214 TYR A N 1
ATOM 1688 C CA . TYR A 1 214 ? 15.141 -36.656 -9.211 1 96.69 214 TYR A CA 1
ATOM 1689 C C . TYR A 1 214 ? 15.484 -37.781 -8.219 1 96.69 214 TYR A C 1
ATOM 1691 O O . TYR A 1 214 ? 14.594 -38.375 -7.617 1 96.69 214 TYR A O 1
ATOM 1699 N N . LYS A 1 215 ? 16.734 -37.969 -7.992 1 95.38 215 LYS A N 1
ATOM 1700 C CA . LYS A 1 215 ? 17.188 -39.062 -7.133 1 95.38 215 LYS A CA 1
ATOM 1701 C C . LYS A 1 215 ? 16.953 -38.719 -5.66 1 95.38 215 LYS A C 1
ATOM 1703 O O . LYS A 1 215 ? 16.609 -39.625 -4.871 1 95.38 215 LYS A O 1
ATOM 1708 N N . GLY A 1 216 ? 17.141 -37.531 -5.336 1 96.06 216 GLY A N 1
ATOM 1709 C CA . GLY A 1 216 ? 17.078 -37.156 -3.936 1 96.06 216 GLY A CA 1
ATOM 1710 C C . GLY A 1 216 ? 15.664 -37 -3.418 1 96.06 216 GLY A C 1
ATOM 1711 O O . GLY A 1 216 ? 15.406 -37.25 -2.232 1 96.06 216 GLY A O 1
ATOM 1712 N N . TYR A 1 217 ? 14.742 -36.625 -4.258 1 96.44 217 TYR A N 1
ATOM 1713 C CA . TYR A 1 217 ? 13.391 -36.312 -3.795 1 96.44 217 TYR A CA 1
ATOM 1714 C C . TYR A 1 217 ? 12.359 -37.188 -4.516 1 96.44 217 TYR A C 1
ATOM 1716 O O . TYR A 1 217 ? 11.156 -37.062 -4.254 1 96.44 217 TYR A O 1
ATOM 1724 N N . ASP A 1 218 ? 12.797 -38.031 -5.457 1 94.56 218 ASP A N 1
ATOM 1725 C CA . ASP A 1 218 ? 11.922 -38.938 -6.211 1 94.56 218 ASP A CA 1
ATOM 1726 C C . ASP A 1 218 ? 10.844 -38.156 -6.961 1 94.56 218 ASP A C 1
ATOM 1728 O O . ASP A 1 218 ? 9.656 -38.469 -6.836 1 94.56 218 ASP A O 1
ATOM 1732 N N . ILE A 1 219 ? 11.172 -37.125 -7.629 1 96.5 219 ILE A N 1
ATOM 1733 C CA . ILE A 1 219 ? 10.258 -36.312 -8.422 1 96.5 219 ILE A CA 1
ATOM 1734 C C . ILE A 1 219 ? 10.148 -36.875 -9.836 1 96.5 219 ILE A C 1
ATOM 1736 O O . ILE A 1 219 ? 11.117 -36.844 -10.602 1 96.5 219 ILE A O 1
ATOM 1740 N N . PRO A 1 220 ? 9.016 -37.312 -10.25 1 95 220 PRO A N 1
ATOM 1741 C CA . PRO A 1 220 ? 8.875 -38 -11.523 1 95 220 PRO A CA 1
ATOM 1742 C C . PRO A 1 220 ? 9.156 -37.125 -12.727 1 95 220 PRO A C 1
ATOM 1744 O O . PRO A 1 220 ? 9.633 -37.594 -13.758 1 95 220 PRO A O 1
ATOM 1747 N N . PHE A 1 221 ? 8.82 -35.875 -12.633 1 97.81 221 PHE A N 1
ATOM 1748 C CA . PHE A 1 221 ? 8.969 -35 -13.781 1 97.81 221 PHE A CA 1
ATOM 1749 C C . PHE A 1 221 ? 9.461 -33.625 -13.352 1 97.81 221 PHE A C 1
ATOM 1751 O O . PHE A 1 221 ? 8.844 -32.969 -12.508 1 97.81 221 PHE A O 1
ATOM 1758 N N . ILE A 1 222 ? 10.602 -33.219 -13.867 1 98.56 222 ILE A N 1
ATOM 1759 C CA . ILE A 1 222 ? 11.219 -31.938 -13.586 1 98.56 222 ILE A CA 1
ATOM 1760 C C . ILE A 1 222 ? 11.375 -31.141 -14.883 1 98.56 222 ILE A C 1
ATOM 1762 O O . ILE A 1 222 ? 11.875 -31.672 -15.883 1 98.56 222 ILE A O 1
ATOM 1766 N N . THR A 1 223 ? 10.883 -29.984 -14.898 1 98.69 223 THR A N 1
ATOM 1767 C CA . THR A 1 223 ? 11.125 -29.109 -16.047 1 98.69 223 THR A CA 1
ATOM 1768 C C . THR A 1 223 ? 11.781 -27.812 -15.602 1 98.69 223 THR A C 1
ATOM 1770 O O . THR A 1 223 ? 11.508 -27.312 -14.516 1 98.69 223 THR A O 1
ATOM 1773 N N . VAL A 1 224 ? 12.688 -27.312 -16.422 1 98.62 224 VAL A N 1
ATOM 1774 C CA . VAL A 1 224 ? 13.438 -26.078 -16.188 1 98.62 224 VAL A CA 1
ATOM 1775 C C . VAL A 1 224 ? 13.172 -25.078 -17.312 1 98.62 224 VAL A C 1
ATOM 1777 O O . VAL A 1 224 ? 13.422 -25.375 -18.484 1 98.62 224 VAL A O 1
ATOM 1780 N N . THR A 1 225 ? 12.578 -23.969 -16.953 1 97.94 225 THR A N 1
ATOM 1781 C CA . THR A 1 225 ? 12.406 -22.922 -17.938 1 97.94 225 THR A CA 1
ATOM 1782 C C . THR A 1 225 ? 13.688 -22.109 -18.094 1 97.94 225 THR A C 1
ATOM 1784 O O . THR A 1 225 ? 14.328 -21.75 -17.109 1 97.94 225 THR A O 1
ATOM 1787 N N . LEU A 1 226 ? 14.055 -21.812 -19.328 1 96.62 226 LEU A N 1
ATOM 1788 C CA . LEU A 1 226 ? 15.312 -21.141 -19.641 1 96.62 226 LEU A CA 1
ATOM 1789 C C . LEU A 1 226 ? 15.062 -19.781 -20.281 1 96.62 226 LEU A C 1
ATOM 1791 O O . LEU A 1 226 ? 15.836 -19.344 -21.141 1 96.62 226 LEU A O 1
ATOM 1795 N N . GLY A 1 227 ? 14 -19.188 -19.984 1 92.69 227 GLY A N 1
ATOM 1796 C CA . GLY A 1 227 ? 13.656 -17.906 -20.578 1 92.69 227 GLY A CA 1
ATOM 1797 C C . GLY A 1 227 ? 13.5 -17.969 -22.094 1 92.69 227 GLY A C 1
ATOM 1798 O O . GLY A 1 227 ? 12.711 -18.766 -22.594 1 92.69 227 GLY A O 1
ATOM 1799 N N . ASP A 1 228 ? 14.336 -17.141 -22.766 1 92.62 228 ASP A N 1
ATOM 1800 C CA . ASP A 1 228 ? 14.234 -17.078 -24.219 1 92.62 228 ASP A CA 1
ATOM 1801 C C . ASP A 1 228 ? 15 -18.219 -24.875 1 92.62 228 ASP A C 1
ATOM 1803 O O . ASP A 1 228 ? 15.125 -18.266 -26.094 1 92.62 228 ASP A O 1
ATOM 1807 N N . LYS A 1 229 ? 15.477 -19.188 -24.094 1 95.69 229 LYS A N 1
ATOM 1808 C CA . LYS A 1 229 ? 16.234 -20.312 -24.625 1 95.69 229 LYS A CA 1
ATOM 1809 C C . LYS A 1 229 ? 15.414 -21.594 -24.609 1 95.69 229 LYS A C 1
ATOM 1811 O O . LYS A 1 229 ? 15.922 -22.672 -24.922 1 95.69 229 LYS A O 1
ATOM 1816 N N . GLY A 1 230 ? 14.203 -21.5 -24.203 1 97 230 GLY A N 1
ATOM 1817 C CA . GLY A 1 230 ? 13.336 -22.672 -24.234 1 97 230 GLY A CA 1
ATOM 1818 C C . GLY A 1 230 ? 13.188 -23.344 -22.891 1 97 230 GLY A C 1
ATOM 1819 O O . GLY A 1 230 ? 13.016 -22.688 -21.859 1 97 230 GLY A O 1
ATOM 1820 N N . SER A 1 231 ? 13.086 -24.656 -22.938 1 98.31 231 SER A N 1
ATOM 1821 C CA . SER A 1 231 ? 12.875 -25.406 -21.703 1 98.31 231 SER A CA 1
ATOM 1822 C C . SER A 1 231 ? 13.602 -26.75 -21.75 1 98.31 231 SER A C 1
ATOM 1824 O O . SER A 1 231 ? 13.875 -27.266 -22.828 1 98.31 231 SER A O 1
ATOM 1826 N N . TYR A 1 232 ? 13.984 -27.188 -20.609 1 98.31 232 TYR A N 1
ATOM 1827 C CA . TYR A 1 232 ? 14.625 -28.469 -20.359 1 98.31 232 TYR A CA 1
ATOM 1828 C C . TYR A 1 232 ? 13.75 -29.359 -19.484 1 98.31 232 TYR A C 1
ATOM 1830 O O . TYR A 1 232 ? 12.938 -28.844 -18.703 1 98.31 232 TYR A O 1
ATOM 1838 N N . PHE A 1 233 ? 13.805 -30.703 -19.719 1 98.31 233 PHE A N 1
ATOM 1839 C CA . PHE A 1 233 ? 13.023 -31.562 -18.844 1 98.31 233 PHE A CA 1
ATOM 1840 C C . PHE A 1 233 ? 13.797 -32.844 -18.516 1 98.31 233 PHE A C 1
ATOM 1842 O O . PHE A 1 233 ? 14.734 -33.219 -19.219 1 98.31 233 PHE A O 1
ATOM 1849 N N . ARG A 1 234 ? 13.469 -33.375 -17.375 1 98 234 ARG A N 1
ATOM 1850 C CA . ARG A 1 234 ? 13.93 -34.688 -16.938 1 98 234 ARG A CA 1
ATOM 1851 C C . ARG A 1 234 ? 12.766 -35.531 -16.453 1 98 234 ARG A C 1
ATOM 1853 O O . ARG A 1 234 ? 11.906 -35.062 -15.711 1 98 234 ARG A O 1
ATOM 1860 N N . LYS A 1 235 ? 12.625 -36.719 -16.938 1 97 235 LYS A N 1
ATOM 1861 C CA . LYS A 1 235 ? 11.75 -37.781 -16.453 1 97 235 LYS A CA 1
ATOM 1862 C C . LYS A 1 235 ? 12.547 -39.031 -16.141 1 97 235 LYS A C 1
ATOM 1864 O O . LYS A 1 235 ? 12.906 -39.781 -17.047 1 97 235 LYS A O 1
ATOM 1869 N N . ALA A 1 236 ? 12.773 -39.156 -14.828 1 92.88 236 ALA A N 1
ATOM 1870 C CA . ALA A 1 236 ? 13.625 -40.281 -14.406 1 92.88 236 ALA A CA 1
ATOM 1871 C C . ALA A 1 236 ? 15.008 -40.188 -15.031 1 92.88 236 ALA A C 1
ATOM 1873 O O . ALA A 1 236 ? 15.695 -39.156 -14.883 1 92.88 236 ALA A O 1
ATOM 1874 N N . ASP A 1 237 ? 15.312 -41.125 -15.953 1 91.88 237 ASP A N 1
ATOM 1875 C CA . ASP A 1 237 ? 16.656 -41.125 -16.531 1 91.88 237 ASP A CA 1
ATOM 1876 C C . ASP A 1 237 ? 16.656 -40.438 -17.906 1 91.88 237 ASP A C 1
ATOM 1878 O O . ASP A 1 237 ? 17.719 -40.188 -18.469 1 91.88 237 ASP A O 1
ATOM 1882 N N . ASP A 1 238 ? 15.508 -40.094 -18.344 1 94.75 238 ASP A N 1
ATOM 1883 C CA . ASP A 1 238 ? 15.406 -39.438 -19.641 1 94.75 238 ASP A CA 1
ATOM 1884 C C . ASP A 1 238 ? 15.438 -37.906 -19.469 1 94.75 238 ASP A C 1
ATOM 1886 O O . ASP A 1 238 ? 15.047 -37.406 -18.422 1 94.75 238 ASP A O 1
ATOM 1890 N N . GLU A 1 239 ? 15.953 -37.281 -20.391 1 96.25 239 GLU A N 1
ATOM 1891 C CA . GLU A 1 239 ? 16 -35.812 -20.391 1 96.25 239 GLU A CA 1
ATOM 1892 C C . GLU A 1 239 ? 15.867 -35.281 -21.812 1 96.25 239 GLU A C 1
ATOM 1894 O O . GLU A 1 239 ? 16 -36 -22.781 1 96.25 239 GLU A O 1
ATOM 1899 N N . GLY A 1 240 ? 15.594 -34.031 -21.938 1 96.62 240 GLY A N 1
ATOM 1900 C CA . GLY A 1 240 ? 15.461 -33.406 -23.234 1 96.62 240 GLY A CA 1
ATOM 1901 C C . GLY A 1 240 ? 15.406 -31.891 -23.172 1 96.62 240 GLY A C 1
ATOM 1902 O O . GLY A 1 240 ? 15.336 -31.312 -22.078 1 96.62 240 GLY A O 1
ATOM 1903 N N . TYR A 1 241 ? 15.609 -31.391 -24.328 1 97.5 241 TYR A N 1
ATOM 1904 C CA . TYR A 1 241 ? 15.547 -29.953 -24.531 1 97.5 241 TYR A CA 1
ATOM 1905 C C . TYR A 1 241 ? 14.531 -29.594 -25.625 1 97.5 241 TYR A C 1
ATOM 1907 O O . TYR A 1 241 ? 14.438 -30.297 -26.641 1 97.5 241 TYR A O 1
ATOM 1915 N N . VAL A 1 242 ? 13.734 -28.625 -25.375 1 97.81 242 VAL A N 1
ATOM 1916 C CA . VAL A 1 242 ? 12.773 -28.141 -26.359 1 97.81 242 VAL A CA 1
ATOM 1917 C C . VAL A 1 242 ? 13.062 -26.672 -26.672 1 97.81 242 VAL A C 1
ATOM 1919 O O . VAL A 1 242 ? 13.109 -25.828 -25.766 1 97.81 242 VAL A O 1
ATOM 1922 N N . SER A 1 243 ? 13.234 -26.312 -27.891 1 96.56 243 SER A N 1
ATOM 1923 C CA . SER A 1 243 ? 13.617 -24.984 -28.344 1 96.56 243 SER A CA 1
ATOM 1924 C C . SER A 1 243 ? 12.516 -23.969 -28.062 1 96.56 243 SER A C 1
ATOM 1926 O O . SER A 1 243 ? 11.328 -24.328 -28.047 1 96.56 243 SER A O 1
ATOM 1928 N N . PRO A 1 244 ? 12.914 -22.688 -27.875 1 95.62 244 PRO A N 1
ATOM 1929 C CA . PRO A 1 244 ? 11.938 -21.609 -27.656 1 95.62 244 PRO A CA 1
ATOM 1930 C C . PRO A 1 244 ? 11.258 -21.156 -28.938 1 95.62 244 PRO A C 1
ATOM 1932 O O . PRO A 1 244 ? 11.672 -21.547 -30.031 1 95.62 244 PRO A O 1
ATOM 1935 N N . TYR A 1 245 ? 10.219 -20.422 -28.797 1 95.56 245 TYR A N 1
ATOM 1936 C CA . TYR A 1 245 ? 9.68 -19.594 -29.875 1 95.56 245 TYR A CA 1
ATOM 1937 C C . TYR A 1 245 ? 10.164 -18.156 -29.75 1 95.56 245 TYR A C 1
ATOM 1939 O O . TYR A 1 245 ? 10.156 -17.578 -28.6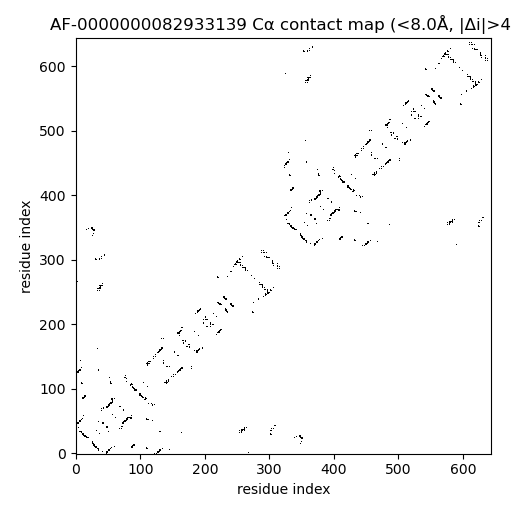56 1 95.56 245 TYR A O 1
ATOM 1947 N N . LYS A 1 246 ? 10.617 -17.594 -30.766 1 92.81 246 LYS A N 1
ATOM 1948 C CA . LYS A 1 246 ? 11.102 -16.219 -30.75 1 92.81 246 LYS A CA 1
ATOM 1949 C C . LYS A 1 246 ? 9.961 -15.234 -30.953 1 92.81 246 LYS A C 1
ATOM 1951 O O . LYS A 1 246 ? 9.258 -15.289 -31.969 1 92.81 246 LYS A O 1
ATOM 1956 N N . VAL A 1 247 ? 9.75 -14.445 -29.953 1 94.19 247 VAL A N 1
ATOM 1957 C CA . VAL A 1 247 ? 8.711 -13.422 -30.031 1 94.19 247 VAL A CA 1
ATOM 1958 C C . VAL A 1 247 ? 9.266 -12.086 -29.531 1 94.19 247 VAL A C 1
ATOM 1960 O O . VAL A 1 247 ? 10.336 -12.039 -28.922 1 94.19 247 VAL A O 1
ATOM 1963 N N . LYS A 1 248 ? 8.586 -10.875 -29.875 1 92.88 248 LYS A N 1
ATOM 1964 C CA . LYS A 1 248 ? 8.891 -9.578 -29.281 1 92.88 248 LYS A CA 1
ATOM 1965 C C . LYS A 1 248 ? 8.211 -9.414 -27.938 1 92.88 248 LYS A C 1
ATOM 1967 O O . LYS A 1 248 ? 7.051 -9 -27.859 1 92.88 248 LYS A O 1
ATOM 1972 N N . ALA A 1 249 ? 8.938 -9.641 -26.922 1 92.38 249 ALA A N 1
ATOM 1973 C CA . ALA A 1 249 ? 8.391 -9.625 -25.562 1 92.38 249 ALA A CA 1
ATOM 1974 C C . ALA A 1 249 ? 8.102 -8.195 -25.109 1 92.38 249 ALA A C 1
ATOM 1976 O O . ALA A 1 249 ? 8.914 -7.293 -25.328 1 92.38 249 ALA A O 1
ATOM 1977 N N . ILE A 1 250 ? 6.984 -7.957 -24.578 1 88.62 250 ILE A N 1
ATOM 1978 C CA . ILE A 1 250 ? 6.559 -6.684 -24.016 1 88.62 250 ILE A CA 1
ATOM 1979 C C . ILE A 1 250 ? 6.633 -6.746 -22.484 1 88.62 250 ILE A C 1
ATOM 1981 O O . ILE A 1 250 ? 7.121 -5.812 -21.844 1 88.62 250 ILE A O 1
ATOM 1985 N N . ASP A 1 251 ? 6.203 -7.766 -21.922 1 87.44 251 ASP A N 1
ATOM 1986 C CA . ASP A 1 251 ? 6.113 -8.008 -20.484 1 87.44 251 ASP A CA 1
ATOM 1987 C C . ASP A 1 251 ? 6.273 -9.492 -20.172 1 87.44 251 ASP A C 1
ATOM 1989 O O . ASP A 1 251 ? 5.473 -10.32 -20.609 1 87.44 251 ASP A O 1
ATOM 1993 N N . THR A 1 252 ? 7.219 -9.781 -19.344 1 88.38 252 THR A N 1
ATOM 1994 C CA . THR A 1 252 ? 7.5 -11.195 -19.109 1 88.38 252 THR A CA 1
ATOM 1995 C C . THR A 1 252 ? 6.727 -11.703 -17.906 1 88.38 252 THR A C 1
ATOM 1997 O O . THR A 1 252 ? 6.855 -12.875 -17.531 1 88.38 252 THR A O 1
ATOM 2000 N N . THR A 1 253 ? 5.945 -10.82 -17.281 1 87 253 THR A N 1
ATOM 2001 C CA . THR A 1 253 ? 5.168 -11.211 -16.109 1 87 253 THR A CA 1
ATOM 2002 C C . THR A 1 253 ? 4.195 -12.336 -16.469 1 87 253 THR A C 1
ATOM 2004 O O . THR A 1 253 ? 3.451 -12.242 -17.438 1 87 253 THR A O 1
ATOM 2007 N N . GLY A 1 254 ? 4.281 -13.438 -15.711 1 92.19 254 GLY A N 1
ATOM 2008 C CA . GLY A 1 254 ? 3.324 -14.516 -15.875 1 92.19 254 GLY A CA 1
ATOM 2009 C C . GLY A 1 254 ? 3.764 -15.555 -16.891 1 92.19 254 GLY A C 1
ATOM 2010 O O . GLY A 1 254 ? 3.102 -16.578 -17.078 1 92.19 254 GLY A O 1
ATOM 2011 N N . ALA A 1 255 ? 4.898 -15.336 -17.594 1 95.31 255 ALA A N 1
ATOM 2012 C CA . ALA A 1 255 ? 5.352 -16.266 -18.625 1 95.31 255 ALA A CA 1
ATOM 2013 C C . ALA A 1 255 ? 5.598 -17.656 -18.047 1 95.31 255 ALA A C 1
ATOM 2015 O O . ALA A 1 255 ? 5.164 -18.656 -18.625 1 95.31 255 ALA A O 1
ATOM 2016 N N . GLY A 1 256 ? 6.297 -17.703 -16.938 1 97.12 256 GLY A N 1
ATOM 2017 C CA . GLY A 1 256 ? 6.555 -18.969 -16.281 1 97.12 256 GLY A CA 1
ATOM 2018 C C . GLY A 1 256 ? 5.293 -19.656 -15.797 1 97.12 256 GLY A C 1
ATOM 2019 O O . GLY A 1 256 ? 5.156 -20.875 -15.922 1 97.12 256 GLY A O 1
ATOM 2020 N N . ASP A 1 257 ? 4.406 -18.875 -15.227 1 98 257 ASP A N 1
ATOM 2021 C CA . ASP A 1 257 ? 3.123 -19.422 -14.781 1 98 257 ASP A CA 1
ATOM 2022 C C . ASP A 1 257 ? 2.307 -19.938 -15.969 1 98 257 ASP A C 1
ATOM 2024 O O . ASP A 1 257 ? 1.626 -20.953 -15.852 1 98 257 ASP A O 1
ATOM 2028 N N . GLY A 1 258 ? 2.365 -19.141 -17.031 1 98.12 258 GLY A N 1
ATOM 2029 C CA . GLY A 1 258 ? 1.689 -19.578 -18.234 1 98.12 258 GLY A CA 1
ATOM 2030 C C . GLY A 1 258 ? 2.229 -20.891 -18.781 1 98.12 258 GLY A C 1
ATOM 2031 O O . GLY A 1 258 ? 1.458 -21.766 -19.172 1 98.12 258 GLY A O 1
ATOM 2032 N N . PHE A 1 259 ? 3.531 -21.016 -18.797 1 98.38 259 PHE A N 1
ATOM 2033 C CA . PHE A 1 259 ? 4.203 -22.25 -19.172 1 98.38 259 PHE A CA 1
ATOM 2034 C C . PHE A 1 259 ? 3.689 -23.422 -18.344 1 98.38 259 PHE A C 1
ATOM 2036 O O . PHE A 1 259 ? 3.312 -24.469 -18.906 1 98.38 259 PHE A O 1
ATOM 2043 N N . LEU A 1 260 ? 3.65 -23.25 -17.094 1 98.81 260 LEU A N 1
ATOM 2044 C CA . LEU A 1 260 ? 3.27 -24.344 -16.203 1 98.81 260 LEU A CA 1
ATOM 2045 C C . LEU A 1 260 ? 1.788 -24.672 -16.344 1 98.81 260 LEU A C 1
ATOM 2047 O O . LEU A 1 260 ? 1.406 -25.844 -16.344 1 98.81 260 LEU A O 1
ATOM 2051 N N . GLY A 1 261 ? 0.967 -23.594 -16.391 1 98.81 261 GLY A N 1
ATOM 2052 C CA . GLY A 1 261 ? -0.447 -23.844 -16.625 1 98.81 261 GLY A CA 1
ATOM 2053 C C . GLY A 1 261 ? -0.707 -24.641 -17.891 1 98.81 261 GLY A C 1
ATOM 2054 O O . GLY A 1 261 ? -1.513 -25.578 -17.875 1 98.81 261 GLY A O 1
ATOM 2055 N N . ALA A 1 262 ? -0.034 -24.312 -18.953 1 98.81 262 ALA A N 1
ATOM 2056 C CA . ALA A 1 262 ? -0.167 -25.016 -20.219 1 98.81 262 ALA A CA 1
ATOM 2057 C C . ALA A 1 262 ? 0.323 -26.453 -20.109 1 98.81 262 ALA A C 1
ATOM 2059 O O . ALA A 1 262 ? -0.271 -27.375 -20.688 1 98.81 262 ALA A O 1
ATOM 2060 N N . LEU A 1 263 ? 1.387 -26.656 -19.406 1 98.75 263 LEU A N 1
ATOM 2061 C CA . LEU A 1 263 ? 1.918 -28 -19.188 1 98.75 263 LEU A CA 1
ATOM 2062 C C . LEU A 1 263 ? 0.913 -28.859 -18.453 1 98.75 263 LEU A C 1
ATOM 2064 O O . LEU A 1 263 ? 0.666 -30.016 -18.844 1 98.75 263 LEU A O 1
ATOM 2068 N N . LEU A 1 264 ? 0.36 -28.344 -17.375 1 98.81 264 LEU A N 1
ATOM 2069 C CA . LEU A 1 264 ? -0.631 -29.078 -16.609 1 98.81 264 LEU A CA 1
ATOM 2070 C C . LEU A 1 264 ? -1.854 -29.406 -17.453 1 98.81 264 LEU A C 1
ATOM 2072 O O . LEU A 1 264 ? -2.436 -30.484 -17.344 1 98.81 264 LEU A O 1
ATOM 2076 N N . TYR A 1 265 ? -2.227 -28.453 -18.281 1 98.75 265 TYR A N 1
ATOM 2077 C CA . TYR A 1 265 ? -3.32 -28.703 -19.219 1 98.75 265 TYR A CA 1
ATOM 2078 C C . TYR A 1 265 ? -3.041 -29.922 -20.094 1 98.75 265 TYR A C 1
ATOM 2080 O O . TYR A 1 265 ? -3.887 -30.812 -20.219 1 98.75 265 TYR A O 1
ATOM 2088 N N . GLN A 1 266 ? -1.861 -29.953 -20.719 1 98.56 266 GLN A N 1
ATOM 2089 C CA . GLN A 1 266 ? -1.497 -31.047 -21.609 1 98.56 266 GLN A CA 1
ATOM 2090 C C . GLN A 1 266 ? -1.451 -32.375 -20.875 1 98.56 266 GLN A C 1
ATOM 2092 O O . GLN A 1 266 ? -1.875 -33.406 -21.406 1 98.56 266 GLN A O 1
ATOM 2097 N N . ILE A 1 267 ? -0.937 -32.344 -19.656 1 97.94 267 ILE A N 1
ATOM 2098 C CA . ILE A 1 267 ? -0.854 -33.562 -18.844 1 97.94 267 ILE A CA 1
ATOM 2099 C C . ILE A 1 267 ? -2.258 -34.094 -18.531 1 97.94 267 ILE A C 1
ATOM 2101 O O . ILE A 1 267 ? -2.531 -35.281 -18.656 1 97.94 267 ILE A O 1
ATOM 2105 N N . LEU A 1 268 ? -3.117 -33.219 -18.156 1 98.12 268 LEU A N 1
ATOM 2106 C CA . LEU A 1 268 ? -4.496 -33.562 -17.844 1 98.12 268 LEU A CA 1
ATOM 2107 C C . LEU A 1 268 ? -5.199 -34.125 -19.078 1 98.12 268 LEU A C 1
ATOM 2109 O O . LEU A 1 268 ? -5.949 -35.094 -19 1 98.12 268 LEU A O 1
ATOM 2113 N N . GLU A 1 269 ? -4.938 -33.562 -20.281 1 97.56 269 GLU A N 1
ATOM 2114 C CA . GLU A 1 269 ? -5.566 -33.969 -21.516 1 97.56 269 GLU A CA 1
ATOM 2115 C C . GLU A 1 269 ? -5.074 -35.344 -21.953 1 97.56 269 GLU A C 1
ATOM 2117 O O . GLU A 1 269 ? -5.82 -36.125 -22.562 1 97.56 269 GLU A O 1
ATOM 2122 N N . SER A 1 270 ? -3.844 -35.688 -21.625 1 96.62 270 SER A N 1
ATOM 2123 C CA . SER A 1 270 ? -3.271 -36.969 -22.031 1 96.62 270 SER A CA 1
ATOM 2124 C C . SER A 1 270 ? -3.969 -38.125 -21.328 1 96.62 270 SER A C 1
ATOM 2126 O O . SER A 1 270 ? -4.062 -39.219 -21.875 1 96.62 270 SER A O 1
ATOM 2128 N N . GLY A 1 271 ? -4.332 -37.875 -20.031 1 93.75 271 GLY A N 1
ATOM 2129 C CA . GLY A 1 271 ? -4.973 -38.906 -19.234 1 93.75 271 GLY A CA 1
ATOM 2130 C C . GLY A 1 271 ? -4.012 -40 -18.766 1 93.75 271 GLY A C 1
ATOM 2131 O O . GLY A 1 271 ? -4.43 -41 -18.188 1 93.75 271 GLY A O 1
ATOM 2132 N N . LYS A 1 272 ? -2.758 -39.75 -19.016 1 94.5 272 LYS A N 1
ATOM 2133 C CA . LYS A 1 272 ? -1.735 -40.75 -18.641 1 94.5 272 LYS A CA 1
ATOM 2134 C C . LYS A 1 272 ? -1.034 -40.312 -17.359 1 94.5 272 LYS A C 1
ATOM 2136 O O . LYS A 1 272 ? -1.005 -39.156 -17 1 94.5 272 LYS A O 1
ATOM 2141 N N . VAL A 1 273 ? -0.577 -41.344 -16.688 1 93.88 273 VAL A N 1
ATOM 2142 C CA . VAL A 1 273 ? 0.307 -41.031 -15.562 1 93.88 273 VAL A CA 1
ATOM 2143 C C . VAL A 1 273 ? 1.679 -40.625 -16.078 1 93.88 273 VAL A C 1
ATOM 2145 O O . VAL A 1 273 ? 2.115 -41.094 -17.141 1 93.88 273 VAL A O 1
ATOM 2148 N N . ILE A 1 274 ? 2.311 -39.812 -15.398 1 93.94 274 ILE A N 1
ATOM 2149 C CA . ILE A 1 274 ? 3.553 -39.188 -15.812 1 93.94 274 ILE A CA 1
ATOM 2150 C C . ILE A 1 274 ? 4.566 -40.25 -16.234 1 93.94 274 ILE A C 1
ATOM 2152 O O . ILE A 1 274 ? 5.223 -40.125 -17.266 1 93.94 274 ILE A O 1
ATOM 2156 N N . LYS A 1 275 ? 4.68 -41.344 -15.516 1 91.62 275 LYS A N 1
ATOM 2157 C CA . LYS A 1 275 ? 5.664 -42.406 -15.75 1 91.62 275 LYS A CA 1
ATOM 2158 C C . LYS A 1 275 ? 5.441 -43.062 -17.094 1 91.62 275 LYS A C 1
ATOM 2160 O O . LYS A 1 275 ? 6.375 -43.625 -17.688 1 91.62 275 LYS A O 1
ATOM 2165 N N . GLU A 1 276 ? 4.242 -42.938 -17.594 1 94.44 276 GLU A N 1
ATOM 2166 C CA . GLU A 1 276 ? 3.871 -43.625 -18.828 1 94.44 276 GLU A CA 1
ATOM 2167 C C . GLU A 1 276 ? 4.059 -42.719 -20.031 1 94.44 276 GLU A C 1
ATOM 2169 O O . GLU A 1 276 ? 3.988 -43.188 -21.172 1 94.44 276 GLU A O 1
ATOM 2174 N N . LEU A 1 277 ? 4.293 -41.5 -19.828 1 95.5 277 LEU A N 1
ATOM 2175 C CA . LEU A 1 277 ? 4.461 -40.562 -20.938 1 95.5 277 LEU A CA 1
ATOM 2176 C C . LEU A 1 277 ? 5.773 -40.812 -21.672 1 95.5 277 LEU A C 1
ATOM 2178 O O . LEU A 1 277 ? 6.824 -40.969 -21.047 1 95.5 277 LEU A O 1
ATOM 2182 N N . GLU A 1 278 ? 5.723 -40.906 -22.953 1 95.94 278 GLU A N 1
ATOM 2183 C CA . GLU A 1 278 ? 6.918 -41.031 -23.781 1 95.94 278 GLU A CA 1
ATOM 2184 C C . GLU A 1 278 ? 7.652 -39.719 -23.938 1 95.94 278 GLU A C 1
ATOM 2186 O O . GLU A 1 278 ? 7.059 -38.656 -23.766 1 95.94 278 GLU A O 1
ATOM 2191 N N . ILE A 1 279 ? 8.883 -39.812 -24.312 1 96.19 279 ILE A N 1
ATOM 2192 C CA . ILE A 1 279 ? 9.727 -38.625 -24.469 1 96.19 279 ILE A CA 1
ATOM 2193 C C . ILE A 1 279 ? 9.133 -37.719 -25.531 1 96.19 279 ILE A C 1
ATOM 2195 O O . ILE A 1 279 ? 9.102 -36.5 -25.344 1 96.19 279 ILE A O 1
ATOM 2199 N N . SER A 1 280 ? 8.695 -38.312 -26.609 1 96.25 280 SER A N 1
ATOM 2200 C CA . SER A 1 280 ? 8.125 -37.531 -27.688 1 96.25 280 SER A CA 1
ATOM 2201 C C . SER A 1 280 ? 6.883 -36.781 -27.219 1 96.25 280 SER A C 1
ATOM 2203 O O . SER A 1 280 ? 6.641 -35.625 -27.641 1 96.25 280 SER A O 1
ATOM 2205 N N . GLU A 1 281 ? 6.082 -37.406 -26.391 1 96.81 281 GLU A N 1
ATOM 2206 C CA . GLU A 1 281 ? 4.895 -36.781 -25.828 1 96.81 281 GLU A CA 1
ATOM 2207 C C . GLU A 1 281 ? 5.277 -35.594 -24.938 1 96.81 281 GLU A C 1
ATOM 2209 O O . GLU A 1 281 ? 4.664 -34.531 -25.016 1 96.81 281 GLU A O 1
ATOM 2214 N N . LEU A 1 282 ? 6.309 -35.844 -24.172 1 97 282 LEU A N 1
ATOM 2215 C CA . LEU A 1 282 ? 6.773 -34.812 -23.266 1 97 282 LEU A CA 1
ATOM 2216 C C . LEU A 1 282 ? 7.312 -33.594 -24.047 1 97 282 LEU A C 1
ATOM 2218 O O . LEU A 1 282 ? 7.078 -32.469 -23.688 1 97 282 LEU A O 1
ATOM 2222 N N . GLU A 1 283 ? 8 -33.844 -25.094 1 97.5 283 GLU A N 1
ATOM 2223 C CA . GLU A 1 283 ? 8.516 -32.781 -25.953 1 97.5 283 GLU A CA 1
ATOM 2224 C C . GLU A 1 283 ? 7.383 -31.953 -26.547 1 97.5 283 GLU A C 1
ATOM 2226 O O . GLU A 1 283 ? 7.465 -30.719 -26.609 1 97.5 283 GLU A O 1
ATOM 2231 N N . ASN A 1 284 ? 6.367 -32.688 -27 1 97.19 284 ASN A N 1
ATOM 2232 C CA . ASN A 1 284 ? 5.211 -31.984 -27.547 1 97.19 284 ASN A CA 1
ATOM 2233 C C . ASN A 1 284 ? 4.516 -31.125 -26.5 1 97.19 284 ASN A C 1
ATOM 2235 O O . ASN A 1 284 ? 4.07 -30.016 -26.797 1 97.19 284 ASN A O 1
ATOM 2239 N N . MET A 1 285 ? 4.367 -31.641 -25.297 1 97.94 285 MET A N 1
ATOM 2240 C CA . MET A 1 285 ? 3.752 -30.891 -24.203 1 97.94 285 MET A CA 1
ATOM 2241 C C . MET A 1 285 ? 4.547 -29.625 -23.906 1 97.94 285 MET A C 1
ATOM 2243 O O . MET A 1 285 ? 3.969 -28.562 -23.688 1 97.94 285 MET A O 1
ATOM 2247 N N . LEU A 1 286 ? 5.871 -29.734 -23.938 1 98.25 286 LEU A N 1
ATOM 2248 C CA . LEU A 1 286 ? 6.727 -28.594 -23.625 1 98.25 286 LEU A CA 1
ATOM 2249 C C . LEU A 1 286 ? 6.723 -27.578 -24.766 1 98.25 286 LEU A C 1
ATOM 2251 O O . LEU A 1 286 ? 6.828 -26.375 -24.531 1 98.25 286 LEU A O 1
ATOM 2255 N N . ARG A 1 287 ? 6.602 -28.078 -26 1 98 287 ARG A N 1
ATOM 2256 C CA . ARG A 1 287 ? 6.449 -27.156 -27.125 1 98 287 ARG A CA 1
ATOM 2257 C C . ARG A 1 287 ? 5.203 -26.297 -26.953 1 98 287 ARG A C 1
ATOM 2259 O O . ARG A 1 287 ? 5.242 -25.094 -27.203 1 98 287 ARG A O 1
ATOM 2266 N N . PHE A 1 288 ? 4.145 -26.953 -26.609 1 98.12 288 PHE A N 1
ATOM 2267 C CA . PHE A 1 288 ? 2.893 -26.25 -26.344 1 98.12 288 PHE A CA 1
ATOM 2268 C C . PHE A 1 288 ? 3.061 -25.266 -25.203 1 98.12 288 PHE A C 1
ATOM 2270 O O . PHE A 1 288 ? 2.578 -24.125 -25.281 1 98.12 288 PHE A O 1
ATOM 2277 N N . SER A 1 289 ? 3.723 -25.656 -24.141 1 98.5 289 SER A N 1
ATOM 2278 C CA . SER A 1 289 ? 3.977 -24.812 -22.969 1 98.5 289 SER A CA 1
ATOM 2279 C C . SER A 1 289 ? 4.844 -23.609 -23.328 1 98.5 289 SER A C 1
ATOM 2281 O O . SER A 1 289 ? 4.559 -22.484 -22.922 1 98.5 289 SER A O 1
ATOM 2283 N N . ASN A 1 290 ? 5.902 -23.859 -24.109 1 98.19 290 ASN A N 1
ATOM 2284 C CA . ASN A 1 290 ? 6.758 -22.781 -24.594 1 98.19 290 ASN A CA 1
ATOM 2285 C C . ASN A 1 290 ? 5.969 -21.766 -25.406 1 98.19 290 ASN A C 1
ATOM 2287 O O . ASN A 1 290 ? 6.18 -20.562 -25.266 1 98.19 290 ASN A O 1
ATOM 2291 N N . ALA A 1 291 ? 5.125 -22.266 -26.234 1 97.94 291 ALA A N 1
ATOM 2292 C CA . ALA A 1 291 ? 4.305 -21.391 -27.062 1 97.94 291 ALA A CA 1
ATOM 2293 C C . ALA A 1 291 ? 3.402 -20.516 -26.203 1 97.94 291 ALA A C 1
ATOM 2295 O O . ALA A 1 291 ? 3.268 -19.312 -26.453 1 97.94 291 ALA A O 1
ATOM 2296 N N . THR A 1 292 ? 2.787 -21.125 -25.25 1 98 292 THR A N 1
ATOM 2297 C CA . THR A 1 292 ? 1.892 -20.391 -24.359 1 98 292 THR A CA 1
ATOM 2298 C C . THR A 1 292 ? 2.654 -19.312 -23.594 1 98 292 THR A C 1
ATOM 2300 O O . THR A 1 292 ? 2.213 -18.156 -23.516 1 98 292 THR A O 1
ATOM 2303 N N . GLY A 1 293 ? 3.805 -19.688 -23 1 97.31 293 GLY A N 1
ATOM 2304 C CA . GLY A 1 293 ? 4.637 -18.703 -22.312 1 97.31 293 GLY A CA 1
ATOM 2305 C C . GLY A 1 293 ? 5.059 -17.562 -23.203 1 97.31 293 GLY A C 1
ATOM 2306 O O . GLY A 1 293 ? 5.02 -16.391 -22.797 1 97.31 293 GLY A O 1
ATOM 2307 N N . ALA A 1 294 ? 5.43 -17.875 -24.406 1 96.69 294 ALA A N 1
ATOM 2308 C CA . ALA A 1 294 ? 5.863 -16.859 -25.359 1 96.69 294 ALA A CA 1
ATOM 2309 C C . ALA A 1 294 ? 4.734 -15.891 -25.688 1 96.69 294 ALA A C 1
ATOM 2311 O O . ALA A 1 294 ? 4.941 -14.68 -25.719 1 96.69 294 ALA A O 1
ATOM 2312 N N . LEU A 1 295 ? 3.561 -16.391 -25.938 1 96.94 295 LEU A N 1
ATOM 2313 C CA . LEU A 1 295 ? 2.408 -15.562 -26.281 1 96.94 295 LEU A CA 1
ATOM 2314 C C . LEU A 1 295 ? 2.057 -14.609 -25.156 1 96.94 295 LEU A C 1
ATOM 2316 O O . LEU A 1 295 ? 1.672 -13.461 -25.391 1 96.94 295 LEU A O 1
ATOM 2320 N N . ILE A 1 296 ? 2.16 -15.047 -23.922 1 95.94 296 ILE A N 1
ATOM 2321 C CA . ILE A 1 296 ? 1.83 -14.234 -22.75 1 95.94 296 ILE A CA 1
ATOM 2322 C C . ILE A 1 296 ? 2.756 -13.023 -22.688 1 95.94 296 ILE A C 1
ATOM 2324 O O . ILE A 1 296 ? 2.332 -11.93 -22.297 1 95.94 296 ILE A O 1
ATOM 2328 N N . THR A 1 297 ? 4.012 -13.148 -23.094 1 95.44 297 THR A N 1
ATOM 2329 C CA . THR A 1 297 ? 4.984 -12.062 -23 1 95.44 297 THR A CA 1
ATOM 2330 C C . THR A 1 297 ? 4.684 -10.969 -24.016 1 95.44 297 THR A C 1
ATOM 2332 O O . THR A 1 297 ? 5.227 -9.867 -23.922 1 95.44 297 THR A O 1
ATOM 2335 N N . MET A 1 298 ? 3.805 -11.25 -24.922 1 94.44 298 MET A N 1
ATOM 2336 C CA . MET A 1 298 ? 3.539 -10.32 -26.016 1 94.44 298 MET A CA 1
ATOM 2337 C C . MET A 1 298 ? 2.504 -9.281 -25.609 1 94.44 298 MET A C 1
ATOM 2339 O O . MET A 1 298 ? 2.238 -8.328 -26.344 1 94.44 298 MET A O 1
ATOM 2343 N N . LYS A 1 299 ? 1.958 -9.438 -24.5 1 88.94 299 LYS A N 1
ATOM 2344 C CA . LYS A 1 299 ? 0.979 -8.508 -23.938 1 88.94 299 LYS A CA 1
ATOM 2345 C C . LYS A 1 299 ? 1.337 -8.133 -22.5 1 88.94 299 LYS A C 1
ATOM 2347 O O . LYS A 1 299 ? 2.111 -8.836 -21.844 1 88.94 299 LYS A O 1
ATOM 2352 N N . ARG A 1 300 ? 0.718 -7.098 -21.969 1 84.19 300 ARG A N 1
ATOM 2353 C CA . ARG A 1 300 ? 0.992 -6.648 -20.609 1 84.19 300 ARG A CA 1
ATOM 2354 C C . ARG A 1 300 ? 0.123 -7.395 -19.609 1 84.19 300 ARG A C 1
ATOM 2356 O O . ARG A 1 300 ? -1.058 -7.641 -19.859 1 84.19 300 ARG A O 1
ATOM 2363 N N . GLY A 1 301 ? 0.779 -7.641 -18.547 1 82.06 301 GLY A N 1
ATOM 2364 C CA . GLY A 1 301 ? 0.041 -8.258 -17.469 1 82.06 301 GLY A CA 1
ATOM 2365 C C . GLY A 1 301 ? 0.061 -9.773 -17.516 1 82.06 301 GLY A C 1
ATOM 2366 O O . GLY A 1 301 ? 0.378 -10.359 -18.547 1 82.06 301 GLY A O 1
ATOM 2367 N N . ALA A 1 302 ? -0.273 -10.445 -16.547 1 85.56 302 ALA A N 1
ATOM 2368 C CA . ALA A 1 302 ? -0.305 -11.906 -16.484 1 85.56 302 ALA A CA 1
ATOM 2369 C C . ALA A 1 302 ? -1.673 -12.445 -16.891 1 85.56 302 ALA A C 1
ATOM 2371 O O . ALA A 1 302 ? -1.855 -12.898 -18.016 1 85.56 302 ALA A O 1
ATOM 2372 N N . ILE A 1 303 ? -2.711 -12.148 -16.141 1 88.62 303 ILE A N 1
ATOM 2373 C CA . ILE A 1 303 ? -4.039 -12.711 -16.375 1 88.62 303 ILE A CA 1
ATOM 2374 C C . ILE A 1 303 ? -4.629 -12.125 -17.656 1 88.62 303 ILE A C 1
ATOM 2376 O O . ILE A 1 303 ? -5.082 -12.867 -18.531 1 88.62 303 ILE A O 1
ATOM 2380 N N . PRO A 1 304 ? -4.469 -10.828 -17.891 1 84.62 304 PRO A N 1
ATOM 2381 C CA . PRO A 1 304 ? -5.039 -10.258 -19.109 1 84.62 304 PRO A CA 1
ATOM 2382 C C . PRO A 1 304 ? -4.309 -10.719 -20.375 1 84.62 304 PRO A C 1
ATOM 2384 O O . PRO A 1 304 ? -4.859 -10.641 -21.469 1 84.62 304 PRO A O 1
ATOM 2387 N N . ALA A 1 305 ? -3.139 -11.242 -20.297 1 90.12 305 ALA A N 1
ATOM 2388 C CA . ALA A 1 305 ? -2.295 -11.586 -21.438 1 90.12 305 ALA A CA 1
ATOM 2389 C C . ALA A 1 305 ? -2.502 -13.039 -21.859 1 90.12 305 ALA A C 1
ATOM 2391 O O . ALA A 1 305 ? -1.982 -13.469 -22.891 1 90.12 305 ALA A O 1
ATOM 2392 N N . ILE A 1 306 ? -3.279 -13.805 -21.141 1 95.25 306 ILE A N 1
ATOM 2393 C CA . ILE A 1 306 ? -3.422 -15.234 -21.391 1 95.25 306 ILE A CA 1
ATOM 2394 C C . ILE A 1 306 ? -4.121 -15.461 -22.734 1 95.25 306 ILE A C 1
ATOM 2396 O O . ILE A 1 306 ? -5.227 -14.961 -22.953 1 95.25 306 ILE A O 1
ATOM 2400 N N . PRO A 1 307 ? -3.525 -16.234 -23.641 1 96.81 307 PRO A N 1
ATOM 2401 C CA . PRO A 1 307 ? -4.145 -16.547 -24.938 1 96.81 307 PRO A CA 1
ATOM 2402 C C . PRO A 1 307 ? -5.246 -17.609 -24.812 1 96.81 307 PRO A C 1
ATOM 2404 O O . PRO A 1 307 ? -5.32 -18.328 -23.812 1 96.81 307 PRO A O 1
ATOM 2407 N N . THR A 1 308 ? -6.043 -17.656 -25.859 1 96.44 308 THR A N 1
ATOM 2408 C CA . THR A 1 308 ? -6.973 -18.766 -25.953 1 96.44 308 THR A CA 1
ATOM 2409 C C . THR A 1 308 ? -6.258 -20.031 -26.438 1 96.44 308 THR A C 1
ATOM 2411 O O . THR A 1 308 ? -5.152 -19.953 -26.984 1 96.44 308 THR A O 1
ATOM 2414 N N . LEU A 1 309 ? -6.914 -21.125 -26.219 1 97.12 309 LEU A N 1
ATOM 2415 C CA . LEU A 1 309 ? -6.391 -22.391 -26.703 1 97.12 309 LEU A CA 1
ATOM 2416 C C . LEU A 1 309 ? -6.156 -22.344 -28.203 1 97.12 309 LEU A C 1
ATOM 2418 O O . LEU A 1 309 ? -5.125 -22.812 -28.703 1 97.12 309 LEU A O 1
ATOM 2422 N N . GLU A 1 310 ? -7.078 -21.75 -28.891 1 97.19 310 GLU A N 1
ATOM 2423 C CA . GLU A 1 310 ? -6.988 -21.641 -30.344 1 97.19 310 GLU A CA 1
ATOM 2424 C C . GLU A 1 310 ? -5.793 -20.797 -30.766 1 97.19 310 GLU A C 1
ATOM 2426 O O . GLU A 1 310 ? -5.098 -21.125 -31.719 1 97.19 310 GLU A O 1
ATOM 2431 N N . GLU A 1 311 ? -5.582 -19.734 -30.047 1 97.19 311 GLU A N 1
ATOM 2432 C CA . GLU A 1 311 ? -4.449 -18.859 -30.344 1 97.19 311 GLU A CA 1
ATOM 2433 C C . GLU A 1 311 ? -3.125 -19.609 -30.203 1 97.19 311 GLU A C 1
ATOM 2435 O O . GLU A 1 311 ? -2.193 -19.375 -30.969 1 97.19 311 GLU A O 1
ATOM 2440 N N . VAL A 1 312 ? -3.055 -20.516 -29.219 1 97.88 312 VAL A N 1
ATOM 2441 C CA . VAL A 1 312 ? -1.825 -21.25 -28.984 1 97.88 312 VAL A CA 1
ATOM 2442 C C . VAL A 1 312 ? -1.587 -22.234 -30.125 1 97.88 312 VAL A C 1
ATOM 2444 O O . VAL A 1 312 ? -0.484 -22.312 -30.672 1 97.88 312 VAL A O 1
ATOM 2447 N N . TYR A 1 313 ? -2.588 -22.969 -30.5 1 96.94 313 TYR A N 1
ATOM 2448 C CA . TYR A 1 313 ? -2.455 -23.938 -31.578 1 96.94 313 TYR A CA 1
ATOM 2449 C C . TYR A 1 313 ? -2.135 -23.234 -32.906 1 96.94 313 TYR A C 1
ATOM 2451 O O . TYR A 1 313 ? -1.312 -23.719 -33.688 1 96.94 313 TYR A O 1
ATOM 2459 N N . ASP A 1 314 ? -2.787 -22.094 -33.125 1 97.06 314 ASP A N 1
ATOM 2460 C CA . ASP A 1 314 ? -2.525 -21.328 -34.344 1 97.06 314 ASP A CA 1
ATOM 2461 C C . ASP A 1 314 ? -1.082 -20.828 -34.375 1 97.06 314 ASP A C 1
ATOM 2463 O O . ASP A 1 314 ? -0.441 -20.844 -35.438 1 97.06 314 ASP A O 1
ATOM 2467 N N . PHE A 1 315 ? -0.661 -20.422 -33.281 1 96.81 315 PHE A N 1
ATOM 2468 C CA . PHE A 1 315 ? 0.705 -19.922 -33.188 1 96.81 315 PHE A CA 1
ATOM 2469 C C . PHE A 1 315 ? 1.71 -21.016 -33.469 1 96.81 315 PHE A C 1
ATOM 2471 O O . PHE A 1 315 ? 2.668 -20.812 -34.219 1 96.81 315 PHE A O 1
ATOM 2478 N N . ILE A 1 316 ? 1.536 -22.234 -32.938 1 96.19 316 ILE A N 1
ATOM 2479 C CA . ILE A 1 316 ? 2.43 -23.375 -33.156 1 96.19 316 ILE A CA 1
ATOM 2480 C C . ILE A 1 316 ? 2.43 -23.766 -34.625 1 96.19 316 ILE A C 1
ATOM 2482 O O . ILE A 1 316 ? 3.486 -24.047 -35.219 1 96.19 316 ILE A O 1
ATOM 2486 N N . LYS A 1 317 ? 1.281 -23.75 -35.219 1 94.56 317 LYS A N 1
ATOM 2487 C CA . LYS A 1 317 ? 1.146 -24.125 -36.625 1 94.56 317 LYS A CA 1
ATOM 2488 C C . LYS A 1 317 ? 1.882 -23.156 -37.531 1 94.56 317 LYS A C 1
ATOM 2490 O O . LYS A 1 317 ? 2.473 -23.562 -38.531 1 94.56 317 LYS A O 1
ATOM 2495 N N . THR A 1 318 ? 1.828 -21.938 -37.219 1 91.5 318 THR A N 1
ATOM 2496 C CA . THR A 1 318 ? 2.418 -20.906 -38.031 1 91.5 318 THR A CA 1
ATOM 2497 C C . THR A 1 318 ? 3.939 -20.891 -37.906 1 91.5 318 THR A C 1
ATOM 2499 O O . THR A 1 318 ? 4.648 -20.531 -38.844 1 91.5 318 THR A O 1
ATOM 2502 N N . GLN A 1 319 ? 4.473 -21.188 -36.75 1 85.25 319 GLN A N 1
ATOM 2503 C CA . GLN A 1 319 ? 5.914 -21.188 -36.5 1 85.25 319 GLN A CA 1
ATOM 2504 C C . GLN A 1 319 ? 6.562 -22.469 -37.031 1 85.25 319 GLN A C 1
ATOM 2506 O O . GLN A 1 319 ? 7.758 -22.469 -37.344 1 85.25 319 GLN A O 1
ATOM 2511 N N . GLY A 1 320 ? 6.047 -23.672 -36.812 1 63.06 320 GLY A N 1
ATOM 2512 C CA . GLY A 1 320 ? 6.547 -24.906 -37.375 1 63.06 320 GLY A CA 1
ATOM 2513 C C . GLY A 1 320 ? 6.723 -24.859 -38.875 1 63.06 320 GLY A C 1
ATOM 2514 O O . GLY A 1 320 ? 7.48 -25.656 -39.438 1 63.06 320 GLY A O 1
ATOM 2515 N N . ASN A 1 321 ? 5.953 -24 -39.531 1 48.56 321 ASN A N 1
ATOM 2516 C CA . ASN A 1 321 ? 6.109 -23.812 -40.969 1 48.56 321 ASN A CA 1
ATOM 2517 C C . ASN A 1 321 ? 7.273 -22.891 -41.312 1 48.56 321 ASN A C 1
ATOM 2519 O O . ASN A 1 321 ? 7.512 -22.578 -42.469 1 48.56 321 ASN A O 1
ATOM 2523 N N . HIS A 1 322 ? 7.816 -22.391 -40.312 1 41.88 322 HIS A N 1
ATOM 2524 C CA . HIS A 1 322 ? 9.031 -21.672 -40.656 1 41.88 322 HIS A CA 1
ATOM 2525 C C . HIS A 1 322 ? 10.273 -22.422 -40.188 1 41.88 322 HIS A C 1
ATOM 2527 O O . HIS A 1 322 ? 10.258 -23.078 -39.156 1 41.88 322 HIS A O 1
ATOM 2533 N N . MET B 1 1 ? 17.344 28.844 12.812 1 93.12 1 MET B N 1
ATOM 2534 C CA . MET B 1 1 ? 16.094 29.125 13.516 1 93.12 1 MET B CA 1
ATOM 2535 C C . MET B 1 1 ? 14.891 28.875 12.617 1 93.12 1 MET B C 1
ATOM 2537 O O . MET B 1 1 ? 14.906 29.219 11.438 1 93.12 1 MET B O 1
ATOM 2541 N N . TYR B 1 2 ? 13.914 28.141 13.094 1 98.31 2 TYR B N 1
ATOM 2542 C CA . TYR B 1 2 ? 12.695 27.844 12.344 1 98.31 2 TYR B CA 1
ATOM 2543 C C . TYR B 1 2 ? 11.539 28.719 12.805 1 98.31 2 TYR B C 1
ATOM 2545 O O . TYR B 1 2 ? 11.484 29.141 13.961 1 98.31 2 TYR B O 1
ATOM 2553 N N . ASP B 1 3 ? 10.727 29.078 11.836 1 98.75 3 ASP B N 1
ATOM 2554 C CA . ASP B 1 3 ? 9.469 29.719 12.203 1 98.75 3 ASP B CA 1
ATOM 2555 C C . ASP B 1 3 ? 8.477 28.703 12.773 1 98.75 3 ASP B C 1
ATOM 2557 O O . ASP B 1 3 ? 7.883 28.938 13.828 1 98.75 3 ASP B O 1
ATOM 2561 N N . VAL B 1 4 ? 8.305 27.641 12.062 1 98.88 4 VAL B N 1
ATOM 2562 C CA . VAL B 1 4 ? 7.371 26.609 12.508 1 98.88 4 VAL B CA 1
ATOM 2563 C C . VAL B 1 4 ? 8 25.219 12.328 1 98.88 4 VAL B C 1
ATOM 2565 O O . VAL B 1 4 ? 8.531 24.906 11.258 1 98.88 4 VAL B O 1
ATOM 2568 N N . VAL B 1 5 ? 7.988 24.391 13.312 1 98.94 5 VAL B N 1
ATOM 2569 C CA . VAL B 1 5 ? 8.312 22.969 13.242 1 98.94 5 VAL B CA 1
ATOM 2570 C C . VAL B 1 5 ? 7.07 22.141 13.57 1 98.94 5 VAL B C 1
ATOM 2572 O O . VAL B 1 5 ? 6.305 22.484 14.477 1 98.94 5 VAL B O 1
ATOM 2575 N N . ALA B 1 6 ? 6.828 21.188 12.773 1 98.94 6 ALA B N 1
ATOM 2576 C CA . ALA B 1 6 ? 5.664 20.328 13.008 1 98.94 6 ALA B CA 1
ATOM 2577 C C . ALA B 1 6 ? 6.074 18.875 13.141 1 98.94 6 ALA B C 1
ATOM 2579 O O . ALA B 1 6 ? 7.062 18.438 12.547 1 98.94 6 ALA B O 1
ATOM 2580 N N . LEU B 1 7 ? 5.324 18.156 13.93 1 98.88 7 LEU B N 1
ATOM 2581 C CA . LEU B 1 7 ? 5.508 16.719 14.133 1 98.88 7 LEU B CA 1
ATOM 2582 C C . LEU B 1 7 ? 4.242 15.953 13.773 1 98.88 7 LEU B C 1
ATOM 2584 O O . LEU B 1 7 ? 3.135 16.375 14.102 1 98.88 7 LEU B O 1
ATOM 2588 N N . GLY B 1 8 ? 4.391 14.891 13.047 1 98.56 8 GLY B N 1
ATOM 2589 C CA . GLY B 1 8 ? 3.219 14.062 12.797 1 98.56 8 GLY B CA 1
ATOM 2590 C C . GLY B 1 8 ? 3.404 13.102 11.641 1 98.56 8 GLY B C 1
ATOM 2591 O O . GLY B 1 8 ? 4.492 12.555 11.453 1 98.56 8 GLY B O 1
ATOM 2592 N N . GLU B 1 9 ? 2.309 12.844 10.953 1 98.25 9 GLU B N 1
ATOM 2593 C CA . GLU B 1 9 ? 2.311 11.836 9.891 1 98.25 9 GLU B CA 1
ATOM 2594 C C . GLU B 1 9 ? 2.711 12.445 8.555 1 98.25 9 GLU B C 1
ATOM 2596 O O . GLU B 1 9 ? 2.365 13.594 8.258 1 98.25 9 GLU B O 1
ATOM 2601 N N . LEU B 1 10 ? 3.42 11.773 7.816 1 98.25 10 LEU B N 1
ATOM 2602 C CA . LEU B 1 10 ? 3.75 11.945 6.406 1 98.25 10 LEU B CA 1
ATOM 2603 C C . LEU B 1 10 ? 3.588 10.633 5.648 1 98.25 10 LEU B C 1
ATOM 2605 O O . LEU B 1 10 ? 4.141 9.609 6.047 1 98.25 10 LEU B O 1
ATOM 2609 N N . LEU B 1 11 ? 2.758 10.641 4.621 1 98.06 11 LEU B N 1
ATOM 2610 C CA . LEU B 1 11 ? 2.383 9.383 3.973 1 98.06 11 LEU B CA 1
ATOM 2611 C C . LEU B 1 11 ? 2.027 9.617 2.508 1 98.06 11 LEU B C 1
ATOM 2613 O O . LEU B 1 11 ? 2.074 10.75 2.025 1 98.06 11 LEU B O 1
ATOM 2617 N N . ILE B 1 12 ? 1.772 8.523 1.794 1 97.25 12 ILE B N 1
ATOM 2618 C CA . ILE B 1 12 ? 1.358 8.602 0.398 1 97.25 12 ILE B CA 1
ATOM 2619 C C . ILE B 1 12 ? -0.161 8.477 0.303 1 97.25 12 ILE B C 1
ATOM 2621 O O . ILE B 1 12 ? -0.747 7.535 0.84 1 97.25 12 ILE B O 1
ATOM 2625 N N . ASP B 1 13 ? -0.737 9.406 -0.325 1 95.56 13 ASP B N 1
ATOM 2626 C CA . ASP B 1 13 ? -2.148 9.328 -0.686 1 95.56 13 ASP B CA 1
ATOM 2627 C C . ASP B 1 13 ? -2.322 8.828 -2.119 1 95.56 13 ASP B C 1
ATOM 2629 O O . ASP B 1 13 ? -1.989 9.539 -3.072 1 95.56 13 ASP B O 1
ATOM 2633 N N . PHE B 1 14 ? -2.854 7.613 -2.266 1 95.75 14 PHE B N 1
ATOM 2634 C CA . PHE B 1 14 ? -3.184 7.102 -3.59 1 95.75 14 PHE B CA 1
ATOM 2635 C C . PHE B 1 14 ? -4.629 7.422 -3.949 1 95.75 14 PHE B C 1
ATOM 2637 O O . PHE B 1 14 ? -5.559 6.938 -3.297 1 95.75 14 PHE B O 1
ATOM 2644 N N . THR B 1 15 ? -4.82 8.203 -4.992 1 92.88 15 THR B N 1
ATOM 2645 C CA . THR B 1 15 ? -6.156 8.586 -5.43 1 92.88 15 THR B CA 1
ATOM 2646 C C . THR B 1 15 ? -6.477 7.98 -6.793 1 92.88 15 THR B C 1
ATOM 2648 O O . THR B 1 15 ? -5.582 7.801 -7.625 1 92.88 15 THR B O 1
ATOM 2651 N N . PRO B 1 16 ? -7.75 7.656 -7.004 1 91.88 16 PRO B N 1
ATOM 2652 C CA . PRO B 1 16 ? -8.117 7.102 -8.305 1 91.88 16 PRO B CA 1
ATOM 2653 C C . PRO B 1 16 ? -7.828 8.062 -9.461 1 91.88 16 PRO B C 1
ATOM 2655 O O . PRO B 1 16 ? -8.047 9.266 -9.336 1 91.88 16 PRO B O 1
ATOM 2658 N N . ALA B 1 17 ? -7.316 7.543 -10.531 1 91.62 17 ALA B N 1
ATOM 2659 C CA . ALA B 1 17 ? -6.965 8.352 -11.695 1 91.62 17 ALA B CA 1
ATOM 2660 C C . ALA B 1 17 ? -7.547 7.758 -12.977 1 91.62 17 ALA B C 1
ATOM 2662 O O . ALA B 1 17 ? -6.957 7.883 -14.047 1 91.62 17 ALA B O 1
ATOM 2663 N N . GLY B 1 18 ? -8.602 6.977 -12.852 1 89.5 18 GLY B N 1
ATOM 2664 C CA . GLY B 1 18 ? -9.258 6.41 -14.016 1 89.5 18 GLY B CA 1
ATOM 2665 C C . GLY B 1 18 ? -8.68 5.07 -14.438 1 89.5 18 GLY B C 1
ATOM 2666 O O . GLY B 1 18 ? -8.234 4.289 -13.594 1 89.5 18 GLY B O 1
ATOM 2667 N N . LEU B 1 19 ? -8.867 4.68 -15.766 1 89.88 19 LEU B N 1
ATOM 2668 C CA . LEU B 1 19 ? -8.453 3.387 -16.297 1 89.88 19 LEU B CA 1
ATOM 2669 C C . LEU B 1 19 ? -7.316 3.557 -17.297 1 89.88 19 LEU B C 1
ATOM 2671 O O . LEU B 1 19 ? -7.254 4.562 -18.016 1 89.88 19 LEU B O 1
ATOM 2675 N N . SER B 1 20 ? -6.445 2.586 -17.297 1 87.75 20 SER B N 1
ATOM 2676 C CA . SER B 1 20 ? -5.402 2.541 -18.312 1 87.75 20 SER B CA 1
ATOM 2677 C C . SER B 1 20 ? -5.965 2.076 -19.656 1 87.75 20 SER B C 1
ATOM 2679 O O . SER B 1 20 ? -7.148 1.758 -19.766 1 87.75 20 SER B O 1
ATOM 2681 N N . SER B 1 21 ? -5.004 2.074 -20.688 1 81 21 SER B N 1
ATOM 2682 C CA . SER B 1 21 ? -5.367 1.567 -22.016 1 81 21 SER B CA 1
ATOM 2683 C C . SER B 1 21 ? -5.762 0.095 -21.953 1 81 21 SER B C 1
ATOM 2685 O O . SER B 1 21 ? -6.57 -0.372 -22.75 1 81 21 SER B O 1
ATOM 2687 N N . ASN B 1 22 ? -5.32 -0.636 -20.984 1 78.06 22 ASN B N 1
ATOM 2688 C CA . ASN B 1 22 ? -5.609 -2.057 -20.812 1 78.06 22 ASN B CA 1
ATOM 2689 C C . ASN B 1 22 ? -6.789 -2.281 -19.875 1 78.06 22 ASN B C 1
ATOM 2691 O O . ASN B 1 22 ? -7 -3.393 -19.391 1 78.06 22 ASN B O 1
ATOM 2695 N N . GLN B 1 23 ? -7.445 -1.158 -19.484 1 81.31 23 GLN B N 1
ATOM 2696 C CA . GLN B 1 23 ? -8.672 -1.178 -18.703 1 81.31 23 GLN B CA 1
ATOM 2697 C C . GLN B 1 23 ? -8.383 -1.601 -17.266 1 81.31 23 GLN B C 1
ATOM 2699 O O . GLN B 1 23 ? -9.203 -2.271 -16.625 1 81.31 23 GLN B O 1
ATOM 2704 N N . CYS B 1 24 ? -7.172 -1.297 -16.828 1 87.31 24 CYS B N 1
ATOM 2705 C CA . CYS B 1 24 ? -6.812 -1.511 -15.438 1 87.31 24 CYS B CA 1
ATOM 2706 C C . CYS B 1 24 ? -6.949 -0.223 -14.633 1 87.31 24 CYS B C 1
ATOM 2708 O O . CYS B 1 24 ? -6.719 0.868 -15.156 1 87.31 24 CYS B O 1
ATOM 2710 N N . PHE B 1 25 ? -7.277 -0.32 -13.391 1 91.12 25 PHE B N 1
ATOM 2711 C CA . PHE B 1 25 ? -7.43 0.842 -12.523 1 91.12 25 PHE B CA 1
ATOM 2712 C C . PHE B 1 25 ? -6.09 1.537 -12.305 1 91.12 25 PHE B C 1
ATOM 2714 O O . PHE B 1 25 ? -5.062 0.876 -12.141 1 91.12 25 PHE B O 1
ATOM 2721 N N . LEU B 1 26 ? -6.137 2.859 -12.32 1 94.38 26 LEU B N 1
ATOM 2722 C CA . LEU B 1 26 ? -4.949 3.672 -12.086 1 94.38 26 LEU B CA 1
ATOM 2723 C C . LEU B 1 26 ? -5.059 4.426 -10.766 1 94.38 26 LEU B C 1
ATOM 2725 O O . LEU B 1 26 ? -6.137 4.895 -10.398 1 94.38 26 LEU B O 1
ATOM 2729 N N . PHE B 1 27 ? -3.961 4.574 -10.117 1 95.06 27 PHE B N 1
ATOM 2730 C CA . PHE B 1 27 ? -3.861 5.395 -8.914 1 95.06 27 PHE B CA 1
ATOM 2731 C C . PHE B 1 27 ? -2.766 6.445 -9.062 1 95.06 27 PHE B C 1
ATOM 2733 O O . PHE B 1 27 ? -1.706 6.168 -9.625 1 95.06 27 PHE B O 1
ATOM 2740 N N . GLU B 1 28 ? -3.078 7.602 -8.555 1 95 28 GLU B N 1
ATOM 2741 C CA . GLU B 1 28 ? -2.102 8.688 -8.523 1 95 28 GLU B CA 1
ATOM 2742 C C . GLU B 1 28 ? -1.406 8.766 -7.168 1 95 28 GLU B C 1
ATOM 2744 O O . GLU B 1 28 ? -2.062 8.734 -6.125 1 95 28 GLU B O 1
ATOM 2749 N N . GLN B 1 29 ? -0.098 8.758 -7.227 1 95.06 29 GLN B N 1
ATOM 2750 C CA . GLN B 1 29 ? 0.725 8.883 -6.027 1 95.06 29 GLN B CA 1
ATOM 2751 C C . GLN B 1 29 ? 0.851 10.344 -5.594 1 95.06 29 GLN B C 1
ATOM 2753 O O . GLN B 1 29 ? 1.444 11.156 -6.305 1 95.06 29 GLN B O 1
ATOM 2758 N N . ASN B 1 30 ? 0.312 10.719 -4.41 1 94.38 30 ASN B N 1
ATOM 2759 C CA . ASN B 1 30 ? 0.362 12.086 -3.904 1 94.38 30 ASN B CA 1
ATOM 2760 C C . ASN B 1 30 ? 0.958 12.141 -2.5 1 94.38 30 ASN B C 1
ATOM 2762 O O . ASN B 1 30 ? 0.699 11.266 -1.676 1 94.38 30 ASN B O 1
ATOM 2766 N N . PRO B 1 31 ? 1.832 13.164 -2.303 1 95.25 31 PRO B N 1
ATOM 2767 C CA . PRO B 1 31 ? 2.262 13.352 -0.916 1 95.25 31 PRO B CA 1
ATOM 2768 C C . PRO B 1 31 ? 1.121 13.781 0.003 1 95.25 31 PRO B C 1
ATOM 2770 O O . PRO B 1 31 ? 0.286 14.602 -0.387 1 95.25 31 PRO B O 1
ATOM 2773 N N . GLY B 1 32 ? 1.042 13.148 1.187 1 93.94 32 GLY B N 1
ATOM 2774 C CA . GLY B 1 32 ? 0.02 13.484 2.166 1 93.94 32 GLY B CA 1
ATOM 2775 C C . GLY B 1 32 ? 0.562 13.609 3.576 1 93.94 32 GLY B C 1
ATOM 2776 O O . GLY B 1 32 ? 1.711 13.25 3.84 1 93.94 32 GLY B O 1
ATOM 2777 N N . GLY B 1 33 ? -0.353 14.07 4.422 1 96 33 GLY B N 1
ATOM 2778 C CA . GLY B 1 33 ? -0.017 14.383 5.801 1 96 33 GLY B CA 1
ATOM 2779 C C . GLY B 1 33 ? -0.363 15.812 6.188 1 96 33 GLY B C 1
ATOM 2780 O O . GLY B 1 33 ? 0.217 16.766 5.66 1 96 33 GLY B O 1
ATOM 2781 N N . ALA B 1 34 ? -1.166 15.906 7.168 1 97.62 34 ALA B N 1
ATOM 2782 C CA . ALA B 1 34 ? -1.72 17.203 7.531 1 97.62 34 ALA B CA 1
ATOM 2783 C C . ALA B 1 34 ? -0.626 18.156 8.023 1 97.62 34 ALA B C 1
ATOM 2785 O O . ALA B 1 34 ? -0.544 19.297 7.582 1 97.62 34 ALA B O 1
ATOM 2786 N N . PRO B 1 35 ? 0.282 17.719 8.93 1 98.56 35 PRO B N 1
ATOM 2787 C CA . PRO B 1 35 ? 1.319 18.641 9.398 1 98.56 35 PRO B CA 1
ATOM 2788 C C . PRO B 1 35 ? 2.223 19.125 8.266 1 98.56 35 PRO B C 1
ATOM 2790 O O . PRO B 1 35 ? 2.588 20.312 8.234 1 98.56 35 PRO B O 1
ATOM 2793 N N . ALA B 1 36 ? 2.566 18.219 7.383 1 97.94 36 ALA B N 1
ATOM 2794 C CA . ALA B 1 36 ? 3.412 18.609 6.254 1 97.94 36 ALA B CA 1
ATOM 2795 C C . ALA B 1 36 ? 2.691 19.578 5.336 1 97.94 36 ALA B C 1
ATOM 2797 O O . ALA B 1 36 ? 3.314 20.484 4.762 1 97.94 36 ALA B O 1
ATOM 2798 N N . ASN B 1 37 ? 1.425 19.406 5.152 1 97.88 37 ASN B N 1
ATOM 2799 C CA . ASN B 1 37 ? 0.643 20.359 4.359 1 97.88 37 ASN B CA 1
ATOM 2800 C C . ASN B 1 37 ? 0.688 21.766 4.953 1 97.88 37 ASN B C 1
ATOM 2802 O O . ASN B 1 37 ? 0.854 22.734 4.227 1 97.88 37 ASN B O 1
ATOM 2806 N N . VAL B 1 38 ? 0.523 21.812 6.262 1 98.75 38 VAL B N 1
ATOM 2807 C CA . VAL B 1 38 ? 0.583 23.094 6.957 1 98.75 38 VAL B CA 1
ATOM 2808 C C . VAL B 1 38 ? 1.948 23.734 6.734 1 98.75 38 VAL B C 1
ATOM 2810 O O . VAL B 1 38 ? 2.033 24.906 6.379 1 98.75 38 VAL B O 1
ATOM 2813 N N . LEU B 1 39 ? 3.004 22.969 6.926 1 98.81 39 LEU B N 1
ATOM 2814 C CA . LEU B 1 39 ? 4.363 23.469 6.762 1 98.81 39 LEU B CA 1
ATOM 2815 C C . LEU B 1 39 ? 4.605 23.922 5.328 1 98.81 39 LEU B C 1
ATOM 2817 O O . LEU B 1 39 ? 5.34 24.891 5.094 1 98.81 39 LEU B O 1
ATOM 2821 N N . SER B 1 40 ? 4.047 23.203 4.387 1 98.31 40 SER B N 1
ATOM 2822 C CA . SER B 1 40 ? 4.258 23.516 2.979 1 98.31 40 SER B CA 1
ATOM 2823 C C . SER B 1 40 ? 3.682 24.891 2.623 1 98.31 40 SER B C 1
ATOM 2825 O O . SER B 1 40 ? 4.262 25.625 1.824 1 98.31 40 SER B O 1
ATOM 2827 N N . VAL B 1 41 ? 2.521 25.219 3.152 1 98.44 41 VAL B N 1
ATOM 2828 C CA . VAL B 1 41 ? 1.929 26.531 2.953 1 98.44 41 VAL B CA 1
ATOM 2829 C C . VAL B 1 41 ? 2.863 27.609 3.502 1 98.44 41 VAL B C 1
ATOM 2831 O O . VAL B 1 41 ? 3.156 28.594 2.82 1 98.44 41 VAL B O 1
ATOM 2834 N N . LEU B 1 42 ? 3.363 27.422 4.727 1 98.75 42 LEU B N 1
ATOM 2835 C CA . LEU B 1 42 ? 4.246 28.375 5.387 1 98.75 42 LEU B CA 1
ATOM 2836 C C . LEU B 1 42 ? 5.547 28.547 4.609 1 98.75 42 LEU B C 1
ATOM 2838 O O . LEU B 1 42 ? 6.047 29.672 4.461 1 98.75 42 LEU B O 1
ATOM 2842 N N . SER B 1 43 ? 6.047 27.391 4.168 1 98.5 43 SER B N 1
ATOM 2843 C CA . SER B 1 43 ? 7.266 27.453 3.371 1 98.5 43 SER B CA 1
ATOM 2844 C C . SER B 1 43 ? 7.051 28.25 2.09 1 98.5 43 SER B C 1
ATOM 2846 O O . SER B 1 43 ? 7.883 29.078 1.727 1 98.5 43 SER B O 1
ATOM 2848 N N . LYS B 1 44 ? 5.969 28 1.422 1 97.5 44 LYS B N 1
ATOM 2849 C CA . LYS B 1 44 ? 5.637 28.75 0.21 1 97.5 44 LYS B CA 1
ATOM 2850 C C . LYS B 1 44 ? 5.484 30.234 0.502 1 97.5 44 LYS B C 1
ATOM 2852 O O . LYS B 1 44 ? 5.723 31.078 -0.371 1 97.5 44 LYS B O 1
ATOM 2857 N N . PHE B 1 45 ? 5.062 30.578 1.682 1 98.31 45 PHE B N 1
ATOM 2858 C CA . PHE B 1 45 ? 4.93 31.969 2.125 1 98.31 45 PHE B CA 1
ATOM 2859 C C . PHE B 1 45 ? 6.246 32.469 2.699 1 98.31 45 PHE B C 1
ATOM 2861 O O . PHE B 1 45 ? 6.254 33.406 3.494 1 98.31 45 PHE B O 1
ATOM 2868 N N . ASN B 1 46 ? 7.371 31.828 2.463 1 97.75 46 ASN B N 1
ATOM 2869 C CA . ASN B 1 46 ? 8.75 32.219 2.746 1 97.75 46 ASN B CA 1
ATOM 2870 C C . ASN B 1 46 ? 9.062 32.125 4.238 1 97.75 46 ASN B C 1
ATOM 2872 O O . ASN B 1 46 ? 9.773 32.969 4.777 1 97.75 46 ASN B O 1
ATOM 2876 N N . LYS B 1 47 ? 8.469 31.266 4.93 1 98.62 47 LYS B N 1
ATOM 2877 C CA . LYS B 1 47 ? 8.828 30.969 6.316 1 98.62 47 LYS B CA 1
ATOM 2878 C C . LYS B 1 47 ? 9.789 29.797 6.406 1 98.62 47 LYS B C 1
ATOM 2880 O O . LYS B 1 47 ? 9.758 28.891 5.559 1 98.62 47 LYS B O 1
ATOM 2885 N N . ALA B 1 48 ? 10.625 29.812 7.371 1 98.75 48 ALA B N 1
ATOM 2886 C CA . ALA B 1 48 ? 11.516 28.688 7.637 1 98.75 48 ALA B CA 1
ATOM 2887 C C . ALA B 1 48 ? 10.805 27.594 8.43 1 98.75 48 ALA B C 1
ATOM 2889 O O . ALA B 1 48 ? 10.383 27.812 9.562 1 98.75 48 ALA B O 1
ATOM 2890 N N . THR B 1 49 ? 10.648 26.438 7.781 1 98.81 49 THR B N 1
ATOM 2891 C CA . THR B 1 49 ? 9.867 25.375 8.414 1 98.81 49 THR B CA 1
ATOM 2892 C C . THR B 1 49 ? 10.656 24.078 8.477 1 98.81 49 THR B C 1
ATOM 2894 O O . THR B 1 49 ? 11.672 23.922 7.793 1 98.81 49 THR B O 1
ATOM 2897 N N . GLY B 1 50 ? 10.242 23.172 9.375 1 98.88 50 GLY B N 1
ATOM 2898 C CA . GLY B 1 50 ? 10.859 21.859 9.516 1 98.88 50 GLY B CA 1
ATOM 2899 C C . GLY B 1 50 ? 9.883 20.781 9.953 1 98.88 50 GLY B C 1
ATOM 2900 O O . GLY B 1 50 ? 8.969 21.047 10.734 1 98.88 50 GLY B O 1
ATOM 2901 N N . PHE B 1 51 ? 10.148 19.609 9.477 1 98.88 51 PHE B N 1
ATOM 2902 C CA . PHE B 1 51 ? 9.258 18.484 9.758 1 98.88 51 PHE B CA 1
ATOM 2903 C C . PHE B 1 51 ? 9.969 17.422 10.602 1 98.88 51 PHE B C 1
ATOM 2905 O O . PHE B 1 51 ? 11.141 17.125 10.375 1 98.88 51 PHE B O 1
ATOM 2912 N N . ILE B 1 52 ? 9.219 16.969 11.625 1 98.94 52 ILE B N 1
ATOM 2913 C CA . ILE B 1 52 ? 9.68 15.852 12.453 1 98.94 52 ILE B CA 1
ATOM 2914 C C . ILE B 1 52 ? 8.75 14.656 12.273 1 98.94 52 ILE B C 1
ATOM 2916 O O . ILE B 1 52 ? 7.535 14.773 12.484 1 98.94 52 ILE B O 1
ATOM 2920 N N . GLY B 1 53 ? 9.188 13.609 11.875 1 98.81 53 GLY B N 1
ATOM 2921 C CA . GLY B 1 53 ? 8.422 12.383 11.711 1 98.81 53 GLY B CA 1
ATOM 2922 C C . GLY B 1 53 ? 9.258 11.211 11.234 1 98.81 53 GLY B C 1
ATOM 2923 O O . GLY B 1 53 ? 10.484 11.312 11.148 1 98.81 53 GLY B O 1
ATOM 2924 N N . LYS B 1 54 ? 8.672 10.086 11.039 1 98.75 54 LYS B N 1
ATOM 2925 C CA . LYS B 1 54 ? 9.375 8.875 10.625 1 98.75 54 LYS B CA 1
ATOM 2926 C C . LYS B 1 54 ? 8.766 8.297 9.352 1 98.75 54 LYS B C 1
ATOM 2928 O O . LYS B 1 54 ? 7.543 8.281 9.188 1 98.75 54 LYS B O 1
ATOM 2933 N N . LEU B 1 55 ? 9.609 7.891 8.43 1 98.81 55 LEU B N 1
ATOM 2934 C CA . LEU B 1 55 ? 9.266 7.27 7.156 1 98.81 55 LEU B CA 1
ATOM 2935 C C . LEU B 1 55 ? 9.938 5.914 7.008 1 98.81 55 LEU B C 1
ATOM 2937 O O . LEU B 1 55 ? 10.922 5.629 7.691 1 98.81 55 LEU B O 1
ATOM 2941 N N . GLY B 1 56 ? 9.32 5.059 6.172 1 98.19 56 GLY B N 1
ATOM 2942 C CA . GLY B 1 56 ? 10.055 3.859 5.797 1 98.19 56 GLY B CA 1
ATOM 2943 C C . GLY B 1 56 ? 11.281 4.148 4.949 1 98.19 56 GLY B C 1
ATOM 2944 O O . GLY B 1 56 ? 11.281 5.09 4.156 1 98.19 56 GLY B O 1
ATOM 2945 N N . ASN B 1 57 ? 12.344 3.379 5.184 1 97.38 57 ASN B N 1
ATOM 2946 C CA . ASN B 1 57 ? 13.484 3.414 4.27 1 97.38 57 ASN B CA 1
ATOM 2947 C C . ASN B 1 57 ? 13.172 2.697 2.959 1 97.38 57 ASN B C 1
ATOM 2949 O O . ASN B 1 57 ? 13.734 1.64 2.674 1 97.38 57 ASN B O 1
ATOM 2953 N N . ASP B 1 58 ? 12.312 3.268 2.191 1 94.94 58 ASP B N 1
ATOM 2954 C CA . ASP B 1 58 ? 11.789 2.729 0.937 1 94.94 58 ASP B CA 1
ATOM 2955 C C . ASP B 1 58 ? 11.562 3.838 -0.086 1 94.94 58 ASP B C 1
ATOM 2957 O O . ASP B 1 58 ? 11.906 4.996 0.162 1 94.94 58 ASP B O 1
ATOM 2961 N N . GLN B 1 59 ? 11.094 3.498 -1.229 1 93.62 59 GLN B N 1
ATOM 2962 C CA . GLN B 1 59 ? 10.961 4.457 -2.32 1 93.62 59 GLN B CA 1
ATOM 2963 C C . GLN B 1 59 ? 9.961 5.555 -1.968 1 93.62 59 GLN B C 1
ATOM 2965 O O . GLN B 1 59 ? 10.164 6.723 -2.307 1 93.62 59 GLN B O 1
ATOM 2970 N N . PHE B 1 60 ? 8.906 5.18 -1.287 1 96.69 60 PHE B N 1
ATOM 2971 C CA . PHE B 1 60 ? 7.879 6.148 -0.924 1 96.69 60 PHE B CA 1
ATOM 2972 C C . PHE B 1 60 ? 8.406 7.137 0.109 1 96.69 60 PHE B C 1
ATOM 2974 O O . PHE B 1 60 ? 8.133 8.336 0.025 1 96.69 60 PHE B O 1
ATOM 2981 N N . GLY B 1 61 ? 9.117 6.57 1.083 1 98.06 61 GLY B N 1
ATOM 2982 C CA . GLY B 1 61 ? 9.719 7.445 2.072 1 98.06 61 GLY B CA 1
ATOM 2983 C C . GLY B 1 61 ? 10.68 8.461 1.468 1 98.06 61 GLY B C 1
ATOM 2984 O O . GLY B 1 61 ? 10.617 9.648 1.786 1 98.06 61 GLY B O 1
ATOM 2985 N N . HIS B 1 62 ? 11.516 8.008 0.601 1 96.88 62 HIS B N 1
ATOM 2986 C CA . HIS B 1 62 ? 12.477 8.891 -0.047 1 96.88 62 HIS B CA 1
ATOM 2987 C C . HIS B 1 62 ? 11.781 9.891 -0.958 1 96.88 62 HIS B C 1
ATOM 2989 O O . HIS B 1 62 ? 12.203 11.047 -1.057 1 96.88 62 HIS B O 1
ATOM 2995 N N . PHE B 1 63 ? 10.789 9.438 -1.607 1 95.38 63 PHE B N 1
ATOM 2996 C CA . PHE B 1 63 ? 9.984 10.336 -2.424 1 95.38 63 PHE B CA 1
ATOM 2997 C C . PHE B 1 63 ? 9.406 11.469 -1.578 1 95.38 63 PHE B C 1
ATOM 2999 O O . PHE B 1 63 ? 9.516 12.641 -1.94 1 95.38 63 PHE B O 1
ATOM 3006 N N . LEU B 1 64 ? 8.812 11.141 -0.464 1 97.94 64 LEU B N 1
ATOM 3007 C CA . LEU B 1 64 ? 8.18 12.125 0.412 1 97.94 64 LEU B CA 1
ATOM 3008 C C . LEU B 1 64 ? 9.203 13.133 0.931 1 97.94 64 LEU B C 1
ATOM 3010 O O . LEU B 1 64 ? 8.938 14.336 0.953 1 97.94 64 LEU B O 1
ATOM 3014 N N . LYS B 1 65 ? 10.344 12.602 1.387 1 98.56 65 LYS B N 1
ATOM 3015 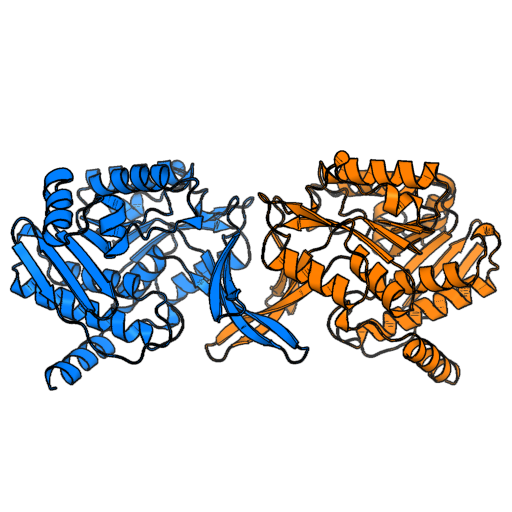C CA . LYS B 1 65 ? 11.398 13.516 1.812 1 98.56 65 LYS B CA 1
ATOM 3016 C C . LYS B 1 65 ? 11.797 14.461 0.686 1 98.56 65 LYS B C 1
ATOM 3018 O O . LYS B 1 65 ? 12 15.656 0.916 1 98.56 65 LYS B O 1
ATOM 3023 N N . GLY B 1 66 ? 11.945 13.914 -0.523 1 97.44 66 GLY B N 1
ATOM 3024 C CA . GLY B 1 66 ? 12.281 14.727 -1.68 1 97.44 66 GLY B CA 1
ATOM 3025 C C . GLY B 1 66 ? 11.266 15.828 -1.948 1 97.44 66 GLY B C 1
ATOM 3026 O O . GLY B 1 66 ? 11.641 16.953 -2.285 1 97.44 66 GLY B O 1
ATOM 3027 N N . VAL B 1 67 ? 10 15.516 -1.808 1 96.25 67 VAL B N 1
ATOM 3028 C CA . VAL B 1 67 ? 8.938 16.484 -2.016 1 96.25 67 VAL B CA 1
ATOM 3029 C C . VAL B 1 67 ? 9.117 17.656 -1.055 1 96.25 67 VAL B C 1
ATOM 3031 O O . VAL B 1 67 ? 9.023 18.828 -1.459 1 96.25 67 VAL B O 1
ATOM 3034 N N . LEU B 1 68 ? 9.328 17.359 0.237 1 98.12 68 LEU B N 1
ATOM 3035 C CA . LEU B 1 68 ? 9.5 18.406 1.236 1 98.12 68 LEU B CA 1
ATOM 3036 C C . LEU B 1 68 ? 10.766 19.219 0.959 1 98.12 68 LEU B C 1
ATOM 3038 O O . LEU B 1 68 ? 10.75 20.453 1.067 1 98.12 68 LEU B O 1
ATOM 3042 N N . ASP B 1 69 ? 11.852 18.516 0.607 1 98.19 69 ASP B N 1
ATOM 3043 C CA . ASP B 1 69 ? 13.086 19.219 0.26 1 98.19 69 ASP B CA 1
ATOM 3044 C C . ASP B 1 69 ? 12.867 20.188 -0.898 1 98.19 69 ASP B C 1
ATOM 3046 O O . ASP B 1 69 ? 13.375 21.312 -0.877 1 98.19 69 ASP B O 1
ATOM 3050 N N . ASP B 1 70 ? 12.148 19.812 -1.835 1 96.56 70 ASP B N 1
ATOM 3051 C CA . ASP B 1 70 ? 11.93 20.594 -3.045 1 96.56 70 ASP B CA 1
ATOM 3052 C C . ASP B 1 70 ? 11.164 21.875 -2.734 1 96.56 70 ASP B C 1
ATOM 3054 O O . ASP B 1 70 ? 11.305 22.875 -3.449 1 96.56 70 ASP B O 1
ATOM 3058 N N . ILE B 1 71 ? 10.383 21.875 -1.667 1 96.38 71 ILE B N 1
ATOM 3059 C CA . ILE B 1 71 ? 9.617 23.078 -1.342 1 96.38 71 ILE B CA 1
ATOM 3060 C C . ILE B 1 71 ? 10.234 23.766 -0.125 1 96.38 71 ILE B C 1
ATOM 3062 O O . ILE B 1 71 ? 9.562 24.547 0.556 1 96.38 71 ILE B O 1
ATOM 3066 N N . ASN B 1 72 ? 11.383 23.359 0.275 1 97.75 72 ASN B N 1
ATOM 3067 C CA . ASN B 1 72 ? 12.242 24 1.259 1 97.75 72 ASN B CA 1
ATOM 3068 C C . ASN B 1 72 ? 11.711 23.812 2.678 1 97.75 72 ASN B C 1
ATOM 3070 O O . ASN B 1 72 ? 11.797 24.719 3.506 1 97.75 72 ASN B O 1
ATOM 3074 N N . VAL B 1 73 ? 11.078 22.75 2.91 1 98.62 73 VAL B N 1
ATOM 3075 C CA . VAL B 1 73 ? 10.805 22.312 4.273 1 98.62 73 VAL B CA 1
ATOM 3076 C C . VAL B 1 73 ? 11.969 21.453 4.785 1 98.62 73 VAL B C 1
ATOM 3078 O O . VAL B 1 73 ? 12.328 20.453 4.16 1 98.62 73 VAL B O 1
ATOM 3081 N N . SER B 1 74 ? 12.539 21.906 5.863 1 98.75 74 SER B N 1
ATOM 3082 C CA . SER B 1 74 ? 13.672 21.141 6.387 1 98.75 74 SER B CA 1
ATOM 3083 C C . SER B 1 74 ? 13.258 19.734 6.781 1 98.75 74 SER B C 1
ATOM 3085 O O . SER B 1 74 ? 12.242 19.547 7.461 1 98.75 74 SER B O 1
ATOM 3087 N N . THR B 1 75 ? 14.031 18.75 6.371 1 98.69 75 THR B N 1
ATOM 3088 C CA . THR B 1 75 ? 13.742 17.359 6.656 1 98.69 75 THR B CA 1
ATOM 3089 C C . THR B 1 75 ? 14.766 16.781 7.625 1 98.69 75 THR B C 1
ATOM 3091 O O . THR B 1 75 ? 14.938 15.562 7.703 1 98.69 75 THR B O 1
ATOM 3094 N N . GLU B 1 76 ? 15.438 17.625 8.367 1 98.31 76 GLU B N 1
ATOM 3095 C CA . GLU B 1 76 ? 16.453 17.203 9.32 1 98.31 76 GLU B CA 1
ATOM 3096 C C . GLU B 1 76 ? 15.836 16.375 10.445 1 98.31 76 GLU B C 1
ATOM 3098 O O . GLU B 1 76 ? 16.531 15.594 11.094 1 98.31 76 GLU B O 1
ATOM 3103 N N . GLY B 1 77 ? 14.562 16.547 10.648 1 98.75 77 GLY B N 1
ATOM 3104 C CA . GLY B 1 77 ? 13.875 15.836 11.719 1 98.75 77 GLY B CA 1
ATOM 3105 C C . GLY B 1 77 ? 13.281 14.508 11.273 1 98.75 77 GLY B C 1
ATOM 3106 O O . GLY B 1 77 ? 12.688 13.789 12.078 1 98.75 77 GLY B O 1
ATOM 3107 N N . ILE B 1 78 ? 13.469 14.141 10 1 98.81 78 ILE B N 1
ATOM 3108 C CA . ILE B 1 78 ? 12.914 12.883 9.492 1 98.81 78 ILE B CA 1
ATOM 3109 C C . ILE B 1 78 ? 13.859 11.734 9.82 1 98.81 78 ILE B C 1
ATOM 3111 O O . ILE B 1 78 ? 15.07 11.836 9.617 1 98.81 78 ILE B O 1
ATOM 3115 N N . VAL B 1 79 ? 13.312 10.664 10.383 1 98.69 79 VAL B N 1
ATOM 3116 C CA . VAL B 1 79 ? 14.016 9.406 10.641 1 98.69 79 VAL B CA 1
ATOM 3117 C C . VAL B 1 79 ? 13.469 8.312 9.727 1 98.69 79 VAL B C 1
ATOM 3119 O O . VAL B 1 79 ? 12.258 8.234 9.5 1 98.69 79 VAL B O 1
ATOM 3122 N N . PHE B 1 80 ? 14.375 7.484 9.164 1 98.56 80 PHE B N 1
ATOM 3123 C CA . PHE B 1 80 ? 13.945 6.383 8.312 1 98.56 80 PHE B CA 1
ATOM 3124 C C . PHE B 1 80 ? 13.906 5.074 9.094 1 98.56 80 PHE B C 1
ATOM 3126 O O . PHE B 1 80 ? 14.773 4.824 9.938 1 98.56 80 PHE B O 1
ATOM 3133 N N . ASP B 1 81 ? 12.906 4.312 8.906 1 98.19 81 ASP B N 1
ATOM 3134 C CA . ASP B 1 81 ? 12.75 3 9.523 1 98.19 81 ASP B CA 1
ATOM 3135 C C . ASP B 1 81 ? 13.109 1.886 8.539 1 98.19 81 ASP B C 1
ATOM 3137 O O . ASP B 1 81 ? 12.531 1.792 7.457 1 98.19 81 ASP B O 1
ATOM 3141 N N . ASP B 1 82 ? 13.969 0.959 8.883 1 95.44 82 ASP B N 1
ATOM 3142 C CA . ASP B 1 82 ? 14.414 -0.107 7.996 1 95.44 82 ASP B CA 1
ATOM 3143 C C . ASP B 1 82 ? 13.469 -1.304 8.055 1 95.44 82 ASP B C 1
ATOM 3145 O O . ASP B 1 82 ? 13.516 -2.182 7.188 1 95.44 82 ASP B O 1
ATOM 3149 N N . GLU B 1 83 ? 12.586 -1.309 9 1 93.88 83 GLU B N 1
ATOM 3150 C CA . GLU B 1 83 ? 11.742 -2.482 9.211 1 93.88 83 GLU B CA 1
ATOM 3151 C C . GLU B 1 83 ? 10.297 -2.207 8.805 1 93.88 83 GLU B C 1
ATOM 3153 O O . GLU B 1 83 ? 9.602 -3.102 8.32 1 93.88 83 GLU B O 1
ATOM 3158 N N . VAL B 1 84 ? 9.836 -1.003 9.086 1 96.38 84 VAL B N 1
ATOM 3159 C CA . VAL B 1 84 ? 8.43 -0.667 8.859 1 96.38 84 VAL B CA 1
ATOM 3160 C C . VAL B 1 84 ? 8.312 0.231 7.629 1 96.38 84 VAL B C 1
ATOM 3162 O O . VAL B 1 84 ? 9.062 1.196 7.48 1 96.38 84 VAL B O 1
ATOM 3165 N N . ARG B 1 85 ? 7.348 -0.035 6.777 1 96.88 85 ARG B N 1
ATOM 3166 C CA . ARG B 1 85 ? 7.188 0.658 5.5 1 96.88 85 ARG B CA 1
ATOM 3167 C C . ARG B 1 85 ? 6.465 1.987 5.688 1 96.88 85 ARG B C 1
ATOM 3169 O O . ARG B 1 85 ? 5.77 2.188 6.688 1 96.88 85 ARG B O 1
ATOM 3176 N N . THR B 1 86 ? 6.691 2.867 4.727 1 98.44 86 THR B N 1
ATOM 3177 C CA . THR B 1 86 ? 5.969 4.133 4.684 1 98.44 86 THR B CA 1
ATOM 3178 C C . THR B 1 86 ? 4.461 3.893 4.629 1 98.44 86 THR B C 1
ATOM 3180 O O . THR B 1 86 ? 3.998 2.988 3.932 1 98.44 86 THR B O 1
ATOM 3183 N N . THR B 1 87 ? 3.715 4.656 5.387 1 98.31 87 THR B N 1
ATOM 3184 C CA . THR B 1 87 ? 2.264 4.523 5.449 1 98.31 87 THR B CA 1
ATOM 3185 C C . THR B 1 87 ? 1.628 4.895 4.113 1 98.31 87 THR B C 1
ATOM 3187 O O . THR B 1 87 ? 2.025 5.875 3.48 1 98.31 87 THR B O 1
ATOM 3190 N N . LEU B 1 88 ? 0.667 4.074 3.674 1 97.75 88 LEU B N 1
ATOM 3191 C CA . LEU B 1 88 ? -0.104 4.352 2.469 1 97.75 88 LEU B CA 1
ATOM 3192 C C . LEU B 1 88 ? -1.579 4.555 2.801 1 97.75 88 LEU B C 1
ATOM 3194 O O . LEU B 1 88 ? -2.125 3.869 3.668 1 97.75 88 LEU B O 1
ATOM 3198 N N . ALA B 1 89 ? -2.146 5.492 2.158 1 95.94 89 ALA B N 1
ATOM 3199 C CA . ALA B 1 89 ? -3.594 5.688 2.174 1 95.94 89 ALA B CA 1
ATOM 3200 C C . ALA B 1 89 ? -4.176 5.574 0.77 1 95.94 89 ALA B C 1
ATOM 3202 O O . ALA B 1 89 ? -3.639 6.141 -0.182 1 95.94 89 ALA B O 1
ATOM 3203 N N . PHE B 1 90 ? -5.234 4.762 0.634 1 95.25 90 PHE B N 1
ATOM 3204 C CA . PHE B 1 90 ? -5.914 4.609 -0.646 1 95.25 90 PHE B CA 1
ATOM 3205 C C . PHE B 1 90 ? -7.32 5.195 -0.584 1 95.25 90 PHE B C 1
ATOM 3207 O O . PHE B 1 90 ? -8.078 4.91 0.348 1 95.25 90 PHE B O 1
ATOM 3214 N N . VAL B 1 91 ? -7.59 5.973 -1.525 1 90.88 91 VAL B N 1
ATOM 3215 C CA . VAL B 1 91 ? -8.961 6.434 -1.74 1 90.88 91 VAL B CA 1
ATOM 3216 C C . VAL B 1 91 ? -9.633 5.566 -2.797 1 90.88 91 VAL B C 1
ATOM 3218 O O . VAL B 1 91 ? -9.078 5.344 -3.877 1 90.88 91 VAL B O 1
ATOM 3221 N N . HIS B 1 92 ? -10.719 4.973 -2.428 1 88.38 92 HIS B N 1
ATOM 3222 C CA . HIS B 1 92 ? -11.523 4.191 -3.355 1 88.38 92 HIS B CA 1
ATOM 3223 C C . HIS B 1 92 ? -12.859 4.871 -3.633 1 88.38 92 HIS B C 1
ATOM 3225 O O . HIS B 1 92 ? -13.414 5.543 -2.758 1 88.38 92 HIS B O 1
ATOM 3231 N N . LEU B 1 93 ? -13.305 4.805 -4.879 1 82.62 93 LEU B N 1
ATOM 3232 C CA . LEU B 1 93 ? -14.648 5.273 -5.211 1 82.62 93 LEU B CA 1
ATOM 3233 C C . LEU B 1 93 ? -15.633 4.113 -5.25 1 82.62 93 LEU B C 1
ATOM 3235 O O . LEU B 1 93 ? -15.375 3.092 -5.891 1 82.62 93 LEU B O 1
ATOM 3239 N N . ASP B 1 94 ? -16.656 4.188 -4.473 1 77.31 94 ASP B N 1
ATOM 3240 C CA . ASP B 1 94 ? -17.656 3.125 -4.512 1 77.31 94 ASP B CA 1
ATOM 3241 C C . ASP B 1 94 ? -18.594 3.309 -5.699 1 77.31 94 ASP B C 1
ATOM 3243 O O . ASP B 1 94 ? -18.391 4.195 -6.531 1 77.31 94 ASP B O 1
ATOM 3247 N N . GLU B 1 95 ? -19.484 2.375 -5.75 1 75.62 95 GLU B N 1
ATOM 3248 C CA . GLU B 1 95 ? -20.422 2.354 -6.879 1 75.62 95 GLU B CA 1
ATOM 3249 C C . GLU B 1 95 ? -21.203 3.66 -6.973 1 75.62 95 GLU B C 1
ATOM 3251 O O . GLU B 1 95 ? -21.594 4.074 -8.062 1 75.62 95 GLU B O 1
ATOM 3256 N N . ASN B 1 96 ? -21.422 4.348 -5.867 1 79.88 96 ASN B N 1
ATOM 3257 C CA . ASN B 1 96 ? -22.188 5.586 -5.82 1 79.88 96 ASN B CA 1
ATOM 3258 C C . ASN B 1 96 ? -21.297 6.812 -5.973 1 79.88 96 ASN B C 1
ATOM 3260 O O . ASN B 1 96 ? -21.781 7.945 -5.941 1 79.88 96 ASN B O 1
ATOM 3264 N N . GLY B 1 97 ? -20.031 6.492 -6.102 1 75.56 97 GLY B N 1
ATOM 3265 C CA . GLY B 1 97 ? -19.094 7.602 -6.238 1 75.56 97 GLY B CA 1
ATOM 3266 C C . GLY B 1 97 ? -18.594 8.125 -4.906 1 75.56 97 GLY B C 1
ATOM 3267 O O . GLY B 1 97 ? -17.844 9.102 -4.859 1 75.56 97 GLY B O 1
ATOM 3268 N N . ASP B 1 98 ? -19.031 7.508 -3.828 1 80.12 98 ASP B N 1
ATOM 3269 C CA . ASP B 1 98 ? -18.594 7.926 -2.5 1 80.12 98 ASP B CA 1
ATOM 3270 C C . ASP B 1 98 ? -17.172 7.449 -2.219 1 80.12 98 ASP B C 1
ATOM 3272 O O . ASP B 1 98 ? -16.797 6.336 -2.594 1 80.12 98 ASP B O 1
ATOM 3276 N N . ARG B 1 99 ? -16.406 8.32 -1.5 1 82.56 99 ARG B N 1
ATOM 3277 C CA . ARG B 1 99 ? -15.016 8.008 -1.2 1 82.56 99 ARG B CA 1
ATOM 3278 C C . ARG B 1 99 ? -14.906 7.105 0.023 1 82.56 99 ARG B C 1
ATOM 3280 O O . ARG B 1 99 ? -15.547 7.355 1.045 1 82.56 99 ARG B O 1
ATOM 3287 N N . LYS B 1 100 ? -14.281 6.062 -0.196 1 86.44 100 LYS B N 1
ATOM 3288 C CA . LYS B 1 100 ? -13.883 5.188 0.903 1 86.44 100 LYS B CA 1
ATOM 3289 C C . LYS B 1 100 ? -12.359 5.133 1.034 1 86.44 100 LYS B C 1
ATOM 3291 O O . LYS B 1 100 ? -11.641 5.242 0.038 1 86.44 100 LYS B O 1
ATOM 3296 N N . PHE B 1 101 ? -11.938 5.02 2.357 1 88.5 101 PHE B N 1
ATOM 3297 C CA . PHE B 1 101 ? -10.5 5.043 2.596 1 88.5 101 PHE B CA 1
ATOM 3298 C C . PHE B 1 101 ? -10.023 3.715 3.172 1 88.5 101 PHE B C 1
ATOM 3300 O O . PHE B 1 101 ? -10.75 3.064 3.928 1 88.5 101 PHE B O 1
ATOM 3307 N N . SER B 1 102 ? -8.883 3.346 2.721 1 91.88 102 SER B N 1
ATOM 3308 C CA . SER B 1 102 ? -8.156 2.26 3.369 1 91.88 102 SER B CA 1
ATOM 3309 C C . SER B 1 102 ? -6.707 2.652 3.652 1 91.88 102 SER B C 1
ATOM 3311 O O . SER B 1 102 ? -6.113 3.432 2.902 1 91.88 102 SER B O 1
ATOM 3313 N N . PHE B 1 103 ? -6.215 2.121 4.754 1 94.5 103 PHE B N 1
ATOM 3314 C CA . PHE B 1 103 ? -4.879 2.512 5.184 1 94.5 103 PHE B CA 1
ATOM 3315 C C . PHE B 1 103 ? -3.979 1.29 5.332 1 94.5 103 PHE B C 1
ATOM 3317 O O . PHE B 1 103 ? -4.414 0.249 5.832 1 94.5 103 PHE B O 1
ATOM 3324 N N . TYR B 1 104 ? -2.859 1.354 4.797 1 96.19 104 TYR B N 1
ATOM 3325 C CA . TYR B 1 104 ? -1.787 0.415 5.105 1 96.19 104 TYR B CA 1
ATOM 3326 C C . TYR B 1 104 ? -0.858 0.98 6.172 1 96.19 104 TYR B C 1
ATOM 3328 O O . TYR B 1 104 ? 0.15 1.616 5.855 1 96.19 104 TYR B O 1
ATOM 3336 N N . ARG B 1 105 ? -1.251 0.757 7.375 1 95.62 105 ARG B N 1
ATOM 3337 C CA . ARG B 1 105 ? -0.683 1.37 8.57 1 95.62 105 ARG B CA 1
ATOM 3338 C C . ARG B 1 105 ? -0.75 0.418 9.758 1 95.62 105 ARG B C 1
ATOM 3340 O O . ARG B 1 105 ? -1.238 0.787 10.828 1 95.62 105 ARG B O 1
ATOM 3347 N N . ASN B 1 106 ? -0.279 -0.89 9.539 1 89.75 106 ASN B N 1
ATOM 3348 C CA . ASN B 1 106 ? -0.393 -1.879 10.609 1 89.75 106 ASN B CA 1
ATOM 3349 C C . ASN B 1 106 ? 0.899 -2.674 10.773 1 89.75 106 ASN B C 1
ATOM 3351 O O . ASN B 1 106 ? 0.898 -3.9 10.648 1 89.75 106 ASN B O 1
ATOM 3355 N N . PRO B 1 107 ? 1.984 -2.094 11.055 1 94 107 PRO B N 1
ATOM 3356 C CA . PRO B 1 107 ? 2.133 -0.667 11.352 1 94 107 PRO B CA 1
ATOM 3357 C C . PRO B 1 107 ? 2.615 0.136 10.148 1 94 107 PRO B C 1
ATOM 3359 O O . PRO B 1 107 ? 3.09 -0.442 9.164 1 94 107 PRO B O 1
ATOM 3362 N N . GLY B 1 108 ? 2.422 1.396 10.188 1 96.69 108 GLY B N 1
ATOM 3363 C CA . GLY B 1 108 ? 3.084 2.354 9.312 1 96.69 108 GLY B CA 1
ATOM 3364 C C . GLY B 1 108 ? 4.227 3.086 9.992 1 96.69 108 GLY B C 1
ATOM 3365 O O . GLY B 1 108 ? 4.219 3.264 11.211 1 96.69 108 GLY B O 1
ATOM 3366 N N . ALA B 1 109 ? 5.152 3.498 9.211 1 98.38 109 ALA B N 1
ATOM 3367 C CA . ALA B 1 109 ? 6.355 4.117 9.766 1 98.38 109 ALA B CA 1
ATOM 3368 C C . ALA B 1 109 ? 6 5.324 10.625 1 98.38 109 ALA B C 1
ATOM 3370 O O . ALA B 1 109 ? 6.672 5.605 11.625 1 98.38 109 ALA B O 1
ATOM 3371 N N . ASP B 1 110 ? 4.969 6.059 10.312 1 98.31 110 ASP B N 1
ATOM 3372 C CA . ASP B 1 110 ? 4.586 7.262 11.047 1 98.31 110 ASP B CA 1
ATOM 3373 C C . ASP B 1 110 ? 4.191 6.926 12.484 1 98.31 110 ASP B C 1
ATOM 3375 O O . ASP B 1 110 ? 4.16 7.805 13.352 1 98.31 110 ASP B O 1
ATOM 3379 N N . MET B 1 111 ? 3.855 5.656 12.758 1 98.12 111 MET B N 1
ATOM 3380 C CA . MET B 1 111 ? 3.447 5.207 14.086 1 98.12 111 MET B CA 1
ATOM 3381 C C . MET B 1 111 ? 4.664 4.879 14.945 1 98.12 111 MET B C 1
ATOM 3383 O O . MET B 1 111 ? 4.535 4.676 16.156 1 98.12 111 MET B O 1
ATOM 3387 N N . MET B 1 112 ? 5.875 4.949 14.336 1 98.56 112 MET B N 1
ATOM 3388 C CA . MET B 1 112 ? 6.992 4.27 14.984 1 98.56 112 MET B CA 1
ATOM 3389 C C . MET B 1 112 ? 8.023 5.277 15.484 1 98.56 112 MET B C 1
ATOM 3391 O O . MET B 1 112 ? 9.102 4.895 15.938 1 98.56 112 MET B O 1
ATOM 3395 N N . LEU B 1 113 ? 7.734 6.566 15.391 1 98.81 113 LEU B N 1
ATOM 3396 C CA . LEU B 1 113 ? 8.648 7.562 15.93 1 98.81 113 LEU B CA 1
ATOM 3397 C C . LEU B 1 113 ? 8.836 7.375 17.438 1 98.81 113 LEU B C 1
ATOM 3399 O O . LEU B 1 113 ? 7.852 7.289 18.172 1 98.81 113 LEU B O 1
ATOM 3403 N N . LYS B 1 114 ? 10.094 7.309 17.891 1 98.62 114 LYS B N 1
ATOM 3404 C CA . LYS B 1 114 ? 10.398 7.102 19.297 1 98.62 114 LYS B CA 1
ATOM 3405 C C . LYS B 1 114 ? 10.852 8.398 19.953 1 98.62 114 LYS B C 1
ATOM 3407 O O . LYS B 1 114 ? 11.328 9.312 19.281 1 98.62 114 LYS B O 1
ATOM 3412 N N . GLU B 1 115 ? 10.727 8.469 21.219 1 98.69 115 GLU B N 1
ATOM 3413 C CA . GLU B 1 115 ? 11.102 9.648 22 1 98.69 115 GLU B CA 1
ATOM 3414 C C . GLU B 1 115 ? 12.547 10.039 21.734 1 98.69 115 GLU B C 1
ATOM 3416 O O . GLU B 1 115 ? 12.859 11.227 21.625 1 98.69 115 GLU B O 1
ATOM 3421 N N . GLU B 1 116 ? 13.383 9.031 21.641 1 98.5 116 GLU B N 1
ATOM 3422 C CA . GLU B 1 116 ? 14.812 9.289 21.516 1 98.5 116 GLU B CA 1
ATOM 3423 C C . GLU B 1 116 ? 15.164 9.789 20.125 1 98.5 116 GLU B C 1
ATOM 3425 O O . GLU B 1 116 ? 16.266 10.281 19.906 1 98.5 116 GLU B O 1
ATOM 3430 N N . GLU B 1 117 ? 14.219 9.68 19.234 1 98.62 117 GLU B N 1
ATOM 3431 C CA . GLU B 1 117 ? 14.477 10.055 17.844 1 98.62 117 GLU B CA 1
ATOM 3432 C C . GLU B 1 117 ? 14.055 11.492 17.562 1 98.62 117 GLU B C 1
ATOM 3434 O O . GLU B 1 117 ? 14.398 12.062 16.531 1 98.62 117 GLU B O 1
ATOM 3439 N N . ILE B 1 118 ? 13.375 12.148 18.484 1 98.62 118 ILE B N 1
ATOM 3440 C CA . ILE B 1 118 ? 12.859 13.5 18.297 1 98.62 118 ILE B CA 1
ATOM 3441 C C . ILE B 1 118 ? 14.023 14.492 18.203 1 98.62 118 ILE B C 1
ATOM 3443 O O . ILE B 1 118 ? 14.906 14.5 19.062 1 98.62 118 ILE B O 1
ATOM 3447 N N . ASN B 1 119 ? 14.023 15.266 17.203 1 98.19 119 ASN B N 1
ATOM 3448 C CA . ASN B 1 119 ? 15 16.344 17.078 1 98.19 119 ASN B CA 1
ATOM 3449 C C . ASN B 1 119 ? 14.633 17.531 17.969 1 98.19 119 ASN B C 1
ATOM 3451 O O . ASN B 1 119 ? 14.117 18.547 17.469 1 98.19 119 ASN B O 1
ATOM 3455 N N . LEU B 1 120 ? 15.008 17.5 19.188 1 98.31 120 LEU B N 1
ATOM 3456 C CA . LEU B 1 120 ? 14.641 18.531 20.172 1 98.31 120 LEU B CA 1
ATOM 3457 C C . LEU B 1 120 ? 15.281 19.859 19.828 1 98.31 120 LEU B C 1
ATOM 3459 O O . LEU B 1 120 ? 14.719 20.922 20.109 1 98.31 120 LEU B O 1
ATOM 3463 N N . GLU B 1 121 ? 16.422 19.812 19.203 1 98.31 121 GLU B N 1
ATOM 3464 C CA . GLU B 1 121 ? 17.094 21.031 18.797 1 98.31 121 GLU B CA 1
ATOM 3465 C C . GLU B 1 121 ? 16.25 21.828 17.797 1 98.31 121 GLU B C 1
ATOM 3467 O O . GLU B 1 121 ? 16.188 23.047 17.875 1 98.31 121 GLU B O 1
ATOM 3472 N N . MET B 1 122 ? 15.656 21.109 16.922 1 98.38 122 MET B N 1
ATOM 3473 C CA . MET B 1 122 ? 14.766 21.75 15.953 1 98.38 122 MET B CA 1
ATOM 3474 C C . MET B 1 122 ? 13.594 22.422 16.641 1 98.38 122 MET B C 1
ATOM 3476 O O . MET B 1 122 ? 13.203 23.531 16.266 1 98.38 122 MET B O 1
ATOM 3480 N N . ILE B 1 123 ? 13.07 21.781 17.641 1 98.62 123 ILE B N 1
ATOM 3481 C CA . ILE B 1 123 ? 11.93 22.312 18.375 1 98.62 123 ILE B CA 1
ATOM 3482 C C . ILE B 1 123 ? 12.359 23.547 19.156 1 98.62 123 ILE B C 1
ATOM 3484 O O . ILE B 1 123 ? 11.719 24.594 19.078 1 98.62 123 ILE B O 1
ATOM 3488 N N . LYS B 1 124 ? 13.469 23.438 19.828 1 97.88 124 LYS B N 1
ATOM 3489 C CA . LYS B 1 124 ? 13.969 24.531 20.656 1 97.88 124 LYS B CA 1
ATOM 3490 C C . LYS B 1 124 ? 14.234 25.766 19.812 1 97.88 124 LYS B C 1
ATOM 3492 O O . LYS B 1 124 ? 14.062 26.891 20.297 1 97.88 124 LYS B O 1
ATOM 3497 N N . ASN B 1 125 ? 14.625 25.562 18.641 1 97.88 125 ASN B N 1
ATOM 3498 C CA . ASN B 1 125 ? 15 26.672 17.766 1 97.88 125 ASN B CA 1
ATOM 3499 C C . ASN B 1 125 ? 13.852 27.078 16.844 1 97.88 125 ASN B C 1
ATOM 3501 O O . ASN B 1 125 ? 14.078 27.484 15.703 1 97.88 125 ASN B O 1
ATOM 3505 N N . SER B 1 126 ? 12.625 26.875 17.266 1 98.38 126 SER B N 1
ATOM 3506 C CA . SER B 1 126 ? 11.453 27.297 16.5 1 98.38 126 SER B CA 1
ATOM 3507 C C . SER B 1 126 ? 10.602 28.281 17.281 1 98.38 126 SER B C 1
ATOM 3509 O O . SER B 1 126 ? 10.766 28.422 18.5 1 98.38 126 SER B O 1
ATOM 3511 N N . LYS B 1 127 ? 9.758 29.016 16.609 1 98.44 127 LYS B N 1
ATOM 3512 C CA . LYS B 1 127 ? 8.82 29.953 17.234 1 98.44 127 LYS B CA 1
ATOM 3513 C C . LYS B 1 127 ? 7.492 29.266 17.547 1 98.44 127 LYS B C 1
ATOM 3515 O O . LYS B 1 127 ? 6.871 29.531 18.578 1 98.44 127 LYS B O 1
ATOM 3520 N N . VAL B 1 128 ? 7.07 28.422 16.641 1 98.75 128 VAL B N 1
ATOM 3521 C CA . VAL B 1 128 ? 5.801 27.719 16.766 1 98.75 128 VAL B CA 1
ATOM 3522 C C . VAL B 1 128 ? 6.031 26.219 16.609 1 98.75 128 VAL B C 1
ATOM 3524 O O . VAL B 1 128 ? 6.797 25.781 15.742 1 98.75 128 VAL B O 1
ATOM 3527 N N . PHE B 1 129 ? 5.449 25.375 17.469 1 98.88 129 PHE B N 1
ATOM 3528 C CA . PHE B 1 129 ? 5.41 23.922 17.328 1 98.88 129 PHE B CA 1
ATOM 3529 C C . PHE B 1 129 ? 4 23.453 16.9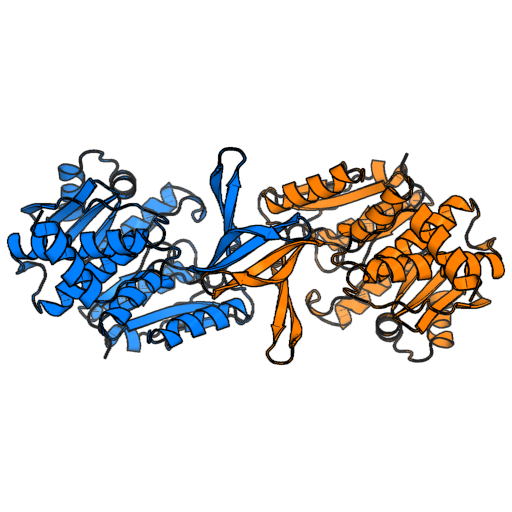84 1 98.88 129 PHE B C 1
ATOM 3531 O O . PHE B 1 129 ? 3.049 23.75 17.719 1 98.88 129 PHE B O 1
ATOM 3538 N N . HIS B 1 130 ? 3.879 22.797 15.852 1 98.94 130 HIS B N 1
ATOM 3539 C CA . HIS B 1 130 ? 2.578 22.344 15.383 1 98.94 130 HIS B CA 1
ATOM 3540 C C . HIS B 1 130 ? 2.484 20.812 15.406 1 98.94 130 HIS B C 1
ATOM 3542 O O . HIS B 1 130 ? 3.465 20.125 15.125 1 98.94 130 HIS B O 1
ATOM 3548 N N . PHE B 1 131 ? 1.261 20.281 15.695 1 98.88 131 PHE B N 1
ATOM 3549 C CA . PHE B 1 131 ? 1.067 18.844 15.672 1 98.88 131 PHE B CA 1
ATOM 3550 C C . PHE B 1 131 ? -0.397 18.484 15.438 1 98.88 131 PHE B C 1
ATOM 3552 O O . PHE B 1 131 ? -1.257 19.375 15.43 1 98.88 131 PHE B O 1
ATOM 3559 N N . GLY B 1 132 ? -0.672 17.297 15.062 1 98.31 132 GLY B N 1
ATOM 3560 C CA . GLY B 1 132 ? -1.996 16.703 14.977 1 98.31 132 GLY B CA 1
ATOM 3561 C C . GLY B 1 132 ? -2.162 15.492 15.867 1 98.31 132 GLY B C 1
ATOM 3562 O O . GLY B 1 132 ? -1.231 15.102 16.578 1 98.31 132 GLY B O 1
ATOM 3563 N N . SER B 1 133 ? -3.309 14.906 15.828 1 98.12 133 SER B N 1
ATOM 3564 C CA . SER B 1 133 ? -3.58 13.82 16.766 1 98.12 133 SER B CA 1
ATOM 3565 C C . SER B 1 133 ? -3.158 12.477 16.172 1 98.12 133 SER B C 1
ATOM 3567 O O . SER B 1 133 ? -3.049 11.484 16.906 1 98.12 133 SER B O 1
ATOM 3569 N N . LEU B 1 134 ? -2.908 12.438 14.883 1 97.62 134 LEU B N 1
ATOM 3570 C CA . LEU B 1 134 ? -2.643 11.141 14.266 1 97.62 134 LEU B CA 1
ATOM 3571 C C . LEU B 1 134 ? -1.322 10.562 14.758 1 97.62 134 LEU B C 1
ATOM 3573 O O . LEU B 1 134 ? -1.131 9.344 14.742 1 97.62 134 LEU B O 1
ATOM 3577 N N . SER B 1 135 ? -0.42 11.43 15.195 1 98.38 135 SER B N 1
ATOM 3578 C CA . SER B 1 135 ? 0.821 10.953 15.797 1 98.38 135 SER B CA 1
ATOM 3579 C C . SER B 1 135 ? 0.574 10.359 17.188 1 98.38 135 SER B C 1
ATOM 3581 O O . SER B 1 135 ? 1.483 9.805 17.797 1 98.38 135 SER B O 1
ATOM 3583 N N . MET B 1 136 ? -0.658 10.438 17.625 1 98.38 136 MET B N 1
ATOM 3584 C CA . MET B 1 136 ? -0.966 9.961 18.969 1 98.38 136 MET B CA 1
ATOM 3585 C C . MET B 1 136 ? -1.883 8.742 18.922 1 98.38 136 MET B C 1
ATOM 3587 O O . MET B 1 136 ? -2.455 8.352 19.938 1 98.38 136 MET B O 1
ATOM 3591 N N . THR B 1 137 ? -2.08 8.148 17.75 1 97.81 137 THR B N 1
ATOM 3592 C CA . THR B 1 137 ? -2.967 7 17.594 1 97.81 137 THR B CA 1
ATOM 3593 C C . THR B 1 137 ? -2.367 5.762 18.25 1 97.81 137 THR B C 1
ATOM 3595 O O . THR B 1 137 ? -3.098 4.891 18.734 1 97.81 137 THR B O 1
ATOM 3598 N N . HIS B 1 138 ? -1.055 5.691 18.219 1 97.44 138 HIS B N 1
ATOM 3599 C CA . HIS B 1 138 ? -0.375 4.488 18.688 1 97.44 138 HIS B CA 1
ATOM 3600 C C . HIS B 1 138 ? 0.953 4.828 19.344 1 97.44 138 HIS B C 1
ATOM 3602 O O . HIS B 1 138 ? 1.521 5.895 19.094 1 97.44 138 HIS B O 1
ATOM 3608 N N . GLU B 1 139 ? 1.346 3.908 20.203 1 98 139 GLU B N 1
ATOM 3609 C CA . GLU B 1 139 ? 2.734 3.91 20.656 1 98 139 GLU B CA 1
ATOM 3610 C C . GLU B 1 139 ? 3.654 3.279 19.609 1 98 139 GLU B C 1
ATOM 3612 O O . GLU B 1 139 ? 3.242 2.381 18.875 1 98 139 GLU B O 1
ATOM 3617 N N . PRO B 1 140 ? 4.848 3.783 19.5 1 98.5 140 PRO B N 1
ATOM 3618 C CA . PRO B 1 140 ? 5.559 4.695 20.406 1 98.5 140 PRO B CA 1
ATOM 3619 C C . PRO B 1 140 ? 5.379 6.164 20.016 1 98.5 140 PRO B C 1
ATOM 3621 O O . PRO B 1 140 ? 5.828 7.055 20.734 1 98.5 140 PRO B O 1
ATOM 3624 N N . ALA B 1 141 ? 4.75 6.414 18.938 1 98.69 141 ALA B N 1
ATOM 3625 C CA . ALA B 1 141 ? 4.641 7.777 18.406 1 98.69 141 ALA B CA 1
ATOM 3626 C C . ALA B 1 141 ? 3.848 8.664 19.359 1 98.69 141 ALA B C 1
ATOM 3628 O O . ALA B 1 141 ? 4.129 9.859 19.484 1 98.69 141 ALA B O 1
ATOM 3629 N N . ARG B 1 142 ? 2.922 8.062 20.047 1 98.56 142 ARG B N 1
ATOM 3630 C CA . ARG B 1 142 ? 2.127 8.812 21 1 98.56 142 ARG B CA 1
ATOM 3631 C C . ARG B 1 142 ? 3.014 9.43 22.078 1 98.56 142 ARG B C 1
ATOM 3633 O O . ARG B 1 142 ? 2.957 10.641 22.328 1 98.56 142 ARG B O 1
ATOM 3640 N N . SER B 1 143 ? 3.859 8.633 22.688 1 98.69 143 SER B N 1
ATOM 3641 C CA . SER B 1 143 ? 4.777 9.102 23.719 1 98.69 143 SER B CA 1
ATOM 3642 C C . SER B 1 143 ? 5.773 10.109 23.156 1 98.69 143 SER B C 1
ATOM 3644 O O . SER B 1 143 ? 6.117 11.086 23.828 1 98.69 143 SER B O 1
ATOM 3646 N N . ALA B 1 144 ? 6.219 9.852 21.953 1 98.81 144 ALA B N 1
ATOM 3647 C CA . ALA B 1 144 ? 7.141 10.773 21.312 1 98.81 144 ALA B CA 1
ATOM 3648 C C . ALA B 1 144 ? 6.5 12.141 21.109 1 98.81 144 ALA B C 1
ATOM 3650 O O . ALA B 1 144 ? 7.129 13.172 21.359 1 98.81 144 ALA B O 1
ATOM 3651 N N . THR B 1 145 ? 5.289 12.141 20.672 1 98.81 145 THR B N 1
ATOM 3652 C CA . THR B 1 145 ? 4.562 13.391 20.438 1 98.81 145 THR B CA 1
ATOM 3653 C C . THR B 1 145 ? 4.387 14.148 21.75 1 98.81 145 THR B C 1
ATOM 3655 O O . THR B 1 145 ? 4.609 15.359 21.812 1 98.81 145 THR B O 1
ATOM 3658 N N . LEU B 1 146 ? 4.031 13.484 22.766 1 98.62 146 LEU B N 1
ATOM 3659 C CA . LEU B 1 146 ? 3.816 14.109 24.078 1 98.62 146 LEU B CA 1
ATOM 3660 C C . LEU B 1 146 ? 5.117 14.68 24.625 1 98.62 146 LEU B C 1
ATOM 3662 O O . LEU B 1 146 ? 5.125 15.758 25.219 1 98.62 146 LEU B O 1
ATOM 3666 N N . LYS B 1 147 ? 6.188 13.961 24.422 1 98.69 147 LYS B N 1
ATOM 3667 C CA . LYS B 1 147 ? 7.488 14.484 24.828 1 98.69 147 LYS B CA 1
ATOM 3668 C C . LYS B 1 147 ? 7.816 15.781 24.109 1 98.69 147 LYS B C 1
ATOM 3670 O O . LYS B 1 147 ? 8.305 16.734 24.719 1 98.69 147 LYS B O 1
ATOM 3675 N N . ALA B 1 148 ? 7.578 15.766 22.828 1 98.88 148 ALA B N 1
ATOM 3676 C CA . ALA B 1 148 ? 7.828 16.953 22.031 1 98.88 148 ALA B CA 1
ATOM 3677 C C . ALA B 1 148 ? 6.988 18.141 22.516 1 98.88 148 ALA B C 1
ATOM 3679 O O . ALA B 1 148 ? 7.473 19.266 22.578 1 98.88 148 ALA B O 1
ATOM 3680 N N . LEU B 1 149 ? 5.762 17.859 22.875 1 98.75 149 LEU B N 1
ATOM 3681 C CA . LEU B 1 149 ? 4.852 18.891 23.344 1 98.75 149 LEU B CA 1
ATOM 3682 C C . LEU B 1 149 ? 5.32 19.469 24.688 1 98.75 149 LEU B C 1
ATOM 3684 O O . LEU B 1 149 ? 5.332 20.688 24.875 1 98.75 149 LEU B O 1
ATOM 3688 N N . LYS B 1 150 ? 5.66 18.594 25.562 1 98.62 150 LYS B N 1
ATOM 3689 C CA . LYS B 1 150 ? 6.176 19.031 26.859 1 98.62 150 LYS B CA 1
ATOM 3690 C C . LYS B 1 150 ? 7.418 19.891 26.703 1 98.62 150 LYS B C 1
ATOM 3692 O O . LYS B 1 150 ? 7.551 20.922 27.359 1 98.62 150 LYS B O 1
ATOM 3697 N N . TYR B 1 151 ? 8.258 19.453 25.844 1 98.81 151 TYR B N 1
ATOM 3698 C CA . TYR B 1 151 ? 9.492 20.203 25.578 1 98.81 151 TYR B CA 1
ATOM 3699 C C . TYR B 1 151 ? 9.188 21.562 24.984 1 98.81 151 TYR B C 1
ATOM 3701 O O . TYR B 1 151 ? 9.797 22.562 25.375 1 98.81 151 TYR B O 1
ATOM 3709 N N . ALA B 1 152 ? 8.297 21.625 24 1 98.69 152 ALA B N 1
ATOM 3710 C CA . ALA B 1 152 ? 7.898 22.891 23.391 1 98.69 152 ALA B CA 1
ATOM 3711 C C . ALA B 1 152 ? 7.375 23.859 24.438 1 98.69 152 ALA B C 1
ATOM 3713 O O . ALA B 1 152 ? 7.703 25.062 24.406 1 98.69 152 ALA B O 1
ATOM 3714 N N . LYS B 1 153 ? 6.586 23.375 25.359 1 97.94 153 LYS B N 1
ATOM 3715 C CA . LYS B 1 153 ? 6.043 24.203 26.438 1 97.94 153 LYS B CA 1
ATOM 3716 C C . LYS B 1 153 ? 7.145 24.688 27.375 1 97.94 153 LYS B C 1
ATOM 3718 O O . LYS B 1 153 ? 7.141 25.844 27.812 1 97.94 153 LYS B O 1
ATOM 3723 N N . GLU B 1 154 ? 8.047 23.781 27.656 1 98.06 154 GLU B N 1
ATOM 3724 C CA . GLU B 1 154 ? 9.188 24.141 28.5 1 98.06 154 GLU B CA 1
ATOM 3725 C C . GLU B 1 154 ? 9.992 25.281 27.875 1 98.06 154 GLU B C 1
ATOM 3727 O O . GLU B 1 154 ? 10.57 26.109 28.594 1 98.06 154 GLU B O 1
ATOM 3732 N N . LYS B 1 155 ? 10.031 25.297 26.625 1 97.88 155 LYS B N 1
ATOM 3733 C CA . LYS B 1 155 ? 10.805 26.312 25.922 1 97.88 155 LYS B CA 1
ATOM 3734 C C . LYS B 1 155 ? 9.938 27.516 25.562 1 97.88 155 LYS B C 1
ATOM 3736 O O . LYS B 1 155 ? 10.375 28.406 24.844 1 97.88 155 LYS B O 1
ATOM 3741 N N . ASP B 1 156 ? 8.664 27.562 26 1 96.69 156 ASP B N 1
ATOM 3742 C CA . ASP B 1 156 ? 7.715 28.656 25.859 1 96.69 156 ASP B CA 1
ATOM 3743 C C . ASP B 1 156 ? 7.387 28.922 24.391 1 96.69 156 ASP B C 1
ATOM 3745 O O . ASP B 1 156 ? 7.301 30.078 23.969 1 96.69 156 ASP B O 1
ATOM 3749 N N . LEU B 1 157 ? 7.391 27.844 23.625 1 97.88 157 LEU B N 1
ATOM 3750 C CA . LEU B 1 157 ? 6.969 27.969 22.234 1 97.88 157 LEU B CA 1
ATOM 3751 C C . LEU B 1 157 ? 5.453 28.094 22.125 1 97.88 157 LEU B C 1
ATOM 3753 O O . LEU B 1 157 ? 4.727 27.625 23.016 1 97.88 157 LEU B O 1
ATOM 3757 N N . LEU B 1 158 ? 5.004 28.844 21.094 1 98.06 158 LEU B N 1
ATOM 3758 C CA . LEU B 1 158 ? 3.594 28.781 20.719 1 98.06 158 LEU B CA 1
ATOM 3759 C C . LEU B 1 158 ? 3.23 27.422 20.156 1 98.06 158 LEU B C 1
ATOM 3761 O O . LEU B 1 158 ? 3.883 26.922 19.234 1 98.06 158 LEU B O 1
ATOM 3765 N N . VAL B 1 159 ? 2.197 26.734 20.688 1 98.69 159 VAL B N 1
ATOM 3766 C CA . VAL B 1 159 ? 1.824 25.391 20.25 1 98.69 159 VAL B CA 1
ATOM 3767 C C . VAL B 1 159 ? 0.521 25.453 19.453 1 98.69 159 VAL B C 1
ATOM 3769 O O . VAL B 1 159 ? -0.495 25.953 19.953 1 98.69 159 VAL B O 1
ATOM 3772 N N . SER B 1 160 ? 0.59 25.078 18.203 1 98.88 160 SER B N 1
ATOM 3773 C CA . SER B 1 160 ? -0.561 24.969 17.312 1 98.88 160 SER B CA 1
ATOM 3774 C C . SER B 1 160 ? -1.036 23.516 17.188 1 98.88 160 SER B C 1
ATOM 3776 O O . SER B 1 160 ? -0.225 22.609 17.047 1 98.88 160 SER B O 1
ATOM 3778 N N . TYR B 1 161 ? -2.387 23.312 17.297 1 98.81 161 TYR B N 1
ATOM 3779 C CA . TYR B 1 161 ? -2.951 21.969 17.312 1 98.81 161 TYR B CA 1
ATOM 3780 C C . TYR B 1 161 ? -4.117 21.844 16.344 1 98.81 161 TYR B C 1
ATOM 3782 O O . TYR B 1 161 ? -5.051 22.656 16.375 1 98.81 161 TYR B O 1
ATOM 3790 N N . ASP B 1 162 ? -4.039 20.969 15.453 1 98.75 162 ASP B N 1
ATOM 3791 C CA . ASP B 1 162 ? -5.113 20.516 14.57 1 98.75 162 ASP B CA 1
ATOM 3792 C C . ASP B 1 162 ? -5.371 19.016 14.742 1 98.75 162 ASP B C 1
ATOM 3794 O O . ASP B 1 162 ? -4.695 18.203 14.125 1 98.75 162 ASP B O 1
ATOM 3798 N N . PRO B 1 163 ? -6.355 18.672 15.508 1 98.31 163 PRO B N 1
ATOM 3799 C CA . PRO B 1 163 ? -6.582 17.25 15.758 1 98.31 163 PRO B CA 1
ATOM 3800 C C . PRO B 1 163 ? -6.703 16.422 14.477 1 98.31 163 PRO B C 1
ATOM 3802 O O . PRO B 1 163 ? -6.113 15.352 14.367 1 98.31 163 PRO B O 1
ATOM 3805 N N . ASN B 1 164 ? -7.512 16.984 13.531 1 96.81 164 ASN B N 1
ATOM 3806 C CA . ASN B 1 164 ? -7.676 16.297 12.25 1 96.81 164 ASN B CA 1
ATOM 3807 C C . ASN B 1 164 ? -8.086 14.836 12.453 1 96.81 164 ASN B C 1
ATOM 3809 O O . ASN B 1 164 ? -7.43 13.93 11.945 1 96.81 164 ASN B O 1
ATOM 3813 N N . TYR B 1 165 ? -9.234 14.664 13.109 1 96.56 165 TYR B N 1
ATOM 3814 C CA . TYR B 1 165 ? -9.742 13.359 13.508 1 96.56 165 TYR B CA 1
ATOM 3815 C C . TYR B 1 165 ? -10.039 12.492 12.289 1 96.56 165 TYR B C 1
ATOM 3817 O O . TYR B 1 165 ? -10.742 12.93 11.367 1 96.56 165 TYR B O 1
ATOM 3825 N N . ARG B 1 166 ? -9.453 11.312 12.281 1 94.38 166 ARG B N 1
ATOM 3826 C CA . ARG B 1 166 ? -9.719 10.281 11.289 1 94.38 166 ARG B CA 1
ATOM 3827 C C . ARG B 1 166 ? -10.203 8.992 11.953 1 94.38 166 ARG B C 1
ATOM 3829 O O . ARG B 1 166 ? -9.391 8.195 12.422 1 94.38 166 ARG B O 1
ATOM 3836 N N . PRO B 1 167 ? -11.445 8.719 11.844 1 93.94 167 PRO B N 1
ATOM 3837 C CA . PRO B 1 167 ? -12.023 7.617 12.609 1 93.94 167 PRO B CA 1
ATOM 3838 C C . PRO B 1 167 ? -11.359 6.277 12.312 1 93.94 167 PRO B C 1
ATOM 3840 O O . PRO B 1 167 ? -11.133 5.477 13.227 1 93.94 167 PRO B O 1
ATOM 3843 N N . LEU B 1 168 ? -10.922 6.012 11.117 1 90.94 168 LEU B N 1
ATOM 3844 C CA . LEU B 1 168 ? -10.43 4.707 10.688 1 90.94 168 LEU B CA 1
ATOM 3845 C C . LEU B 1 168 ? -9.039 4.438 11.258 1 90.94 168 LEU B C 1
ATOM 3847 O O . LEU B 1 168 ? -8.555 3.305 11.219 1 90.94 168 LEU B O 1
ATOM 3851 N N . LEU B 1 169 ? -8.43 5.41 11.828 1 95.06 169 LEU B N 1
ATOM 3852 C CA . LEU B 1 169 ? -7.055 5.262 12.289 1 95.06 169 LEU B CA 1
ATOM 3853 C C . LEU B 1 169 ? -7.016 5.008 13.797 1 95.06 169 LEU B C 1
ATOM 3855 O O . LEU B 1 169 ? -5.945 4.766 14.359 1 95.06 169 LEU B O 1
ATOM 3859 N N . TRP B 1 170 ? -8.188 5.066 14.375 1 95.94 170 TRP B N 1
ATOM 3860 C CA . TRP B 1 170 ? -8.266 4.887 15.828 1 95.94 170 TRP B CA 1
ATOM 3861 C C . TRP B 1 170 ? -8.93 3.561 16.172 1 95.94 170 TRP B C 1
ATOM 3863 O O . TRP B 1 170 ? -9.797 3.08 15.43 1 95.94 170 TRP B O 1
ATOM 3873 N N . LYS B 1 171 ? -8.562 2.965 17.266 1 92.5 171 LYS B N 1
ATOM 3874 C CA . LYS B 1 171 ? -9.164 1.719 17.75 1 92.5 171 LYS B CA 1
ATOM 3875 C C . LYS B 1 171 ? -10.609 1.929 18.172 1 92.5 171 LYS B C 1
ATOM 3877 O O . LYS B 1 171 ? -11.438 1.023 18.047 1 92.5 171 LYS B O 1
ATOM 3882 N N . SER B 1 172 ? -10.836 3.158 18.734 1 95.88 172 SER B N 1
ATOM 3883 C CA . SER B 1 172 ? -12.18 3.52 19.172 1 95.88 172 SER B CA 1
ATOM 3884 C C . SER B 1 172 ? -12.352 5.035 19.234 1 95.88 172 SER B C 1
ATOM 3886 O O . SER B 1 172 ? -11.367 5.773 19.328 1 95.88 172 SER B O 1
ATOM 3888 N N . ILE B 1 173 ? -13.594 5.414 19.219 1 96.44 173 ILE B N 1
ATOM 3889 C CA . ILE B 1 173 ? -13.914 6.832 19.328 1 96.44 173 ILE B CA 1
ATOM 3890 C C . ILE B 1 173 ? -13.5 7.348 20.703 1 96.44 173 ILE B C 1
ATOM 3892 O O . ILE B 1 173 ? -13.047 8.484 20.828 1 96.44 173 ILE B O 1
ATOM 3896 N N . GLU B 1 174 ? -13.617 6.543 21.734 1 97 174 GLU B N 1
ATOM 3897 C CA . GLU B 1 174 ? -13.273 6.918 23.109 1 97 174 GLU B CA 1
ATOM 3898 C C . GLU B 1 174 ? -11.773 7.172 23.234 1 97 174 GLU B C 1
ATOM 3900 O O . GLU B 1 174 ? -11.359 8.148 23.859 1 97 174 GLU B O 1
ATOM 3905 N N . GLU B 1 175 ? -11.023 6.316 22.609 1 97.19 175 GLU B N 1
ATOM 3906 C CA . GLU B 1 175 ? -9.578 6.512 22.641 1 97.19 175 GLU B CA 1
ATOM 3907 C C . GLU B 1 175 ? -9.18 7.785 21.906 1 97.19 175 GLU B C 1
ATOM 3909 O O . GLU B 1 175 ? -8.305 8.523 22.359 1 97.19 175 GLU B O 1
ATOM 3914 N N . ALA B 1 176 ? -9.812 7.945 20.766 1 97.69 176 ALA B N 1
ATOM 3915 C CA . ALA B 1 176 ? -9.539 9.156 20 1 97.69 176 ALA B CA 1
ATOM 3916 C C . ALA B 1 176 ? -9.812 10.406 20.828 1 97.69 176 ALA B C 1
ATOM 3918 O O . ALA B 1 176 ? -8.961 11.297 20.906 1 97.69 176 ALA B O 1
ATOM 3919 N N . LYS B 1 177 ? -10.938 10.445 21.469 1 97.56 177 LYS B N 1
ATOM 3920 C CA . LYS B 1 177 ? -11.328 11.594 22.281 1 97.56 177 LYS B CA 1
ATOM 3921 C C . LYS B 1 177 ? -10.336 11.812 23.422 1 97.56 177 LYS B C 1
ATOM 3923 O O . LYS B 1 177 ? -9.938 12.953 23.688 1 97.56 177 LYS B O 1
ATOM 3928 N N . GLN B 1 178 ? -9.992 10.773 24.047 1 97.56 178 GLN B N 1
ATOM 3929 C CA . GLN B 1 178 ? -9.07 10.859 25.172 1 97.56 178 GLN B CA 1
ATOM 3930 C C . GLN B 1 178 ? -7.727 11.445 24.75 1 97.56 178 GLN B C 1
ATOM 3932 O O . GLN B 1 178 ? -7.211 12.359 25.391 1 97.56 178 GLN B O 1
ATOM 3937 N N . GLN B 1 179 ? -7.184 10.906 23.688 1 98.12 179 GLN B N 1
ATOM 3938 C CA . GLN B 1 179 ? -5.871 11.352 23.234 1 98.12 179 GLN B CA 1
ATOM 3939 C C . GLN B 1 179 ? -5.938 12.773 22.688 1 98.12 179 GLN B C 1
ATOM 3941 O O . GLN B 1 179 ? -5.004 13.562 22.859 1 98.12 179 GLN B O 1
ATOM 3946 N N . ILE B 1 180 ? -6.996 13.062 21.953 1 98.44 180 ILE B N 1
ATOM 3947 C CA . ILE B 1 180 ? -7.184 14.414 21.422 1 98.44 180 ILE B CA 1
ATOM 3948 C C . ILE B 1 180 ? -7.242 15.414 22.578 1 98.44 180 ILE B C 1
ATOM 3950 O O . ILE B 1 180 ? -6.617 16.469 22.516 1 98.44 180 ILE B O 1
ATOM 3954 N N . LYS B 1 181 ? -7.926 15.07 23.641 1 97.94 181 LYS B N 1
ATOM 3955 C CA . LYS B 1 181 ? -8.047 15.938 24.797 1 97.94 181 LYS B CA 1
ATOM 3956 C C . LYS B 1 181 ? -6.699 16.125 25.484 1 97.94 181 LYS B C 1
ATOM 3958 O O . LYS B 1 181 ? -6.406 17.203 26.016 1 97.94 181 LYS B O 1
ATOM 3963 N N . GLU B 1 182 ? -5.926 15.117 25.5 1 98 182 GLU B N 1
ATOM 3964 C CA . GLU B 1 182 ? -4.574 15.25 26.031 1 98 182 GLU B CA 1
ATOM 3965 C C . GLU B 1 182 ? -3.787 16.312 25.266 1 98 182 GLU B C 1
ATOM 3967 O O . GLU B 1 182 ? -3.029 17.078 25.875 1 98 182 GLU B O 1
ATOM 3972 N N . GLY B 1 183 ? -3.947 16.328 23.969 1 98.38 183 GLY B N 1
ATOM 3973 C CA . GLY B 1 183 ? -3.275 17.328 23.156 1 98.38 183 GLY B CA 1
ATOM 3974 C C . GLY B 1 183 ? -3.764 18.734 23.422 1 98.38 183 GLY B C 1
ATOM 3975 O O . GLY B 1 183 ? -2.99 19.688 23.328 1 98.38 183 GLY B O 1
ATOM 3976 N N . LEU B 1 184 ? -5.047 18.859 23.797 1 98.56 184 LEU B N 1
ATOM 3977 C CA . LEU B 1 184 ? -5.664 20.156 24.031 1 98.56 184 LEU B CA 1
ATOM 3978 C C . LEU B 1 184 ? -4.977 20.875 25.172 1 98.56 184 LEU B C 1
ATOM 3980 O O . LEU B 1 184 ? -4.93 22.109 25.203 1 98.56 184 LEU B O 1
ATOM 3984 N N . ARG B 1 185 ? -4.398 20.156 26.031 1 97.81 185 ARG B N 1
ATOM 3985 C CA . ARG B 1 185 ? -3.773 20.719 27.219 1 97.81 185 ARG B CA 1
ATOM 3986 C C . ARG B 1 185 ? -2.543 21.547 26.859 1 97.81 185 ARG B C 1
ATOM 3988 O O . ARG B 1 185 ? -2.086 22.359 27.656 1 97.81 185 ARG B O 1
ATOM 3995 N N . TYR B 1 186 ? -2.059 21.359 25.688 1 98.12 186 TYR B N 1
ATOM 3996 C CA . TYR B 1 186 ? -0.821 22.016 25.281 1 98.12 186 TYR B CA 1
ATOM 3997 C C . TYR B 1 186 ? -1.094 23.109 24.266 1 98.12 186 TYR B C 1
ATOM 3999 O O . TYR B 1 186 ? -0.213 23.922 23.969 1 98.12 186 TYR B O 1
ATOM 4007 N N . ALA B 1 187 ? -2.26 23.266 23.781 1 98.25 187 ALA B N 1
ATOM 4008 C CA . ALA B 1 187 ? -2.551 24.078 22.609 1 98.25 187 ALA B CA 1
ATOM 4009 C C . ALA B 1 187 ? -2.689 25.547 22.953 1 98.25 187 ALA B C 1
ATOM 4011 O O . ALA B 1 187 ? -3.383 25.891 23.922 1 98.25 187 ALA B O 1
ATOM 4012 N N . ASP B 1 188 ? -1.998 26.406 22.234 1 97.75 188 ASP B N 1
ATOM 4013 C CA . ASP B 1 188 ? -2.221 27.844 22.266 1 97.75 188 ASP B CA 1
ATOM 4014 C C . ASP B 1 188 ? -3.15 28.281 21.141 1 97.75 188 ASP B C 1
ATOM 4016 O O . ASP B 1 188 ? -3.857 29.281 21.266 1 97.75 188 ASP B O 1
ATOM 4020 N N . ILE B 1 189 ? -3.059 27.609 20.047 1 98.31 189 ILE B N 1
ATOM 4021 C CA . ILE B 1 189 ? -3.912 27.781 18.875 1 98.31 189 ILE B CA 1
ATOM 4022 C C . ILE B 1 189 ? -4.547 26.438 18.5 1 98.31 189 ILE B C 1
ATOM 4024 O O . ILE B 1 189 ? -3.84 25.453 18.266 1 98.31 189 ILE B O 1
ATOM 4028 N N . LEU B 1 190 ? -5.867 26.391 18.469 1 98.75 190 LEU B N 1
ATOM 4029 C CA . LEU B 1 190 ? -6.598 25.188 18.125 1 98.75 190 LEU B CA 1
ATOM 4030 C C . LEU B 1 190 ? -7.445 25.391 16.875 1 98.75 190 LEU B C 1
ATOM 4032 O O . LEU B 1 190 ? -8.227 26.344 16.812 1 98.75 190 LEU B O 1
ATOM 4036 N N . LYS B 1 191 ? -7.25 24.625 15.914 1 98.81 191 LYS B N 1
ATOM 4037 C CA . LYS B 1 191 ? -8.117 24.578 14.734 1 98.81 191 LYS B CA 1
ATOM 4038 C C . LYS B 1 191 ? -8.898 23.281 14.68 1 98.81 191 LYS B C 1
ATOM 4040 O O . LYS B 1 191 ? -8.312 22.188 14.727 1 98.81 191 LYS B O 1
ATOM 4045 N N . VAL B 1 192 ? -10.227 23.375 14.602 1 98.38 192 VAL B N 1
ATOM 4046 C CA . VAL B 1 192 ? -11.086 22.203 14.5 1 98.38 192 VAL B CA 1
ATOM 4047 C C . VAL B 1 192 ? -12.164 22.438 13.445 1 98.38 192 VAL B C 1
ATOM 4049 O O . VAL B 1 192 ? -12.461 23.578 13.102 1 98.38 192 VAL B O 1
ATOM 4052 N N . SER B 1 193 ? -12.672 21.391 12.945 1 97 193 SER B N 1
ATOM 4053 C CA . SER B 1 193 ? -13.898 21.484 12.164 1 97 193 SER B CA 1
ATOM 4054 C C . SER B 1 193 ? -15.133 21.5 13.07 1 97 193 SER B C 1
ATOM 4056 O O . SER B 1 193 ? -15.023 21.234 14.266 1 97 193 SER B O 1
ATOM 4058 N N . GLU B 1 194 ? -16.203 21.797 12.477 1 96.06 194 GLU B N 1
ATOM 4059 C CA . GLU B 1 194 ? -17.453 21.766 13.227 1 96.06 194 GLU B CA 1
ATOM 4060 C C . GLU B 1 194 ? -17.734 20.375 13.781 1 96.06 194 GLU B C 1
ATOM 4062 O O . GLU B 1 194 ? -18.125 20.234 14.945 1 96.06 194 GLU B O 1
ATOM 4067 N N . GLU B 1 195 ? -17.5 19.406 13 1 95.31 195 GLU B N 1
ATOM 4068 C CA . GLU B 1 195 ? -17.719 18.016 13.398 1 95.31 195 GLU B CA 1
ATOM 4069 C C . GLU B 1 195 ? -16.781 17.609 14.531 1 95.31 195 GLU B C 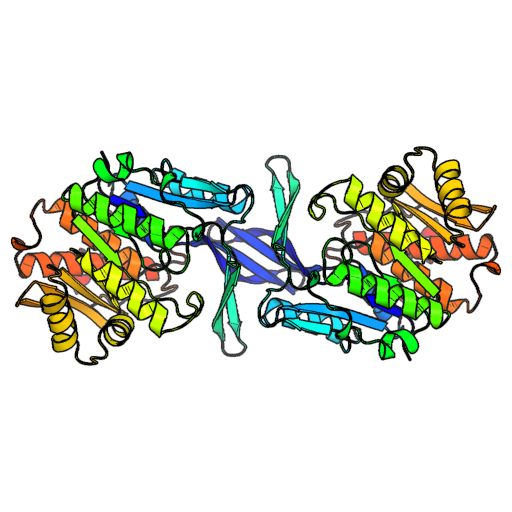1
ATOM 4071 O O . GLU B 1 195 ? -17.188 16.938 15.477 1 95.31 195 GLU B O 1
ATOM 4076 N N . GLU B 1 196 ? -15.57 18 14.422 1 96.69 196 GLU B N 1
ATOM 4077 C CA . GLU B 1 196 ? -14.586 17.688 15.453 1 96.69 196 GLU B CA 1
ATOM 4078 C C . GLU B 1 196 ? -14.93 18.375 16.766 1 96.69 196 GLU B C 1
ATOM 4080 O O . GLU B 1 196 ? -14.742 17.797 17.844 1 96.69 196 GLU B O 1
ATOM 4085 N N . LEU B 1 197 ? -15.352 19.609 16.625 1 97.75 197 LEU B N 1
ATOM 4086 C CA . LEU B 1 197 ? -15.727 20.359 17.812 1 97.75 197 LEU B CA 1
ATOM 4087 C C . LEU B 1 197 ? -16.828 19.625 18.594 1 97.75 197 LEU B C 1
ATOM 4089 O O . LEU B 1 197 ? -16.734 19.484 19.812 1 97.75 197 LEU B O 1
ATOM 4093 N N . GLU B 1 198 ? -17.781 19.188 17.828 1 97.12 198 GLU B N 1
ATOM 4094 C CA . GLU B 1 198 ? -18.875 18.438 18.438 1 97.12 198 GLU B CA 1
ATOM 4095 C C . GLU B 1 198 ? -18.375 17.109 19.016 1 97.12 198 GLU B C 1
ATOM 4097 O O . GLU B 1 198 ? -18.797 16.703 20.094 1 97.12 198 GLU B O 1
ATOM 4102 N N . LEU B 1 199 ? -17.531 16.484 18.312 1 96.56 199 LEU B N 1
ATOM 4103 C CA . LEU B 1 199 ? -16.969 15.203 18.734 1 96.56 199 LEU B CA 1
ATOM 4104 C C . LEU B 1 199 ? -16.219 15.352 20.047 1 96.56 199 LEU B C 1
ATOM 4106 O O . LEU B 1 199 ? -16.391 14.555 20.969 1 96.56 199 LEU B O 1
ATOM 4110 N N . ILE B 1 200 ? -15.398 16.359 20.125 1 96.94 200 ILE B N 1
ATOM 4111 C CA . ILE B 1 200 ? -14.484 16.547 21.25 1 96.94 200 ILE B CA 1
ATOM 4112 C C . ILE B 1 200 ? -15.273 17.016 22.484 1 96.94 200 ILE B C 1
ATOM 4114 O O . ILE B 1 200 ? -15 16.562 23.594 1 96.94 200 ILE B O 1
ATOM 4118 N N . THR B 1 201 ? -16.312 17.859 22.297 1 97.25 201 THR B N 1
ATOM 4119 C CA . THR B 1 201 ? -16.953 18.531 23.438 1 97.25 201 THR B CA 1
ATOM 4120 C C . THR B 1 201 ? -18.281 17.859 23.781 1 97.25 201 THR B C 1
ATOM 4122 O O . THR B 1 201 ? -18.781 18 24.891 1 97.25 201 THR B O 1
ATOM 4125 N N . GLY B 1 202 ? -18.906 17.234 22.734 1 96.69 202 GLY B N 1
ATOM 4126 C CA . GLY B 1 202 ? -20.25 16.719 22.891 1 96.69 202 GLY B CA 1
ATOM 4127 C C . GLY B 1 202 ? -21.312 17.797 22.859 1 96.69 202 GLY B C 1
ATOM 4128 O O . GLY B 1 202 ? -22.469 17.547 23.203 1 96.69 202 GLY B O 1
ATOM 4129 N N . ILE B 1 203 ? -20.875 19.016 22.469 1 97.38 203 ILE B N 1
ATOM 4130 C CA . ILE B 1 203 ? -21.766 20.156 22.469 1 97.38 203 ILE B CA 1
ATOM 4131 C C . ILE B 1 203 ? -22.031 20.609 21.031 1 97.38 203 ILE B C 1
ATOM 4133 O O . ILE B 1 203 ? -21.094 20.859 20.266 1 97.38 203 ILE B O 1
ATOM 4137 N N . ASP B 1 204 ? -23.234 20.766 20.578 1 94.69 204 ASP B N 1
ATOM 4138 C CA . ASP B 1 204 ? -23.609 21.094 19.203 1 94.69 204 ASP B CA 1
ATOM 4139 C C . ASP B 1 204 ? -23.594 22.594 18.984 1 94.69 204 ASP B C 1
ATOM 4141 O O . ASP B 1 204 ? -23.375 23.062 17.859 1 94.69 204 ASP B O 1
ATOM 4145 N N . ASP B 1 205 ? -23.625 23.375 20 1 96.12 205 ASP B N 1
ATOM 4146 C CA . ASP B 1 205 ? -23.609 24.828 19.891 1 96.12 205 ASP B CA 1
ATOM 4147 C C . ASP B 1 205 ? -22.172 25.359 19.828 1 96.12 205 ASP B C 1
ATOM 4149 O O . ASP B 1 205 ? -21.406 25.172 20.766 1 96.12 205 ASP B O 1
ATOM 4153 N N . MET B 1 206 ? -21.875 26 18.719 1 96.06 206 MET B N 1
ATOM 4154 C CA . MET B 1 206 ? -20.516 26.453 18.438 1 96.06 206 MET B CA 1
ATOM 4155 C C . MET B 1 206 ? -20 27.375 19.547 1 96.06 206 MET B C 1
ATOM 4157 O O . MET B 1 206 ? -18.875 27.219 20.016 1 96.06 206 MET B O 1
ATOM 4161 N N . LYS B 1 207 ? -20.812 28.359 19.938 1 96.81 207 LYS B N 1
ATOM 4162 C CA . LYS B 1 207 ? -20.438 29.312 20.969 1 96.81 207 LYS B CA 1
ATOM 4163 C C . LYS B 1 207 ? -20.156 28.609 22.297 1 96.81 207 LYS B C 1
ATOM 4165 O O . LYS B 1 207 ? -19.125 28.828 22.922 1 96.81 207 LYS B O 1
ATOM 4170 N N . LYS B 1 208 ? -21.062 27.719 22.672 1 97.62 208 LYS B N 1
ATOM 4171 C CA . LYS B 1 208 ? -20.922 27 23.922 1 97.62 208 LYS B CA 1
ATOM 4172 C C . LYS B 1 208 ? -19.75 26.016 23.891 1 97.62 208 LYS B C 1
ATOM 4174 O O . LYS B 1 208 ? -19.031 25.859 24.875 1 97.62 208 LYS B O 1
ATOM 4179 N N . ALA B 1 209 ? -19.641 25.391 22.766 1 98.06 209 ALA B N 1
ATOM 4180 C CA . ALA B 1 209 ? -18.578 24.391 22.625 1 98.06 209 ALA B CA 1
ATOM 4181 C C . ALA B 1 209 ? -17.203 25.047 22.703 1 98.06 209 ALA B C 1
ATOM 4183 O O . ALA B 1 209 ? -16.312 24.531 23.375 1 98.06 209 ALA B O 1
ATOM 4184 N N . THR B 1 210 ? -17.016 26.172 22.016 1 98.25 210 THR B N 1
ATOM 4185 C CA . THR B 1 210 ? -15.711 26.844 22.031 1 98.25 210 THR B CA 1
ATOM 4186 C C . THR B 1 210 ? -15.438 27.453 23.406 1 98.25 210 THR B C 1
ATOM 4188 O O . THR B 1 210 ? -14.289 27.516 23.844 1 98.25 210 THR B O 1
ATOM 4191 N N . GLU B 1 211 ? -16.5 27.938 24.047 1 97.5 211 GLU B N 1
ATOM 4192 C CA . GLU B 1 211 ? -16.344 28.438 25.406 1 97.5 211 GLU B CA 1
ATOM 4193 C C . GLU B 1 211 ? -15.891 27.328 26.359 1 97.5 211 GLU B C 1
ATOM 4195 O O . GLU B 1 211 ? -15.062 27.547 27.234 1 97.5 211 GLU B O 1
ATOM 4200 N N . PHE B 1 212 ? -16.5 26.172 26.172 1 97.19 212 PHE B N 1
ATOM 4201 C CA . PHE B 1 212 ? -16.125 25 26.953 1 97.19 212 PHE B CA 1
ATOM 4202 C C . PHE B 1 212 ? -14.641 24.703 26.812 1 97.19 212 PHE B C 1
ATOM 4204 O O . PHE B 1 212 ? -13.953 24.453 27.812 1 97.19 212 PHE B O 1
ATOM 4211 N N . LEU B 1 213 ? -14.125 24.703 25.625 1 97.56 213 LEU B N 1
ATOM 4212 C CA . LEU B 1 213 ? -12.719 24.406 25.359 1 97.56 213 LEU B CA 1
ATOM 4213 C C . LEU B 1 213 ? -11.82 25.5 25.938 1 97.56 213 LEU B C 1
ATOM 4215 O O . LEU B 1 213 ? -10.773 25.219 26.516 1 97.56 213 LEU B O 1
ATOM 4219 N N . TYR B 1 214 ? -12.242 26.75 25.734 1 96.56 214 TYR B N 1
ATOM 4220 C CA . TYR B 1 214 ? -11.477 27.875 26.25 1 96.56 214 TYR B CA 1
ATOM 4221 C C . TYR B 1 214 ? -11.344 27.812 27.766 1 96.56 214 TYR B C 1
ATOM 4223 O O . TYR B 1 214 ? -10.234 27.891 28.297 1 96.56 214 TYR B O 1
ATOM 4231 N N . LYS B 1 215 ? -12.414 27.578 28.422 1 95.31 215 LYS B N 1
ATOM 4232 C CA . LYS B 1 215 ? -12.43 27.578 29.891 1 95.31 215 LYS B CA 1
ATOM 4233 C C . LYS B 1 215 ? -11.797 26.297 30.438 1 95.31 215 LYS B C 1
ATOM 4235 O O . LYS B 1 215 ? -11.117 26.328 31.469 1 95.31 215 LYS B O 1
ATOM 4240 N N . GLY B 1 216 ? -12.047 25.266 29.797 1 95.94 216 GLY B N 1
ATOM 4241 C CA . GLY B 1 216 ? -11.617 23.969 30.312 1 95.94 216 GLY B CA 1
ATOM 4242 C C . GLY B 1 216 ? -10.148 23.703 30.078 1 95.94 216 GLY B C 1
ATOM 4243 O O . GLY B 1 216 ? -9.508 23 30.859 1 95.94 216 GLY B O 1
ATOM 4244 N N . TYR B 1 217 ? -9.586 24.203 29.016 1 96.31 217 TYR B N 1
ATOM 4245 C CA . TYR B 1 217 ? -8.219 23.844 28.641 1 96.31 217 TYR B CA 1
ATOM 4246 C C . TYR B 1 217 ? -7.348 25.094 28.547 1 96.31 217 TYR B C 1
ATOM 4248 O O . TYR B 1 217 ? -6.152 25 28.25 1 96.31 217 TYR B O 1
ATOM 4256 N N . ASP B 1 218 ? -7.918 26.297 28.766 1 94.44 218 ASP B N 1
ATOM 4257 C CA . ASP B 1 218 ? -7.199 27.562 28.734 1 94.44 218 ASP B CA 1
ATOM 4258 C C . ASP B 1 218 ? -6.523 27.766 27.375 1 94.44 218 ASP B C 1
ATOM 4260 O O . ASP B 1 218 ? -5.324 28.047 27.312 1 94.44 218 ASP B O 1
ATOM 4264 N N . ILE B 1 219 ? -7.195 27.547 26.297 1 96.44 219 ILE B N 1
ATOM 4265 C CA . ILE B 1 219 ? -6.695 27.75 24.953 1 96.44 219 ILE B CA 1
ATOM 4266 C C . ILE B 1 219 ? -6.934 29.188 24.516 1 96.44 219 ILE B C 1
ATOM 4268 O O . ILE B 1 219 ? -8.086 29.609 24.344 1 96.44 219 ILE B O 1
ATOM 4272 N N . PRO B 1 220 ? -5.926 29.953 24.234 1 94.94 220 PRO B N 1
ATOM 4273 C CA . PRO B 1 220 ? -6.074 31.375 23.984 1 94.94 220 PRO B CA 1
ATOM 4274 C C . PRO B 1 220 ? -6.84 31.672 22.688 1 94.94 220 PRO B C 1
ATOM 4276 O O . PRO B 1 220 ? -7.531 32.688 22.594 1 94.94 220 PRO B O 1
ATOM 4279 N N . PHE B 1 221 ? -6.676 30.844 21.719 1 97.75 221 PHE B N 1
ATOM 4280 C CA . PHE B 1 221 ? -7.285 31.094 20.422 1 97.75 221 PHE B CA 1
ATOM 4281 C C . PHE B 1 221 ? -7.82 29.812 19.797 1 97.75 221 PHE B C 1
ATOM 4283 O O . PHE B 1 221 ? -7.074 28.844 19.609 1 97.75 221 PHE B O 1
ATOM 4290 N N . ILE B 1 222 ? -9.109 29.781 19.547 1 98.5 222 ILE B N 1
ATOM 4291 C CA . ILE B 1 222 ? -9.797 28.641 18.938 1 98.5 222 ILE B CA 1
ATOM 4292 C C . ILE B 1 222 ? -10.453 29.094 17.625 1 98.5 222 ILE B C 1
ATOM 4294 O O . ILE B 1 222 ? -11.148 30.109 17.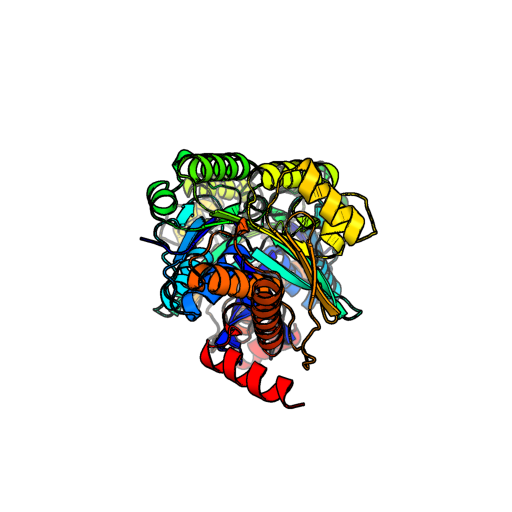594 1 98.5 222 ILE B O 1
ATOM 4298 N N . THR B 1 223 ? -10.164 28.406 16.609 1 98.62 223 THR B N 1
ATOM 4299 C CA . THR B 1 223 ? -10.859 28.672 15.352 1 98.62 223 THR B CA 1
ATOM 4300 C C . THR B 1 223 ? -11.539 27.406 14.836 1 98.62 223 THR B C 1
ATOM 4302 O O . THR B 1 223 ? -11.023 26.297 15.023 1 98.62 223 THR B O 1
ATOM 4305 N N . VAL B 1 224 ? -12.711 27.562 14.242 1 98.56 224 VAL B N 1
ATOM 4306 C CA . VAL B 1 224 ? -13.523 26.484 13.695 1 98.56 224 VAL B CA 1
ATOM 4307 C C . VAL B 1 224 ? -13.75 26.719 12.203 1 98.56 224 VAL B C 1
ATOM 4309 O O . VAL B 1 224 ? -14.305 27.734 11.805 1 98.56 224 VAL B O 1
ATOM 4312 N N . THR B 1 225 ? -13.242 25.812 11.414 1 97.94 225 THR B N 1
ATOM 4313 C CA . THR B 1 225 ? -13.531 25.891 9.984 1 97.94 225 THR B CA 1
ATOM 4314 C C . THR B 1 225 ? -14.898 25.297 9.68 1 97.94 225 THR B C 1
ATOM 4316 O O . THR B 1 225 ? -15.25 24.234 10.195 1 97.94 225 THR B O 1
ATOM 4319 N N . LEU B 1 226 ? -15.68 25.984 8.844 1 96.56 226 LEU B N 1
ATOM 4320 C CA . LEU B 1 226 ? -17.047 25.594 8.547 1 96.56 226 LEU B CA 1
ATOM 4321 C C . LEU B 1 226 ? -17.203 25.234 7.074 1 96.56 226 LEU B C 1
ATOM 4323 O O . LEU B 1 226 ? -18.266 25.469 6.48 1 96.56 226 LEU B O 1
ATOM 4327 N N . GLY B 1 227 ? -16.188 24.781 6.484 1 92.75 227 GLY B N 1
ATOM 4328 C CA . GLY B 1 227 ? -16.234 24.438 5.07 1 92.75 227 GLY B CA 1
ATOM 4329 C C . GLY B 1 227 ? -16.531 25.625 4.184 1 92.75 227 GLY B C 1
ATOM 4330 O O . GLY B 1 227 ? -15.836 26.641 4.234 1 92.75 227 GLY B O 1
ATOM 4331 N N . ASP B 1 228 ? -17.656 25.469 3.424 1 92.62 228 ASP B N 1
ATOM 4332 C CA . ASP B 1 228 ? -18.016 26.531 2.482 1 92.62 228 ASP B CA 1
ATOM 4333 C C . ASP B 1 228 ? -18.781 27.656 3.182 1 92.62 228 ASP B C 1
ATOM 4335 O O . ASP B 1 228 ? -19.266 28.578 2.531 1 92.62 228 ASP B O 1
ATOM 4339 N N . LYS B 1 229 ? -18.844 27.625 4.504 1 95.69 229 LYS B N 1
ATOM 4340 C CA . LYS B 1 229 ? -19.562 28.641 5.266 1 95.69 229 LYS B CA 1
ATOM 4341 C C . LYS B 1 229 ? -18.594 29.578 5.98 1 95.69 229 LYS B C 1
ATOM 4343 O O . LYS B 1 229 ? -19.016 30.438 6.75 1 95.69 229 LYS B O 1
ATOM 4348 N N . GLY B 1 230 ? -17.344 29.391 5.789 1 96.94 230 GLY B N 1
ATOM 4349 C CA . GLY B 1 230 ? -16.375 30.297 6.367 1 96.94 230 GLY B CA 1
ATOM 4350 C C . GLY B 1 230 ? -15.727 29.75 7.629 1 96.94 230 GLY B C 1
ATOM 4351 O O . GLY B 1 230 ? -15.352 28.578 7.68 1 96.94 230 GLY B O 1
ATOM 4352 N N . SER B 1 231 ? -15.453 30.641 8.539 1 98.25 231 SER B N 1
ATOM 4353 C CA . SER B 1 231 ? -14.766 30.234 9.766 1 98.25 231 SER B CA 1
ATOM 4354 C C . SER B 1 231 ? -15.266 31.031 10.969 1 98.25 231 SER B C 1
ATOM 4356 O O . SER B 1 231 ? -15.781 32.156 10.812 1 98.25 231 SER B O 1
ATOM 4358 N N . TYR B 1 232 ? -15.227 30.422 12.078 1 98.31 232 TYR B N 1
ATOM 4359 C CA . TYR B 1 232 ? -15.57 30.969 13.383 1 98.31 232 TYR B CA 1
ATOM 4360 C C . TYR B 1 232 ? -14.352 31.016 14.297 1 98.31 232 TYR B C 1
ATOM 4362 O O . TYR B 1 232 ? -13.422 30.219 14.133 1 98.31 232 TYR B O 1
ATOM 4370 N N . PHE B 1 233 ? -14.281 32.062 15.18 1 98.25 233 PHE B N 1
ATOM 4371 C CA . PHE B 1 233 ? -13.156 32.062 16.109 1 98.25 233 PHE B CA 1
ATOM 4372 C C . PHE B 1 233 ? -13.594 32.531 17.484 1 98.25 233 PHE B C 1
ATOM 4374 O O . PHE B 1 233 ? -14.641 33.188 17.625 1 98.25 233 PHE B O 1
ATOM 4381 N N . ARG B 1 234 ? -12.852 32.094 18.453 1 97.94 234 ARG B N 1
ATOM 4382 C CA . ARG B 1 234 ? -12.969 32.531 19.828 1 97.94 234 ARG B CA 1
ATOM 4383 C C . ARG B 1 234 ? -11.602 32.906 20.406 1 97.94 234 ARG B C 1
ATOM 4385 O O . ARG B 1 234 ? -10.633 32.156 20.234 1 97.94 234 ARG B O 1
ATOM 4392 N N . LYS B 1 235 ? -11.453 34.031 20.938 1 96.94 235 LYS B N 1
ATOM 4393 C CA . LYS B 1 235 ? -10.336 34.5 21.766 1 96.94 235 LYS B CA 1
ATOM 4394 C C . LYS B 1 235 ? -10.805 34.969 23.125 1 96.94 235 LYS B C 1
ATOM 4396 O O . LYS B 1 235 ? -11.32 36.094 23.266 1 96.94 235 LYS B O 1
ATOM 4401 N N . ALA B 1 236 ? -10.602 34.062 24.078 1 92.75 236 ALA B N 1
ATOM 4402 C CA . ALA B 1 236 ? -11.109 34.344 25.422 1 92.75 236 ALA B CA 1
ATOM 4403 C C . ALA B 1 236 ? -12.625 34.531 25.391 1 92.75 236 ALA B C 1
ATOM 4405 O O . ALA B 1 236 ? -13.367 33.688 24.938 1 92.75 236 ALA B O 1
ATOM 4406 N N . ASP B 1 237 ? -13.07 35.781 25.641 1 91.69 237 ASP B N 1
ATOM 4407 C CA . ASP B 1 237 ? -14.5 36.031 25.719 1 91.69 237 ASP B CA 1
ATOM 4408 C C . ASP B 1 237 ? -15.023 36.625 24.406 1 91.69 237 ASP B C 1
ATOM 4410 O O . ASP B 1 237 ? -16.234 36.719 24.203 1 91.69 237 ASP B O 1
ATOM 4414 N N . ASP B 1 238 ? -14.109 36.906 23.547 1 94.62 238 ASP B N 1
ATOM 4415 C CA . ASP B 1 238 ? -14.508 37.438 22.25 1 94.62 238 ASP B CA 1
ATOM 4416 C C . ASP B 1 238 ? -14.703 36.312 21.219 1 94.62 238 ASP B C 1
ATOM 4418 O O . ASP B 1 238 ? -14.094 35.25 21.328 1 94.62 238 ASP B O 1
ATOM 4422 N N . GLU B 1 239 ? -15.562 36.5 20.359 1 96.19 239 GLU B N 1
ATOM 4423 C CA . GLU B 1 239 ? -15.812 35.562 19.281 1 96.19 239 GLU B CA 1
ATOM 4424 C C . GLU B 1 239 ? -16.203 36.281 18 1 96.19 239 GLU B C 1
ATOM 4426 O O . GLU B 1 239 ? -16.531 37.469 18.016 1 96.19 239 GLU B O 1
ATOM 4431 N N . GLY B 1 240 ? -16.156 35.625 16.922 1 96.5 240 GLY B N 1
ATOM 4432 C CA . GLY B 1 240 ? -16.531 36.188 15.641 1 96.5 240 GLY B CA 1
ATOM 4433 C C . GLY B 1 240 ? -16.672 35.188 14.531 1 96.5 240 GLY B C 1
ATOM 4434 O O . GLY B 1 240 ? -16.375 34 14.727 1 96.5 240 GLY B O 1
ATOM 4435 N N . TYR B 1 241 ? -17.281 35.688 13.523 1 97.38 241 TYR B N 1
ATOM 4436 C CA . TYR B 1 241 ? -17.5 34.938 12.305 1 97.38 241 TYR B CA 1
ATOM 4437 C C . TYR B 1 241 ? -16.922 35.656 11.094 1 97.38 241 TYR B C 1
ATOM 4439 O O . TYR B 1 241 ? -17.031 36.875 10.984 1 97.38 241 TYR B O 1
ATOM 4447 N N . VAL B 1 242 ? -16.234 34.969 10.273 1 97.75 242 VAL B N 1
ATOM 4448 C CA . VAL B 1 242 ? -15.703 35.5 9.031 1 97.75 242 VAL B CA 1
ATOM 4449 C C . VAL B 1 242 ? -16.281 34.75 7.84 1 97.75 242 VAL B C 1
ATOM 4451 O O . VAL B 1 242 ? -16.172 33.531 7.762 1 97.75 242 VAL B O 1
ATOM 4454 N N . SER B 1 243 ? -16.875 35.406 6.918 1 96.5 243 SER B N 1
ATOM 4455 C CA . SER B 1 243 ? -17.562 34.844 5.766 1 96.5 243 SER B CA 1
ATOM 4456 C C . SER B 1 243 ? -16.594 34.125 4.832 1 96.5 243 SER B C 1
ATOM 4458 O O . SER B 1 243 ? -15.414 34.5 4.75 1 96.5 243 SER B O 1
ATOM 4460 N N . PRO B 1 244 ? -17.094 33.094 4.109 1 95.5 244 PRO B N 1
ATOM 4461 C CA . PRO B 1 244 ? -16.266 32.375 3.145 1 95.5 244 PRO B CA 1
ATOM 4462 C C . PRO B 1 244 ? -16.078 33.156 1.83 1 95.5 244 PRO B C 1
ATOM 4464 O O . PRO B 1 244 ? -16.75 34.156 1.605 1 95.5 244 PRO B O 1
ATOM 4467 N N . TYR B 1 245 ? -15.164 32.719 1.051 1 95.44 245 TYR B N 1
ATOM 4468 C CA . TYR B 1 245 ? -15.102 33.062 -0.365 1 95.44 245 TYR B CA 1
ATOM 4469 C C . TYR B 1 245 ? -15.734 31.953 -1.222 1 95.44 245 TYR B C 1
ATOM 4471 O O . TYR B 1 245 ? -15.484 30.766 -1.011 1 95.44 245 TYR B O 1
ATOM 4479 N N . LYS B 1 246 ? -16.531 32.281 -2.107 1 92.69 246 LYS B N 1
ATOM 4480 C CA . LYS B 1 246 ? -17.188 31.312 -2.982 1 92.69 246 LYS B CA 1
ATOM 4481 C C . LYS B 1 246 ? -16.297 31 -4.188 1 92.69 246 LYS B C 1
ATOM 4483 O O . LYS B 1 246 ? -15.938 31.891 -4.953 1 92.69 246 LYS B O 1
ATOM 4488 N N . VAL B 1 247 ? -15.922 29.766 -4.238 1 94.12 247 VAL B N 1
ATOM 4489 C CA . VAL B 1 247 ? -15.117 29.312 -5.371 1 94.12 247 VAL B CA 1
ATOM 4490 C C . VAL B 1 247 ? -15.68 27.984 -5.902 1 94.12 247 VAL B C 1
ATOM 4492 O O . VAL B 1 247 ? -16.516 27.359 -5.254 1 94.12 247 VAL B O 1
ATOM 4495 N N . LYS B 1 248 ? -15.305 27.547 -7.223 1 92.75 248 LYS B N 1
ATOM 4496 C CA . LYS B 1 248 ? -15.594 26.219 -7.75 1 92.75 248 LYS B CA 1
ATOM 4497 C C . LYS B 1 248 ? -14.57 25.203 -7.273 1 92.75 248 LYS B C 1
ATOM 4499 O O . LYS B 1 248 ? -13.516 25.047 -7.895 1 92.75 248 LYS B O 1
ATOM 4504 N N . ALA B 1 249 ? -14.922 24.5 -6.285 1 92.31 249 ALA B N 1
ATOM 4505 C CA . ALA B 1 249 ? -14 23.547 -5.668 1 92.31 249 ALA B CA 1
ATOM 4506 C C . ALA B 1 249 ? -13.805 22.328 -6.555 1 92.31 249 ALA B C 1
ATOM 4508 O O . ALA B 1 249 ? -14.766 21.781 -7.09 1 92.31 249 ALA B O 1
ATOM 4509 N N . ILE B 1 250 ? -12.633 21.922 -6.75 1 88.5 250 ILE B N 1
ATOM 4510 C CA . ILE B 1 250 ? -12.242 20.734 -7.496 1 88.5 250 ILE B CA 1
ATOM 4511 C C . ILE B 1 250 ? -11.836 19.625 -6.523 1 88.5 250 ILE B C 1
ATOM 4513 O O . ILE B 1 250 ? -12.234 18.469 -6.691 1 88.5 250 ILE B O 1
ATOM 4517 N N . ASP B 1 251 ? -11.109 19.906 -5.559 1 87.19 251 ASP B N 1
ATOM 4518 C CA . ASP B 1 251 ? -10.547 19.016 -4.555 1 87.19 251 ASP B CA 1
ATOM 4519 C C . ASP B 1 251 ? -10.383 19.719 -3.213 1 87.19 251 ASP B C 1
ATOM 4521 O O . ASP B 1 251 ? -9.656 20.719 -3.111 1 87.19 251 ASP B O 1
ATOM 4525 N N . THR B 1 252 ? -10.977 19.172 -2.225 1 88.31 252 THR B N 1
ATOM 4526 C CA . THR B 1 252 ? -10.969 19.875 -0.948 1 88.31 252 THR B CA 1
ATOM 4527 C C . THR B 1 252 ? -9.797 19.406 -0.085 1 88.31 252 THR B C 1
ATOM 4529 O O . THR B 1 252 ? -9.633 19.859 1.049 1 88.31 252 THR B O 1
ATOM 4532 N N . THR B 1 253 ? -9 18.484 -0.624 1 86.75 253 THR B N 1
ATOM 4533 C CA . THR B 1 253 ? -7.852 17.969 0.117 1 86.75 253 THR B CA 1
ATOM 4534 C C . THR B 1 253 ? -6.879 19.094 0.452 1 86.75 253 THR B C 1
ATOM 4536 O O . THR B 1 253 ? -6.492 19.875 -0.425 1 86.75 253 THR B O 1
ATOM 4539 N N . GLY B 1 254 ? -6.57 19.25 1.742 1 92.12 254 GLY B N 1
ATOM 4540 C CA . GLY B 1 254 ? -5.562 20.203 2.162 1 92.12 254 GLY B CA 1
ATOM 4541 C C . GLY B 1 254 ? -6.137 21.578 2.469 1 92.12 254 GLY B C 1
ATOM 4542 O O . GLY B 1 254 ? -5.418 22.469 2.932 1 92.12 254 GLY B O 1
ATOM 4543 N N . ALA B 1 255 ? -7.445 21.797 2.246 1 95.25 255 ALA B N 1
ATOM 4544 C CA . ALA B 1 255 ? -8.055 23.094 2.465 1 95.25 255 ALA B CA 1
ATOM 4545 C C . ALA B 1 255 ? -7.914 23.531 3.92 1 95.25 255 ALA B C 1
ATOM 4547 O O . ALA B 1 255 ? -7.543 24.672 4.199 1 95.25 255 ALA B O 1
ATOM 4548 N N . GLY B 1 256 ? -8.227 22.625 4.824 1 97 256 GLY B N 1
ATOM 4549 C CA . GLY B 1 256 ? -8.094 22.922 6.238 1 97 256 GLY B CA 1
ATOM 4550 C C . GLY B 1 256 ? -6.656 23.188 6.656 1 97 256 GLY B C 1
ATOM 4551 O O . GLY B 1 256 ? -6.391 24.094 7.457 1 97 256 GLY B O 1
ATOM 4552 N N . ASP B 1 257 ? -5.758 22.391 6.141 1 97.94 257 ASP B N 1
ATOM 4553 C CA . ASP B 1 257 ? -4.336 22.594 6.41 1 97.94 257 ASP B CA 1
ATOM 4554 C C . ASP B 1 257 ? -3.855 23.938 5.852 1 97.94 257 ASP B C 1
ATOM 4556 O O . ASP B 1 257 ? -3.033 24.609 6.473 1 97.94 257 ASP B O 1
ATOM 4560 N N . GLY B 1 258 ? -4.355 24.203 4.645 1 98.06 258 GLY B N 1
ATOM 4561 C CA . GLY B 1 258 ? -4.023 25.484 4.055 1 98.06 258 GLY B CA 1
ATOM 4562 C C . GLY B 1 258 ? -4.504 26.656 4.879 1 98.06 258 GLY B C 1
ATOM 4563 O O . GLY B 1 258 ? -3.773 27.641 5.07 1 98.06 258 GLY B O 1
ATOM 4564 N N . PHE B 1 259 ? -5.719 26.562 5.363 1 98.38 259 PHE B N 1
ATOM 4565 C CA . PHE B 1 259 ? -6.289 27.562 6.262 1 98.38 259 PHE B CA 1
ATOM 4566 C C . PHE B 1 259 ? -5.387 27.781 7.473 1 98.38 259 PHE B C 1
ATOM 4568 O O . PHE B 1 259 ? -5.055 28.922 7.805 1 98.38 259 PHE B O 1
ATOM 4575 N N . LEU B 1 260 ? -5 26.734 8.07 1 98.81 260 LEU B N 1
ATOM 4576 C CA . LEU B 1 260 ? -4.211 26.828 9.297 1 98.81 260 LEU B CA 1
ATOM 4577 C C . LEU B 1 260 ? -2.812 27.359 9.008 1 98.81 260 LEU B C 1
ATOM 4579 O O . LEU B 1 260 ? -2.287 28.188 9.758 1 98.81 260 LEU B O 1
ATOM 4583 N N . GLY B 1 261 ? -2.203 26.812 7.926 1 98.81 261 GLY B N 1
ATOM 4584 C CA . GLY B 1 261 ? -0.912 27.359 7.527 1 98.81 261 GLY B CA 1
ATOM 4585 C C . GLY B 1 261 ? -0.935 28.859 7.309 1 98.81 261 GLY B C 1
ATOM 4586 O O . GLY B 1 261 ? -0.037 29.578 7.762 1 98.81 261 GLY B O 1
ATOM 4587 N N . ALA B 1 262 ? -1.937 29.344 6.641 1 98.75 262 ALA B N 1
ATOM 4588 C CA . ALA B 1 262 ? -2.102 30.766 6.371 1 98.75 262 ALA B CA 1
ATOM 4589 C C . ALA B 1 262 ? -2.318 31.547 7.668 1 98.75 262 ALA B C 1
ATOM 4591 O O . ALA B 1 262 ? -1.808 32.656 7.824 1 98.75 262 ALA B O 1
ATOM 4592 N N . LEU B 1 263 ? -3.076 31 8.555 1 98.75 263 LEU B N 1
ATOM 4593 C CA . LEU B 1 263 ? -3.32 31.641 9.844 1 98.75 263 LEU B CA 1
ATOM 4594 C C . LEU B 1 263 ? -2.021 31.797 10.625 1 98.75 263 LEU B C 1
ATOM 4596 O O . LEU B 1 263 ? -1.745 32.875 11.172 1 98.75 263 LEU B O 1
ATOM 4600 N N . LEU B 1 264 ? -1.254 30.719 10.695 1 98.81 264 LEU B N 1
ATOM 4601 C CA . LEU B 1 264 ? 0.022 30.766 11.398 1 98.81 264 LEU B CA 1
ATOM 4602 C C . LEU B 1 264 ? 0.959 31.781 10.766 1 98.81 264 LEU B C 1
ATOM 4604 O O . LEU B 1 264 ? 1.701 32.469 11.461 1 98.81 264 LEU B O 1
ATOM 4608 N N . TYR B 1 265 ? 0.926 31.844 9.461 1 98.75 265 TYR B N 1
ATOM 4609 C CA . TYR B 1 265 ? 1.705 32.844 8.75 1 98.75 265 TYR B CA 1
ATOM 4610 C C . TYR B 1 265 ? 1.354 34.25 9.234 1 98.75 265 TYR B C 1
ATOM 4612 O O . TYR B 1 265 ? 2.242 35.031 9.562 1 98.75 265 TYR B O 1
ATOM 4620 N N . GLN B 1 266 ? 0.064 34.594 9.258 1 98.56 266 GLN B N 1
ATOM 4621 C CA . GLN B 1 266 ? -0.396 35.906 9.656 1 98.56 266 GLN B CA 1
ATOM 4622 C C . GLN B 1 266 ? -0.02 36.219 11.102 1 98.56 266 GLN B C 1
ATOM 4624 O O . GLN B 1 266 ? 0.365 37.344 11.43 1 98.56 266 GLN B O 1
ATOM 4629 N N . ILE B 1 267 ? -0.142 35.219 11.953 1 97.94 267 ILE B N 1
ATOM 4630 C CA . ILE B 1 267 ? 0.201 35.375 13.359 1 97.94 267 ILE B CA 1
ATOM 4631 C C . ILE B 1 267 ? 1.691 35.688 13.5 1 97.94 267 ILE B C 1
ATOM 4633 O O . ILE B 1 267 ? 2.082 36.594 14.234 1 97.94 267 ILE B O 1
ATOM 4637 N N . LEU B 1 268 ? 2.492 34.938 12.812 1 98.06 268 LEU B N 1
ATOM 4638 C CA . LEU B 1 268 ? 3.936 35.156 12.844 1 98.06 268 LEU B CA 1
ATOM 4639 C C . LEU B 1 268 ? 4.301 36.531 12.312 1 98.06 268 LEU B C 1
ATOM 4641 O O . LEU B 1 268 ? 5.176 37.219 12.859 1 98.06 268 LEU B O 1
ATOM 4645 N N . GLU B 1 269 ? 3.609 37 11.266 1 97.5 269 GLU B N 1
ATOM 4646 C CA . GLU B 1 269 ? 3.883 38.312 10.648 1 97.5 269 GLU B CA 1
ATOM 4647 C C . GLU B 1 269 ? 3.488 39.438 11.57 1 97.5 269 GLU B C 1
ATOM 4649 O O . GLU B 1 269 ? 4.117 40.5 11.562 1 97.5 269 GLU B O 1
ATOM 4654 N N . SER B 1 270 ? 2.482 39.25 12.383 1 96.56 270 SER B N 1
ATOM 4655 C CA . SER B 1 270 ? 2.008 40.281 13.273 1 96.56 270 SER B CA 1
ATOM 4656 C C . SER B 1 270 ? 3.045 40.625 14.344 1 96.56 270 SER B C 1
ATOM 4658 O O . SER B 1 270 ? 3.121 41.75 14.82 1 96.56 270 SER B O 1
ATOM 4660 N N . GLY B 1 271 ? 3.744 39.562 14.82 1 93.62 271 GLY B N 1
ATOM 4661 C CA . GLY B 1 271 ? 4.738 39.719 15.867 1 93.62 271 GLY B CA 1
ATOM 4662 C C . GLY B 1 271 ? 4.133 39.938 17.25 1 93.62 271 GLY B C 1
ATOM 4663 O O . GLY B 1 271 ? 4.844 40.219 18.203 1 93.62 271 GLY B O 1
ATOM 4664 N N . LYS B 1 272 ? 2.846 39.781 17.312 1 94.25 272 LYS B N 1
ATOM 4665 C CA . LYS B 1 272 ? 2.139 39.969 18.562 1 94.25 272 LYS B CA 1
ATOM 4666 C C . LYS B 1 272 ? 1.811 38.656 19.234 1 94.25 272 LYS B C 1
ATOM 4668 O O . LYS B 1 272 ? 1.723 37.625 18.562 1 94.25 272 LYS B O 1
ATOM 4673 N N . VAL B 1 273 ? 1.732 38.75 20.531 1 93.69 273 VAL B N 1
ATOM 4674 C CA . VAL B 1 273 ? 1.195 37.594 21.234 1 93.69 273 VAL B CA 1
ATOM 4675 C C . VAL B 1 273 ? -0.316 37.5 21.031 1 93.69 273 VAL B C 1
ATOM 4677 O O . VAL B 1 273 ? -0.979 38.531 20.891 1 93.69 273 VAL B O 1
ATOM 4680 N N . ILE B 1 274 ? -0.814 36.375 21.031 1 93.88 274 ILE B N 1
ATOM 4681 C CA . ILE B 1 274 ? -2.205 36.094 20.688 1 93.88 274 ILE B CA 1
ATOM 4682 C C . ILE B 1 274 ? -3.131 36.969 21.547 1 93.88 274 ILE B C 1
ATOM 4684 O O . ILE B 1 274 ? -4.082 37.562 21.047 1 93.88 274 ILE B O 1
ATOM 4688 N N . LYS B 1 275 ? -2.859 37.125 22.828 1 91.56 275 LYS B N 1
ATOM 4689 C CA . LYS B 1 275 ? -3.707 37.844 23.781 1 91.56 275 LYS B CA 1
ATOM 4690 C C . LYS B 1 275 ? -3.807 39.312 23.422 1 91.56 275 LYS B C 1
ATOM 4692 O O . LYS B 1 275 ? -4.785 39.969 23.781 1 91.56 275 LYS B O 1
ATOM 4697 N N . GLU B 1 276 ? -2.848 39.75 22.656 1 94.25 276 GLU B N 1
ATOM 4698 C CA . GLU B 1 276 ? -2.775 41.188 22.344 1 94.25 276 GLU B CA 1
ATOM 4699 C C . GLU B 1 276 ? -3.455 41.469 21 1 94.25 276 GLU B C 1
ATOM 4701 O O . GLU B 1 276 ? -3.674 42.656 20.656 1 94.25 276 GLU B O 1
ATOM 4706 N N . LEU B 1 277 ? -3.795 40.5 20.281 1 95.38 277 LEU B N 1
ATOM 4707 C CA . LEU B 1 277 ? -4.426 40.719 18.984 1 95.38 277 LEU B CA 1
ATOM 4708 C C . LEU B 1 277 ? -5.848 41.25 19.141 1 95.38 277 LEU B C 1
ATOM 4710 O O . LEU B 1 277 ? -6.625 40.719 19.953 1 95.38 277 LEU B O 1
ATOM 4714 N N . GLU B 1 278 ? -6.18 42.25 18.422 1 95.75 278 GLU B N 1
ATOM 4715 C CA . GLU B 1 278 ? -7.535 42.812 18.422 1 95.75 278 GLU B CA 1
ATOM 4716 C C . GLU B 1 278 ? -8.461 41.938 17.547 1 95.75 278 GLU B C 1
ATOM 4718 O O . GLU B 1 278 ? -8.008 41.219 16.672 1 95.75 278 GLU B O 1
ATOM 4723 N N . ILE B 1 279 ? -9.727 42.125 17.781 1 96.06 279 ILE B N 1
ATOM 4724 C CA . ILE B 1 279 ? -10.742 41.344 17.062 1 96.06 279 ILE B CA 1
ATOM 4725 C C . ILE B 1 279 ? -10.633 41.625 15.562 1 96.06 279 ILE B C 1
ATOM 4727 O O . ILE B 1 279 ? -10.727 40.688 14.75 1 96.06 279 ILE B O 1
ATOM 4731 N N . SER B 1 280 ? -10.469 42.875 15.258 1 96.12 280 SER B N 1
ATOM 4732 C CA . SER B 1 280 ? -10.375 43.25 13.852 1 96.12 280 SER B CA 1
ATOM 4733 C C . SER B 1 280 ? -9.172 42.594 13.188 1 96.12 280 SER B C 1
ATOM 4735 O O . SER B 1 280 ? -9.234 42.219 12.016 1 96.12 280 SER B O 1
ATOM 4737 N N . GLU B 1 281 ? -8.07 42.5 13.906 1 96.69 281 GLU B N 1
ATOM 4738 C CA . GLU B 1 281 ? -6.883 41.844 13.391 1 96.69 281 GLU B CA 1
ATOM 4739 C C . GLU B 1 281 ? -7.137 40.344 13.156 1 96.69 281 GLU B C 1
ATOM 4741 O O . GLU B 1 281 ? -6.738 39.812 12.125 1 96.69 281 GLU B O 1
ATOM 4746 N N . LEU B 1 282 ? -7.832 39.812 14.117 1 96.88 282 LEU B N 1
ATOM 4747 C CA . LEU B 1 282 ? -8.148 38.375 14 1 96.88 282 LEU B CA 1
ATOM 4748 C C . LEU B 1 282 ? -9.062 38.125 12.812 1 96.88 282 LEU B C 1
ATOM 4750 O O . LEU B 1 282 ? -8.898 37.125 12.102 1 96.88 282 LEU B O 1
ATOM 4754 N N . GLU B 1 283 ? -10 38.938 12.594 1 97.44 283 GLU B N 1
ATOM 4755 C CA . GLU B 1 283 ? -10.898 38.844 11.453 1 97.44 283 GLU B CA 1
ATOM 4756 C C . GLU B 1 283 ? -10.133 38.906 10.133 1 97.44 283 GLU B C 1
ATOM 4758 O O . GLU B 1 283 ? -10.406 38.125 9.211 1 97.44 283 GLU B O 1
ATOM 4763 N N . ASN B 1 284 ? -9.211 39.844 10.102 1 97.12 284 ASN B N 1
ATOM 4764 C CA . ASN B 1 284 ? -8.391 40 8.898 1 97.12 284 ASN B CA 1
ATOM 4765 C C . ASN B 1 284 ? -7.543 38.75 8.656 1 97.12 284 ASN B C 1
ATOM 4767 O O . ASN B 1 284 ? -7.375 38.312 7.516 1 97.12 284 ASN B O 1
ATOM 4771 N N . MET B 1 285 ? -6.957 38.188 9.719 1 97.88 285 MET B N 1
ATOM 4772 C CA . MET B 1 285 ? -6.156 37 9.609 1 97.88 285 MET B CA 1
ATOM 4773 C C . MET B 1 285 ? -6.996 35.812 9.094 1 97.88 285 MET B C 1
ATOM 4775 O O . MET B 1 285 ? -6.535 35.062 8.25 1 97.88 285 MET B O 1
ATOM 4779 N N . LEU B 1 286 ? -8.234 35.719 9.539 1 98.25 286 LEU B N 1
ATOM 4780 C CA . LEU B 1 286 ? -9.109 34.625 9.133 1 98.25 286 LEU B CA 1
ATOM 4781 C C . LEU B 1 286 ? -9.602 34.844 7.703 1 98.25 286 LEU B C 1
ATOM 4783 O O . LEU B 1 286 ? -9.797 33.875 6.969 1 98.25 286 LEU B O 1
ATOM 4787 N N . ARG B 1 287 ? -9.789 36.094 7.324 1 97.94 287 ARG B N 1
ATOM 4788 C CA . ARG B 1 287 ? -10.117 36.375 5.926 1 97.94 287 ARG B CA 1
ATOM 4789 C C . ARG B 1 287 ? -9.016 35.844 4.996 1 97.94 287 ARG B C 1
ATOM 4791 O O . ARG B 1 287 ? -9.305 35.25 3.961 1 97.94 287 ARG B O 1
ATOM 4798 N N . PHE B 1 288 ? -7.816 36.188 5.371 1 98.06 288 PHE B N 1
ATOM 4799 C CA . PHE B 1 288 ? -6.656 35.688 4.625 1 98.06 288 PHE B CA 1
ATOM 4800 C C . PHE B 1 288 ? -6.613 34.188 4.605 1 98.06 288 PHE B C 1
ATOM 4802 O O . PHE B 1 288 ? -6.344 33.562 3.564 1 98.06 288 PHE B O 1
ATOM 4809 N N . SER B 1 289 ? -6.863 33.531 5.73 1 98.5 289 SER B N 1
ATOM 4810 C CA . SER B 1 289 ? -6.867 32.094 5.867 1 98.5 289 SER B CA 1
ATOM 4811 C C . SER B 1 289 ? -7.965 31.453 5.02 1 98.5 289 SER B C 1
ATOM 4813 O O . SER B 1 289 ? -7.734 30.469 4.336 1 98.5 289 SER B O 1
ATOM 4815 N N . ASN B 1 290 ? -9.164 32.062 5.082 1 98.12 290 ASN B N 1
ATOM 4816 C CA . ASN B 1 290 ? -10.273 31.594 4.25 1 98.12 290 ASN B CA 1
ATOM 4817 C C . ASN B 1 290 ? -9.922 31.656 2.766 1 98.12 290 ASN B C 1
ATOM 4819 O O . ASN B 1 290 ? -10.258 30.734 2.01 1 98.12 290 ASN B O 1
ATOM 4823 N N . ALA B 1 291 ? -9.312 32.719 2.391 1 97.88 291 ALA B N 1
ATOM 4824 C CA . ALA B 1 291 ? -8.914 32.875 0.995 1 97.88 291 ALA B CA 1
ATOM 4825 C C . ALA B 1 291 ? -7.934 31.797 0.572 1 97.88 291 ALA B C 1
ATOM 4827 O O . ALA B 1 291 ? -8.055 31.234 -0.514 1 97.88 291 ALA B O 1
ATOM 4828 N N . THR B 1 292 ? -6.973 31.562 1.396 1 98 292 THR B N 1
ATOM 4829 C CA . THR B 1 292 ? -5.969 30.547 1.102 1 98 292 THR B CA 1
ATOM 4830 C C . THR B 1 292 ? -6.605 29.172 0.98 1 98 292 THR B C 1
ATOM 4832 O O . THR B 1 292 ? -6.34 28.438 0.025 1 98 292 THR B O 1
ATOM 4835 N N . GLY B 1 293 ? -7.449 28.812 1.966 1 97.25 293 GLY B N 1
ATOM 4836 C CA . GLY B 1 293 ? -8.164 27.547 1.893 1 97.25 293 GLY B CA 1
ATOM 4837 C C . GLY B 1 293 ? -9 27.406 0.635 1 97.25 293 GLY B C 1
ATOM 4838 O O . GLY B 1 293 ? -9.008 26.344 0.005 1 97.25 293 GLY B O 1
ATOM 4839 N N . ALA B 1 294 ? -9.672 28.453 0.289 1 96.62 294 ALA B N 1
ATOM 4840 C CA . ALA B 1 294 ? -10.523 28.453 -0.899 1 96.62 294 ALA B CA 1
ATOM 4841 C C . ALA B 1 294 ? -9.703 28.219 -2.162 1 96.62 294 ALA B C 1
ATOM 4843 O O . ALA B 1 294 ? -10.086 27.438 -3.029 1 96.62 294 ALA B O 1
ATOM 4844 N N . LEU B 1 295 ? -8.602 28.906 -2.303 1 96.88 295 LEU B N 1
ATOM 4845 C CA . LEU B 1 295 ? -7.742 28.797 -3.479 1 96.88 295 LEU B CA 1
ATOM 4846 C C . LEU B 1 295 ? -7.203 27.375 -3.627 1 96.88 295 LEU B C 1
ATOM 4848 O O . LEU B 1 295 ? -7.082 26.859 -4.742 1 96.88 295 LEU B O 1
ATOM 4852 N N . ILE B 1 296 ? -6.863 26.719 -2.553 1 95.88 296 ILE B N 1
ATOM 4853 C CA . ILE B 1 296 ? -6.312 25.375 -2.564 1 95.88 296 ILE B CA 1
ATOM 4854 C C . ILE B 1 296 ? -7.34 24.391 -3.145 1 95.88 296 ILE B C 1
ATOM 4856 O O . ILE B 1 296 ? -6.98 23.453 -3.859 1 95.88 296 ILE B O 1
ATOM 4860 N N . THR B 1 297 ? -8.625 24.609 -2.912 1 95.38 297 THR B N 1
ATOM 4861 C CA . THR B 1 297 ? -9.664 23.688 -3.361 1 95.38 297 THR B CA 1
ATOM 4862 C C . THR B 1 297 ? -9.852 23.781 -4.875 1 95.38 297 THR B C 1
ATOM 4864 O O . THR B 1 297 ? -10.5 22.922 -5.477 1 95.38 297 THR B O 1
ATOM 4867 N N . MET B 1 298 ? -9.266 24.766 -5.461 1 94.44 298 MET B N 1
ATOM 4868 C CA . MET B 1 298 ? -9.484 25.016 -6.887 1 94.44 298 MET B CA 1
ATOM 4869 C C . MET B 1 298 ? -8.539 24.172 -7.734 1 94.44 298 MET B C 1
ATOM 4871 O O . MET B 1 298 ? -8.656 24.156 -8.961 1 94.44 298 MET B O 1
ATOM 4875 N N . LYS B 1 299 ? -7.656 23.531 -7.129 1 88.69 299 LYS B N 1
ATOM 4876 C CA . LYS B 1 299 ? -6.699 22.641 -7.793 1 88.69 299 LYS B CA 1
ATOM 4877 C C . LYS B 1 299 ? -6.652 21.281 -7.121 1 88.69 299 LYS B C 1
ATOM 4879 O O . LYS B 1 299 ? -7.086 21.125 -5.977 1 88.69 299 LYS B O 1
ATOM 4884 N N . ARG B 1 300 ? -6.07 20.312 -7.781 1 84.12 300 ARG B N 1
ATOM 4885 C CA . ARG B 1 300 ? -5.977 18.953 -7.23 1 84.12 300 ARG B CA 1
ATOM 4886 C C . ARG B 1 300 ? -4.742 18.812 -6.344 1 84.12 300 ARG B C 1
ATOM 4888 O O . ARG B 1 300 ? -3.674 19.328 -6.672 1 84.12 300 ARG B O 1
ATOM 4895 N N . GLY B 1 301 ? -4.984 18.062 -5.336 1 81.94 301 GLY B N 1
ATOM 4896 C CA . GLY B 1 301 ? -3.867 17.766 -4.457 1 81.94 301 GLY B CA 1
ATOM 4897 C C . GLY B 1 301 ? -3.678 18.797 -3.355 1 81.94 301 GLY B C 1
ATOM 4898 O O . GLY B 1 301 ? -4.207 19.906 -3.436 1 81.94 301 GLY B O 1
ATOM 4899 N N . ALA B 1 302 ? -2.98 18.562 -2.385 1 85.31 302 ALA B N 1
ATOM 4900 C CA . ALA B 1 302 ? -2.719 19.469 -1.266 1 85.31 302 ALA B CA 1
ATOM 4901 C C . ALA B 1 302 ? -1.479 20.328 -1.525 1 85.31 302 ALA B C 1
ATOM 4903 O O . ALA B 1 302 ? -1.587 21.484 -1.911 1 85.31 302 ALA B O 1
ATOM 4904 N N . ILE B 1 303 ? -0.313 19.719 -1.614 1 88.56 303 ILE B N 1
ATOM 4905 C CA . ILE B 1 303 ? 0.945 20.453 -1.74 1 88.56 303 ILE B CA 1
ATOM 4906 C C . ILE B 1 303 ? 1.023 21.109 -3.115 1 88.56 303 ILE B C 1
ATOM 4908 O O . ILE B 1 303 ? 1.283 22.312 -3.221 1 88.56 303 ILE B O 1
ATOM 4912 N N . PRO B 1 304 ? 0.617 20.422 -4.172 1 84.69 304 PRO B N 1
ATOM 4913 C CA . PRO B 1 304 ? 0.692 21.047 -5.492 1 84.69 304 PRO B CA 1
ATOM 4914 C C . PRO B 1 304 ? -0.316 22.172 -5.672 1 84.69 304 PRO B C 1
ATOM 4916 O O . PRO B 1 304 ? -0.151 23.016 -6.551 1 84.69 304 PRO B O 1
ATOM 4919 N N . ALA B 1 305 ? -1.317 22.297 -4.879 1 90 305 ALA B N 1
ATOM 4920 C CA . ALA B 1 305 ? -2.412 23.25 -5.039 1 90 305 ALA B CA 1
ATOM 4921 C C . ALA B 1 305 ? -2.139 24.531 -4.27 1 90 305 ALA B C 1
ATOM 4923 O O . ALA B 1 305 ? -2.881 25.516 -4.395 1 90 305 ALA B O 1
ATOM 4924 N N . ILE B 1 306 ? -1.078 24.609 -3.504 1 95.12 306 ILE B N 1
ATOM 4925 C CA . ILE B 1 306 ? -0.814 25.75 -2.627 1 95.12 306 ILE B CA 1
ATOM 4926 C C . ILE B 1 306 ? -0.529 27 -3.465 1 95.12 306 ILE B C 1
ATOM 4928 O O . ILE B 1 306 ? 0.367 26.984 -4.312 1 95.12 306 ILE B O 1
ATOM 4932 N N . PRO B 1 307 ? -1.26 28.094 -3.236 1 96.75 307 PRO B N 1
ATOM 4933 C CA . PRO B 1 307 ? -1.024 29.359 -3.955 1 96.75 307 PRO B CA 1
ATOM 4934 C C . PRO B 1 307 ? 0.2 30.109 -3.441 1 96.75 307 PRO B C 1
ATOM 4936 O O . PRO B 1 307 ? 0.68 29.828 -2.338 1 96.75 307 PRO B O 1
ATOM 4939 N N . THR B 1 308 ? 0.646 31.031 -4.262 1 96.38 308 THR B N 1
ATOM 4940 C CA . THR B 1 308 ? 1.653 31.969 -3.775 1 96.38 308 THR B CA 1
ATOM 4941 C C . THR B 1 308 ? 1.015 33.031 -2.902 1 96.38 308 THR B C 1
ATOM 4943 O O . THR B 1 308 ? -0.202 33.219 -2.938 1 96.38 308 THR B O 1
ATOM 4946 N N . LEU B 1 309 ? 1.862 33.656 -2.15 1 97.06 309 LEU B N 1
ATOM 4947 C CA . LEU B 1 309 ? 1.404 34.781 -1.326 1 97.06 309 LEU B CA 1
ATOM 4948 C C . LEU B 1 309 ? 0.72 35.844 -2.18 1 97.06 309 LEU B C 1
ATOM 4950 O O . LEU B 1 309 ? -0.332 36.375 -1.802 1 97.06 309 LEU B O 1
ATOM 4954 N N . GLU B 1 310 ? 1.293 36.094 -3.297 1 97.19 310 GLU B N 1
ATOM 4955 C CA . GLU B 1 310 ? 0.753 37.094 -4.211 1 97.19 310 GLU B CA 1
ATOM 4956 C C . GLU B 1 310 ? -0.623 36.688 -4.727 1 97.19 310 GLU B C 1
ATOM 4958 O O . GLU B 1 310 ? -1.523 37.531 -4.836 1 97.19 310 GLU B O 1
ATOM 4963 N N . GLU B 1 311 ? -0.768 35.469 -5.035 1 97.19 311 GLU B N 1
ATOM 4964 C CA . GLU B 1 311 ? -2.049 34.938 -5.516 1 97.19 311 GLU B CA 1
ATOM 4965 C C . GLU B 1 311 ? -3.145 35.125 -4.469 1 97.19 311 GLU B C 1
ATOM 4967 O O . GLU B 1 311 ? -4.289 35.438 -4.809 1 97.19 311 GLU B O 1
ATOM 4972 N N . VAL B 1 312 ? -2.773 34.969 -3.193 1 97.81 312 VAL B N 1
ATOM 4973 C CA . VAL B 1 312 ? -3.75 35.094 -2.115 1 97.81 312 VAL B CA 1
ATOM 4974 C C . VAL B 1 312 ? -4.18 36.562 -1.979 1 97.81 312 VAL B C 1
ATOM 4976 O O . VAL B 1 312 ? -5.375 36.875 -1.91 1 97.81 312 VAL B O 1
ATOM 4979 N N . TYR B 1 313 ? -3.244 37.438 -1.963 1 96.88 313 TYR B N 1
ATOM 4980 C CA . TYR B 1 313 ? -3.561 38.875 -1.838 1 96.88 313 TYR B CA 1
ATOM 4981 C C . TYR B 1 313 ? -4.363 39.344 -3.039 1 96.88 313 TYR B C 1
ATOM 4983 O O . TYR B 1 313 ? -5.305 40.125 -2.887 1 96.88 313 TYR B O 1
ATOM 4991 N N . ASP B 1 314 ? -3.988 38.875 -4.234 1 97 314 ASP B N 1
ATOM 4992 C CA . ASP B 1 314 ? -4.715 39.25 -5.441 1 97 314 ASP B CA 1
ATOM 4993 C C . ASP B 1 314 ? -6.156 38.75 -5.391 1 97 314 ASP B C 1
ATOM 4995 O O . ASP B 1 314 ? -7.078 39.469 -5.812 1 97 314 ASP B O 1
ATOM 4999 N N . PHE B 1 315 ? -6.281 37.625 -4.926 1 96.81 315 PHE B N 1
ATOM 5000 C CA . PHE B 1 315 ? -7.605 37 -4.809 1 96.81 315 PHE B CA 1
ATOM 5001 C C . PHE B 1 315 ? -8.484 37.812 -3.855 1 96.81 315 PHE B C 1
ATOM 5003 O O . PHE B 1 315 ? -9.641 38.094 -4.164 1 96.81 315 PHE B O 1
ATOM 5010 N N . ILE B 1 316 ? -7.977 38.219 -2.699 1 96.06 316 ILE B N 1
ATOM 5011 C CA . ILE B 1 316 ? -8.711 38.969 -1.697 1 96.06 316 ILE B CA 1
ATOM 5012 C C . ILE B 1 316 ? -9.109 40.344 -2.268 1 96.06 316 ILE B C 1
ATOM 5014 O O . ILE B 1 316 ? -10.234 40.812 -2.084 1 96.06 316 ILE B O 1
ATOM 5018 N N . LYS B 1 317 ? -8.211 40.938 -2.988 1 94.56 317 LYS B N 1
ATOM 5019 C CA . LYS B 1 317 ? -8.453 42.25 -3.566 1 94.56 317 LYS B CA 1
ATOM 5020 C C . LYS B 1 317 ? -9.562 42.188 -4.609 1 94.56 317 LYS B C 1
ATOM 5022 O O . LYS B 1 317 ? -10.367 43.125 -4.723 1 94.56 317 LYS B O 1
ATOM 5027 N N . THR B 1 318 ? -9.586 41.156 -5.34 1 91.5 318 THR B N 1
ATOM 5028 C CA . THR B 1 318 ? -10.547 41.031 -6.43 1 91.5 318 THR B CA 1
ATOM 5029 C C . THR B 1 318 ? -11.938 40.719 -5.891 1 91.5 318 THR B C 1
ATOM 5031 O O . THR B 1 318 ? -12.945 41.062 -6.508 1 91.5 318 THR B O 1
ATOM 5034 N N . GLN B 1 319 ? -12.055 39.969 -4.816 1 85.38 319 GLN B N 1
ATOM 5035 C CA . GLN B 1 319 ? -13.336 39.594 -4.238 1 85.38 319 GLN B CA 1
ATOM 5036 C C . GLN B 1 319 ? -13.922 40.719 -3.406 1 85.38 319 GLN B C 1
ATOM 5038 O O . GLN B 1 319 ? -15.141 40.812 -3.227 1 85.38 319 GLN B O 1
ATOM 5043 N N . GLY B 1 320 ? -13.219 41.438 -2.543 1 62.75 320 GLY B N 1
ATOM 5044 C CA . GLY B 1 320 ? -13.672 42.594 -1.791 1 62.75 320 GLY B CA 1
ATOM 5045 C C . GLY B 1 320 ? -14.289 43.656 -2.666 1 62.75 320 GLY B C 1
ATOM 5046 O O . GLY B 1 320 ? -15.07 44.469 -2.186 1 62.75 320 GLY B O 1
ATOM 5047 N N . ASN B 1 321 ? -13.859 43.719 -3.926 1 48.47 321 ASN B N 1
ATOM 5048 C CA . ASN B 1 321 ? -14.469 44.656 -4.855 1 48.47 321 ASN B CA 1
ATOM 5049 C C . ASN B 1 321 ? -15.805 44.156 -5.383 1 48.47 321 ASN B C 1
ATOM 5051 O O . ASN B 1 321 ? -16.438 44.781 -6.23 1 48.47 321 ASN B O 1
ATOM 5055 N N . HIS B 1 322 ? -16.109 43 -4.965 1 42.38 322 HIS B N 1
ATOM 5056 C CA . HIS B 1 322 ? -17.469 42.625 -5.34 1 42.38 322 HIS B CA 1
ATOM 5057 C C . HIS B 1 322 ? -18.406 42.656 -4.129 1 42.38 322 HIS B C 1
ATOM 5059 O O . HIS B 1 322 ? -17.984 42.344 -3.016 1 42.38 322 HIS B O 1
#

pLDDT: mean 95.47, std 6.07, range [41.88, 98.94]

Sequence (644 aa):
MYDVVALGELLIDFTPAGLSSNQCFLFEQNPGGAPANVLSVLSKFNKATGFIGKLGNDQFGHFLKGVLDDINVSTEGIVFDDEVRTTLAFVHLDENGDRKFSFYRNPGADMMLKEEEINLEMIKNSKVFHFGSLSMTHEPARSATLKALKYAKEKDLLVSYDPNYRPLLWKSIEEAKQQIKEGLRYADILKVSEEELELITGIDDMKKATEFLYKGYDIPFITVTLGDKGSYFRKADDEGYVSPYKVKAIDTTGAGDGFLGALLYQILESGKVIKELEISELENMLRFSNATGALITMKRGAIPAIPTLEEVYDFIKTQGNHMYDVVALGELLIDFTPAGLSSNQCFLFEQNPGGAPANVLSVLSKFNKATGFIGKLGNDQFGHFLKGVLDDINVSTEGIVFDDEVRTTLAFVHLDENGDRKFSFYRNPGADMMLKEEEINLEMIKNSKVFHFGSLSMTHEPARSATLKALKYAKEKDLLVSYDPNYRPLLWKSIEEAKQQIKEGLRYADILKVSEEELELITGIDDMKKATEFLYKGYDIPFITVTLGDKGSYFRKADDEGYVSPYKVKAIDTTGAGDGFLGALLYQILESGKVIKELEISELENMLRFSNATGALITMKRGAIPAIPTLEEVYDFIKTQGNH

Solvent-accessible surface area (backbone atoms only — not comparable to full-atom values): 32503 Å² total; per-residue (Å²): 122,31,49,36,28,26,37,27,43,53,35,38,36,30,36,72,64,57,64,45,98,84,68,30,48,26,31,33,55,34,78,37,33,62,44,55,39,19,42,48,40,28,19,57,62,72,36,45,24,34,40,32,36,21,26,6,67,46,71,65,26,52,48,50,52,48,54,37,49,75,54,56,31,39,59,84,31,53,43,69,32,88,84,37,49,45,24,37,35,37,47,40,70,46,97,85,62,48,80,42,78,50,70,53,56,74,67,16,13,29,38,58,32,41,60,90,63,58,49,58,67,59,53,69,39,25,51,28,41,34,37,42,35,72,22,48,58,36,76,44,9,26,60,22,49,51,50,51,50,54,50,36,53,74,67,67,35,46,26,37,33,37,46,75,87,53,76,89,69,39,96,39,71,67,56,46,45,53,50,44,51,58,53,44,65,61,24,40,32,38,47,37,40,60,68,52,44,26,66,69,64,73,32,85,47,65,70,60,31,52,47,48,48,30,70,73,41,63,29,55,30,39,36,33,44,50,73,88,64,16,36,37,38,35,46,75,91,45,67,52,74,38,73,44,67,91,71,79,70,71,24,67,49,46,17,69,29,28,21,49,15,40,34,51,48,46,49,62,71,65,72,57,55,76,91,73,57,48,70,71,55,51,47,52,35,47,46,53,7,39,45,38,16,45,54,17,10,56,29,66,49,38,69,81,19,57,69,48,59,65,55,42,54,51,49,53,58,60,52,72,74,97,121,32,48,36,28,26,36,28,42,53,36,39,36,31,35,72,63,54,65,46,99,85,70,30,48,26,31,32,56,33,78,36,33,61,43,55,40,19,42,46,41,27,18,59,62,74,38,44,24,34,38,32,36,21,25,6,70,45,72,65,25,52,49,49,54,48,54,37,50,73,54,54,30,39,59,85,30,52,42,71,32,89,83,37,48,45,25,38,34,37,48,41,70,45,97,86,63,47,80,40,79,48,70,53,56,72,66,16,14,31,38,59,33,41,59,89,64,59,51,59,66,57,53,68,39,26,52,28,41,34,35,43,36,71,22,48,59,37,76,43,9,25,58,21,48,51,50,51,50,52,49,36,54,73,67,68,34,47,24,38,33,36,46,76,87,54,75,89,70,37,98,38,72,68,56,45,44,53,50,44,52,58,53,43,64,62,24,40,32,37,45,38,40,60,68,51,45,27,66,70,64,72,34,86,47,66,71,60,30,52,47,50,47,30,71,71,42,63,29,55,32,38,35,33,44,49,72,89,64,16,35,36,38,35,47,76,92,45,66,51,75,38,75,47,66,93,70,77,70,72,26,68,50,47,17,70,30,28,22,50,16,40,34,52,45,47,48,63,72,65,72,57,57,75,90,72,57,48,71,69,55,51,47,51,35,48,46,54,8,39,44,40,15,46,53,16,10,55,27,66,48,37,70,82,17,56,67,47,60,65,55,43,55,52,49,53,57,60,51,71,74,96